Protein AF-0000000085007538 (afdb_homodimer)

Solvent-accessible surface area (backbone atoms only — not comparable to full-atom values): 24785 Å² total; per-residue (Å²): 131,79,62,56,44,64,46,50,51,71,25,42,70,31,71,58,52,82,84,62,67,72,41,56,58,36,70,52,60,60,58,38,51,64,63,36,49,86,32,44,32,42,58,28,44,36,49,49,14,49,47,57,72,65,40,85,73,61,79,59,69,93,54,46,31,34,33,30,38,45,27,66,54,36,46,59,54,42,16,69,74,68,49,38,36,47,81,48,48,77,66,65,66,57,44,82,85,49,48,26,32,34,26,26,67,34,60,30,24,43,46,50,16,39,46,49,46,70,88,62,81,34,62,10,48,21,76,41,71,43,81,43,50,81,77,50,85,77,48,70,67,54,51,52,51,45,46,65,19,27,30,40,38,30,48,86,32,49,63,64,37,32,65,65,48,60,52,52,52,51,49,48,25,53,74,45,64,22,38,32,41,40,34,30,44,44,53,90,61,28,67,75,49,78,49,49,71,73,59,70,46,87,60,76,42,70,39,48,47,50,33,26,33,29,52,46,51,73,67,30,13,63,65,33,46,60,34,61,50,49,44,29,40,35,37,43,35,34,82,131,79,62,56,46,65,46,49,52,70,26,42,71,32,72,57,52,83,84,63,68,70,41,56,57,35,70,53,61,61,57,39,52,63,62,37,47,86,32,44,32,43,57,29,45,36,50,50,15,48,47,57,72,65,40,84,73,62,80,58,70,91,53,47,29,34,35,29,38,45,27,66,54,34,46,60,54,42,14,69,76,68,49,38,37,48,79,50,48,76,65,66,68,59,43,82,84,48,48,25,32,35,27,25,66,33,61,30,24,44,49,51,16,39,45,46,48,71,90,62,80,32,60,9,48,20,78,43,71,42,81,44,50,79,79,49,84,78,48,72,69,54,50,53,50,44,45,64,17,26,30,40,37,30,50,86,33,49,63,64,37,33,64,65,47,60,53,53,52,52,50,49,25,55,73,44,65,24,39,30,40,40,34,29,44,44,54,91,60,28,66,75,49,78,48,49,71,73,59,72,46,88,61,76,43,72,40,49,45,49,32,25,34,31,50,47,51,73,67,29,14,63,64,34,47,61,34,60,52,48,44,29,41,36,37,43,35,33,83

Radius of gyration: 24.16 Å; Cα contacts (8 Å, |Δi|>4): 1012; chains: 2; bounding box: 40×85×48 Å

Structure (mmCIF, N/CA/C/O backbone):
data_AF-0000000085007538-model_v1
#
loop_
_entity.id
_entity.type
_entity.pdbx_description
1 polymer 'Methyltransferase domain-containing protein'
#
loop_
_atom_site.group_PDB
_atom_site.id
_atom_site.type_symbol
_atom_site.label_atom_id
_atom_site.label_alt_id
_atom_site.label_comp_id
_atom_site.label_asym_id
_atom_site.label_entity_id
_atom_site.label_seq_id
_atom_site.pdbx_PDB_ins_code
_atom_site.Cartn_x
_atom_site.Cartn_y
_atom_site.Cartn_z
_atom_site.occupancy
_atom_site.B_iso_or_equiv
_atom_site.auth_seq_id
_atom_site.auth_comp_id
_atom_site.auth_asym_id
_atom_site.auth_atom_id
_atom_site.pdbx_PDB_model_num
ATOM 1 N N . MET A 1 1 ? -5.207 1.05 -23.016 1 18.28 1 MET A N 1
ATOM 2 C CA . MET A 1 1 ? -4.031 1.716 -22.469 1 18.28 1 MET A CA 1
ATOM 3 C C . MET A 1 1 ? -4.055 1.676 -20.938 1 18.28 1 MET A C 1
ATOM 5 O O . MET A 1 1 ? -4.93 2.279 -20.312 1 18.28 1 MET A O 1
ATOM 9 N N . CYS A 1 2 ? -3.928 0.443 -20.422 1 22.78 2 CYS A N 1
ATOM 10 C CA . CYS A 1 2 ? -3.846 0.142 -19 1 22.78 2 CYS A CA 1
ATOM 11 C C . CYS A 1 2 ? -2.861 1.072 -18.297 1 22.78 2 CYS A C 1
ATOM 13 O O . CYS A 1 2 ? -1.703 1.174 -18.703 1 22.78 2 CYS A O 1
ATOM 15 N N . ALA A 1 3 ? -3.301 2.107 -17.719 1 28.12 3 ALA A N 1
ATOM 16 C CA . ALA A 1 3 ? -2.482 3.092 -17.016 1 28.12 3 ALA A CA 1
ATOM 17 C C . ALA A 1 3 ? -1.396 2.41 -16.188 1 28.12 3 ALA A C 1
ATOM 19 O O . ALA A 1 3 ? -1.678 1.485 -15.422 1 28.12 3 ALA A O 1
ATOM 20 N N . ILE A 1 4 ? -0.205 2.307 -16.688 1 29.75 4 ILE A N 1
ATOM 21 C CA . ILE A 1 4 ? 1.04 2.018 -15.984 1 29.75 4 ILE A CA 1
ATOM 22 C C . ILE A 1 4 ? 1.057 2.748 -14.641 1 29.75 4 ILE A C 1
ATOM 24 O O . ILE A 1 4 ? 1.048 3.98 -14.602 1 29.75 4 ILE A O 1
ATOM 28 N N . ALA A 1 5 ? 0.404 2.236 -13.781 1 37.19 5 ALA A N 1
ATOM 29 C CA . ALA A 1 5 ? 0.566 2.789 -12.445 1 37.19 5 ALA A CA 1
ATOM 30 C C . ALA A 1 5 ? 2.029 3.105 -12.148 1 37.19 5 ALA A C 1
ATOM 32 O O . ALA A 1 5 ? 2.361 3.613 -11.078 1 37.19 5 ALA A O 1
ATOM 33 N N . ASP A 1 6 ? 3.002 2.443 -12.891 1 41.84 6 ASP A N 1
ATOM 34 C CA . ASP A 1 6 ? 4.395 2.496 -12.461 1 41.84 6 ASP A CA 1
ATOM 35 C C . ASP A 1 6 ? 4.934 3.926 -12.516 1 41.84 6 ASP A C 1
ATOM 37 O O . ASP A 1 6 ? 6.145 4.141 -12.43 1 41.84 6 ASP A O 1
ATOM 41 N N . LYS A 1 7 ? 4.188 4.816 -13.125 1 41.19 7 LYS A N 1
ATOM 42 C CA . LYS A 1 7 ? 4.863 6.109 -13.117 1 41.19 7 LYS A CA 1
ATOM 43 C C . LYS A 1 7 ? 4.918 6.688 -11.703 1 41.19 7 LYS A C 1
ATOM 45 O O . LYS A 1 7 ? 4.996 7.906 -11.531 1 41.19 7 LYS A O 1
ATOM 50 N N . SER A 1 8 ? 4.84 5.805 -10.711 1 44.38 8 SER A N 1
ATOM 51 C CA . SER A 1 8 ? 4.762 6.125 -9.289 1 44.38 8 SER A CA 1
ATOM 52 C C . SER A 1 8 ? 5.965 6.949 -8.844 1 44.38 8 SER A C 1
ATOM 54 O O . SER A 1 8 ? 5.883 7.699 -7.871 1 44.38 8 SER A O 1
ATOM 56 N N . GLY A 1 9 ? 7.023 7.035 -9.836 1 45.09 9 GLY A N 1
ATOM 57 C CA . GLY A 1 9 ? 8.195 7.699 -9.281 1 45.09 9 GLY A CA 1
ATOM 58 C C . GLY A 1 9 ? 8.438 9.07 -9.883 1 45.09 9 GLY A C 1
ATOM 59 O O . GLY A 1 9 ? 9.328 9.797 -9.43 1 45.09 9 GLY A O 1
ATOM 60 N N . ASP A 1 10 ? 7.668 9.367 -10.828 1 49.28 10 ASP A N 1
ATOM 61 C CA . ASP A 1 10 ? 8.047 10.625 -11.461 1 49.28 10 ASP A CA 1
ATOM 62 C C . ASP A 1 10 ? 7.148 11.766 -11.008 1 49.28 10 ASP A C 1
ATOM 64 O O . ASP A 1 10 ? 7.215 12.875 -11.539 1 49.28 10 ASP A O 1
ATOM 68 N N . GLY A 1 11 ? 6.508 11.469 -10.039 1 50.5 11 GLY A N 1
ATOM 69 C CA . GLY A 1 11 ? 5.613 12.516 -9.578 1 50.5 11 GLY A CA 1
ATOM 70 C C . GLY A 1 11 ? 4.355 12.641 -10.422 1 50.5 11 GLY A C 1
ATOM 71 O O . GLY A 1 11 ? 3.578 13.578 -10.25 1 50.5 11 GLY A O 1
ATOM 72 N N . GLU A 1 12 ? 4.27 11.734 -11.281 1 58.47 12 GLU A N 1
ATOM 73 C CA . GLU A 1 12 ? 3.076 11.773 -12.117 1 58.47 12 GLU A CA 1
ATOM 74 C C . GLU A 1 12 ? 1.902 11.07 -11.445 1 58.47 12 GLU A C 1
ATOM 76 O O . GLU A 1 12 ? 2.09 10.07 -10.742 1 58.47 12 GLU A O 1
ATOM 81 N N . LEU A 1 13 ? 0.858 11.75 -11.609 1 64.19 13 LEU A N 1
ATOM 82 C CA . LEU A 1 13 ? -0.371 11.242 -11.008 1 64.19 13 LEU A CA 1
ATOM 83 C C . LEU A 1 13 ? -0.757 9.898 -11.617 1 64.19 13 LEU A C 1
ATOM 85 O O . LEU A 1 13 ? -0.617 9.695 -12.828 1 64.19 13 LEU A O 1
ATOM 89 N N . ASN A 1 14 ? -1.097 9.055 -10.758 1 73.81 14 ASN A N 1
ATOM 90 C CA . ASN A 1 14 ? -1.659 7.77 -11.172 1 73.81 14 ASN A CA 1
ATOM 91 C C . ASN A 1 14 ? -2.895 7.957 -12.047 1 73.81 14 ASN A C 1
ATOM 93 O O . ASN A 1 14 ? -3.846 8.633 -11.648 1 73.81 14 ASN A O 1
ATOM 97 N N . PRO A 1 15 ? -2.799 7.492 -13.211 1 73.38 15 PRO A N 1
ATOM 98 C CA . PRO A 1 15 ? -3.916 7.703 -14.141 1 73.38 15 PRO A CA 1
ATOM 99 C C . PRO A 1 15 ? -5.223 7.102 -13.625 1 73.38 15 PRO A C 1
ATOM 101 O O . PRO A 1 15 ? -6.297 7.422 -14.141 1 73.38 15 PRO A O 1
ATOM 104 N N . ASN A 1 16 ? -5.141 6.27 -12.625 1 80.88 16 ASN A N 1
ATOM 105 C CA . ASN A 1 16 ? -6.344 5.637 -12.102 1 80.88 16 ASN A CA 1
ATOM 106 C C . ASN A 1 16 ? -6.945 6.441 -10.953 1 80.88 16 ASN A C 1
ATOM 108 O O . ASN A 1 16 ? -7.934 6.023 -10.344 1 80.88 16 ASN A O 1
ATOM 112 N N . LYS A 1 17 ? -6.32 7.523 -10.719 1 84.75 17 LYS A N 1
ATOM 113 C CA . LYS A 1 17 ? -6.84 8.406 -9.68 1 84.75 17 LYS A CA 1
ATOM 114 C C . LYS A 1 17 ? -7.586 9.594 -10.289 1 84.75 17 LYS A C 1
ATOM 116 O O . LYS A 1 17 ? -7.094 10.227 -11.227 1 84.75 17 LYS A O 1
ATOM 121 N N . ALA A 1 18 ? -8.836 9.883 -9.742 1 81.5 18 ALA A N 1
ATOM 122 C CA . ALA A 1 18 ? -9.547 11.086 -10.164 1 81.5 18 ALA A CA 1
ATOM 123 C C . ALA A 1 18 ? -8.734 12.336 -9.859 1 81.5 18 ALA A C 1
ATOM 125 O O . ALA A 1 18 ? -8.094 12.43 -8.805 1 81.5 18 ALA A O 1
ATOM 126 N N . SER A 1 19 ? -8.789 13.25 -10.805 1 78.44 19 SER A N 1
ATOM 127 C CA . SER A 1 19 ? -8.086 14.516 -10.594 1 78.44 19 SER A CA 1
ATOM 128 C C . SER A 1 19 ? -8.992 15.547 -9.93 1 78.44 19 SER A C 1
ATOM 130 O O . SER A 1 19 ? -10.086 15.828 -10.422 1 78.44 19 SER A O 1
ATOM 132 N N . PHE A 1 20 ? -8.57 16.031 -8.719 1 80.44 20 PHE A N 1
ATOM 133 C CA . PHE A 1 20 ? -9.273 17.094 -8.016 1 80.44 20 PHE A CA 1
ATOM 134 C C . PHE A 1 20 ? -8.43 18.359 -7.988 1 80.44 20 PHE A C 1
ATOM 136 O O . PHE A 1 20 ? -8.57 19.188 -7.082 1 80.44 20 PHE A O 1
ATOM 143 N N . GLN A 1 21 ? -7.609 18.484 -8.883 1 78.5 21 GLN A N 1
ATOM 144 C CA . GLN A 1 21 ? -6.613 19.547 -8.844 1 78.5 21 GLN A CA 1
ATOM 145 C C . GLN A 1 21 ? -7.281 20.922 -8.781 1 78.5 21 GLN A C 1
ATOM 147 O O . GLN A 1 21 ? -6.789 21.828 -8.109 1 78.5 21 GLN A O 1
ATOM 152 N N . HIS A 1 22 ? -8.414 21.094 -9.336 1 82.94 22 HIS A N 1
ATOM 153 C CA . HIS A 1 22 ? -9.039 22.406 -9.43 1 82.94 22 HIS A CA 1
ATOM 154 C C . HIS A 1 22 ? -9.516 22.891 -8.062 1 82.94 22 HIS A C 1
ATOM 156 O O . HIS A 1 22 ? -9.516 24.094 -7.785 1 82.94 22 HIS A O 1
ATOM 162 N N . ILE A 1 23 ? -9.812 21.969 -7.238 1 88.94 23 ILE A N 1
ATOM 163 C CA . ILE A 1 23 ? -10.398 22.375 -5.969 1 88.94 23 ILE A CA 1
ATOM 164 C C . ILE A 1 23 ? -9.297 22.844 -5.016 1 88.94 23 ILE A C 1
ATOM 166 O O . ILE A 1 23 ? -9.57 23.484 -3.996 1 88.94 23 ILE A O 1
ATOM 170 N N . TYR A 1 24 ? -8.078 22.625 -5.367 1 89 24 TYR A N 1
ATOM 171 C CA . TYR A 1 24 ? -6.988 22.938 -4.453 1 89 24 TYR A CA 1
ATOM 172 C C . TYR A 1 24 ? -6.375 24.281 -4.773 1 89 24 TYR A C 1
ATOM 174 O O . TYR A 1 24 ? -5.469 24.75 -4.074 1 89 24 TYR A O 1
ATOM 182 N N . SER A 1 25 ? -6.934 24.984 -5.727 1 89.94 25 SER A N 1
ATOM 183 C CA . SER A 1 25 ? -6.371 26.281 -6.113 1 89.94 25 SER A CA 1
ATOM 184 C C . SER A 1 25 ? -7.41 27.391 -6.008 1 89.94 25 SER A C 1
ATOM 186 O O . SER A 1 25 ? -7.156 28.531 -6.422 1 89.94 25 SER A O 1
ATOM 188 N N . GLU A 1 26 ? -8.492 27.109 -5.414 1 92.75 26 GLU A N 1
ATOM 189 C CA . GLU A 1 26 ? -9.531 28.125 -5.219 1 92.75 26 GLU A CA 1
ATOM 190 C C . GLU A 1 26 ? -9.18 29.062 -4.062 1 92.75 26 GLU A C 1
ATOM 192 O O . GLU A 1 26 ? -8.391 28.703 -3.188 1 92.75 26 GLU A O 1
ATOM 197 N N . PRO A 1 27 ? -9.797 30.25 -4.051 1 91.5 27 PRO A N 1
ATOM 198 C CA . PRO A 1 27 ? -9.453 31.219 -3.02 1 91.5 27 PRO A CA 1
ATOM 199 C C . PRO A 1 27 ? -9.898 30.797 -1.624 1 91.5 27 PRO A C 1
ATOM 201 O O . PRO A 1 27 ? -9.328 31.25 -0.625 1 91.5 27 PRO A O 1
ATOM 204 N N . THR A 1 28 ? -10.969 30.016 -1.625 1 90.5 28 THR A N 1
ATOM 205 C CA . THR A 1 28 ? -11.461 29.469 -0.366 1 90.5 28 THR A CA 1
ATOM 206 C C . THR A 1 28 ? -11.609 27.953 -0.458 1 90.5 28 THR A C 1
ATOM 208 O O . THR A 1 28 ? -11.688 27.391 -1.555 1 90.5 28 THR A O 1
ATOM 211 N N . PRO A 1 29 ? -11.648 27.297 0.688 1 92.88 29 PRO A N 1
ATOM 212 C CA . PRO A 1 29 ? -11.75 25.844 0.652 1 92.88 29 PRO A CA 1
ATOM 213 C C . PRO A 1 29 ? -13.18 25.344 0.449 1 92.88 29 PRO A C 1
ATOM 215 O O . PRO A 1 29 ? -13.461 24.156 0.631 1 92.88 29 PRO A O 1
ATOM 218 N N . LEU A 1 30 ? -14.078 26.188 0.115 1 92.94 30 LEU A N 1
ATOM 219 C CA . LEU A 1 30 ? -15.484 25.797 -0.017 1 92.94 30 LEU A CA 1
ATOM 220 C C . LEU A 1 30 ? -15.648 24.719 -1.077 1 92.94 30 LEU A C 1
ATOM 222 O O . LEU A 1 30 ? -16.359 23.734 -0.859 1 92.94 30 LEU A O 1
ATOM 226 N N . GLY A 1 31 ? -15.07 24.875 -2.227 1 92.62 31 GLY A N 1
ATOM 227 C CA . GLY A 1 31 ? -15.117 23.859 -3.256 1 92.62 31 GLY A CA 1
ATOM 228 C C . GLY A 1 31 ? -14.523 22.531 -2.803 1 92.62 31 GLY A C 1
ATOM 229 O O . GLY A 1 31 ? -15.055 21.469 -3.125 1 92.62 31 GLY A O 1
ATOM 230 N N . TYR A 1 32 ? -13.461 22.594 -2.117 1 93.06 32 TYR A N 1
ATOM 231 C CA . TYR A 1 32 ? -12.781 21.453 -1.529 1 93.06 32 TYR A CA 1
ATOM 232 C C . TYR A 1 32 ? -13.727 20.672 -0.617 1 93.06 32 TYR A C 1
ATOM 234 O O . TYR A 1 32 ? -13.922 19.469 -0.8 1 93.06 32 TYR A O 1
ATOM 242 N N . TYR A 1 33 ? -14.398 21.328 0.288 1 94.81 33 TYR A N 1
ATOM 243 C CA . TYR A 1 33 ? -15.305 20.688 1.23 1 94.81 33 TYR A CA 1
ATOM 244 C C . TYR A 1 33 ? -16.547 20.172 0.522 1 94.81 33 TYR A C 1
ATOM 246 O O . TYR A 1 33 ? -17.016 19.062 0.806 1 94.81 33 TYR A O 1
ATOM 254 N N . LYS A 1 34 ? -17.078 20.906 -0.372 1 94.5 34 LYS A N 1
ATOM 255 C CA . LYS A 1 34 ? -18.266 20.516 -1.11 1 94.5 34 LYS A CA 1
ATOM 256 C C . LYS A 1 34 ? -18.031 19.25 -1.921 1 94.5 34 LYS A C 1
ATOM 258 O O . LYS A 1 34 ? -18.906 18.375 -1.993 1 94.5 34 LYS A O 1
ATOM 263 N N . THR A 1 35 ? -16.906 19.141 -2.49 1 94.12 35 THR A N 1
ATOM 264 C CA . THR A 1 35 ? -16.578 18.031 -3.379 1 94.12 35 THR A CA 1
ATOM 265 C C . THR A 1 35 ? -16.281 16.766 -2.574 1 94.12 35 THR A C 1
ATOM 267 O O . THR A 1 35 ? -16.719 15.68 -2.939 1 94.12 35 THR A O 1
ATOM 270 N N . LEU A 1 36 ? -15.656 16.875 -1.46 1 94.94 36 LEU A N 1
ATOM 271 C CA . LEU A 1 36 ? -15.125 15.711 -0.774 1 94.94 36 LEU A CA 1
ATOM 272 C C . LEU A 1 36 ? -16.109 15.203 0.276 1 94.94 36 LEU A C 1
ATOM 274 O O . LEU A 1 36 ? -16.047 14.031 0.671 1 94.94 36 LEU A O 1
ATOM 278 N N . THR A 1 37 ? -17.016 16.047 0.691 1 96.44 37 THR A N 1
ATOM 279 C CA . THR A 1 37 ? -17.953 15.664 1.73 1 96.44 37 THR A CA 1
ATOM 280 C C . THR A 1 37 ? -18.828 14.5 1.268 1 96.44 37 THR A C 1
ATOM 282 O O . THR A 1 37 ? -18.938 13.484 1.962 1 96.44 37 THR A O 1
ATOM 285 N N . PRO A 1 38 ? -19.422 14.516 0.03 1 96.25 38 PRO A N 1
ATOM 286 C CA . PRO A 1 38 ? -20.25 13.391 -0.384 1 96.25 38 PRO A CA 1
ATOM 287 C C . PRO A 1 38 ? -19.453 12.102 -0.569 1 96.25 38 PRO A C 1
ATOM 289 O O . PRO A 1 38 ? -20.031 11.008 -0.618 1 96.25 38 PRO A O 1
ATOM 292 N N . LEU A 1 39 ? -18.203 12.195 -0.648 1 95.62 39 LEU A N 1
ATOM 293 C CA . LEU A 1 39 ? -17.344 11.023 -0.834 1 95.62 39 LEU A CA 1
ATOM 294 C C . LEU A 1 39 ? -16.922 10.445 0.51 1 95.62 39 LEU A C 1
ATOM 296 O O . LEU A 1 39 ? -16.203 9.438 0.559 1 95.62 39 LEU A O 1
ATOM 300 N N . GLY A 1 40 ? -17.312 11.062 1.616 1 96.38 40 GLY A N 1
ATOM 301 C CA . GLY A 1 40 ? -17.031 10.547 2.943 1 96.38 40 GLY A CA 1
ATOM 302 C C . GLY A 1 40 ? -15.641 10.922 3.438 1 96.38 40 GLY A C 1
ATOM 303 O O . GLY A 1 40 ? -15.133 10.32 4.383 1 96.38 40 GLY A O 1
ATOM 304 N N . TYR A 1 41 ? -15.008 11.852 2.84 1 96.44 41 TYR A N 1
ATOM 305 C CA . TYR A 1 41 ? -13.664 12.281 3.211 1 96.44 41 TYR A CA 1
ATOM 306 C C . TYR A 1 41 ? -13.633 12.805 4.645 1 96.44 41 TYR A C 1
ATOM 308 O O . TYR A 1 41 ? -12.609 12.711 5.324 1 96.44 41 TYR A O 1
ATOM 316 N N . GLY A 1 42 ? -14.68 13.375 5.102 1 96.38 42 GLY A N 1
ATOM 317 C CA . GLY A 1 42 ? -14.766 13.883 6.461 1 96.38 42 GLY A CA 1
ATOM 318 C C . GLY A 1 42 ? -14.484 12.828 7.512 1 96.38 42 GLY A C 1
ATOM 319 O O . GLY A 1 42 ? -13.953 13.133 8.586 1 96.38 42 GLY A O 1
ATOM 320 N N . ASP A 1 43 ? -14.836 11.602 7.238 1 95.19 43 ASP A N 1
ATOM 321 C CA . ASP A 1 43 ? -14.531 10.508 8.156 1 95.19 43 ASP A CA 1
ATOM 322 C C . ASP A 1 43 ? -13.023 10.352 8.344 1 95.19 43 ASP A C 1
ATOM 324 O O . ASP A 1 43 ? -12.555 10.117 9.461 1 95.19 43 ASP A O 1
ATOM 328 N N . TYR A 1 44 ? -12.32 10.422 7.266 1 96.62 44 TYR A N 1
ATOM 329 C CA . TYR A 1 44 ? -10.867 10.406 7.332 1 96.62 44 TYR A CA 1
ATOM 330 C C . TYR A 1 44 ? -10.352 11.492 8.266 1 96.62 44 TYR A C 1
ATOM 332 O O . TYR A 1 44 ? -9.57 11.219 9.18 1 96.62 44 TYR A O 1
ATOM 340 N N . HIS A 1 45 ? -10.781 12.695 8.031 1 97.38 45 HIS A N 1
ATOM 341 C CA . HIS A 1 45 ? -10.352 13.859 8.805 1 97.38 45 HIS A CA 1
ATOM 342 C C . HIS A 1 45 ? -10.625 13.664 10.289 1 97.38 45 HIS A C 1
ATOM 344 O O . HIS A 1 45 ? -9.742 13.898 11.125 1 97.38 45 HIS A O 1
ATOM 350 N N . ASP A 1 46 ? -11.844 13.242 10.586 1 97.81 46 ASP A N 1
ATOM 351 C CA . ASP A 1 46 ? -12.234 13.062 11.977 1 97.81 46 ASP A CA 1
ATOM 352 C C . ASP A 1 46 ? -11.414 11.961 12.641 1 97.81 46 ASP A C 1
ATOM 354 O O . ASP A 1 46 ? -11.023 12.086 13.805 1 97.81 46 ASP A O 1
ATOM 358 N N . GLN A 1 47 ? -11.133 10.922 11.969 1 97.69 47 GLN A N 1
ATOM 359 C CA . GLN A 1 47 ? -10.305 9.844 12.508 1 97.69 47 GLN A CA 1
ATOM 360 C C . GLN A 1 47 ? -8.875 10.312 12.742 1 97.69 47 GLN A C 1
ATOM 362 O O . GLN A 1 47 ? -8.234 9.906 13.711 1 97.69 47 GLN A O 1
ATOM 367 N N . PHE A 1 48 ? -8.383 11.086 11.812 1 98.12 48 PHE A N 1
ATOM 368 C CA . PHE A 1 48 ? -7.051 11.641 11.992 1 98.12 48 PHE A CA 1
ATOM 369 C C . PHE A 1 48 ? -6.977 12.469 13.273 1 98.12 48 PHE A C 1
ATOM 371 O O . PHE A 1 48 ? -6.047 12.312 14.07 1 98.12 48 PHE A O 1
ATOM 378 N N . ALA A 1 49 ? -7.938 13.367 13.438 1 97.81 49 ALA A N 1
ATOM 379 C CA . ALA A 1 49 ? -7.984 14.18 14.641 1 97.81 49 ALA A CA 1
ATOM 380 C C . ALA A 1 49 ? -7.996 13.312 15.898 1 97.81 49 ALA A C 1
ATOM 382 O O . ALA A 1 49 ? -7.254 13.562 16.844 1 97.81 49 ALA A O 1
ATOM 383 N N . GLN A 1 50 ? -8.82 12.336 15.859 1 97.31 50 GLN A N 1
ATOM 384 C CA . GLN A 1 50 ? -8.914 11.422 17 1 97.31 50 GLN A CA 1
ATOM 385 C C . GLN A 1 50 ? -7.598 10.688 17.219 1 97.31 50 GLN A C 1
ATOM 387 O O . GLN A 1 50 ? -7.184 10.484 18.359 1 97.31 50 GLN A O 1
ATOM 392 N N . LEU A 1 51 ? -7.004 10.25 16.141 1 97.31 51 LEU A N 1
ATOM 393 C CA . LEU A 1 51 ? -5.719 9.562 16.203 1 97.31 51 LEU A CA 1
ATOM 394 C C . LEU A 1 51 ? -4.68 10.422 16.906 1 97.31 51 LEU A C 1
ATOM 396 O O . LEU A 1 51 ? -3.971 9.945 17.797 1 97.31 51 LEU A O 1
ATOM 400 N N . ILE A 1 52 ? -4.574 11.664 16.562 1 97.88 52 ILE A N 1
ATOM 401 C CA . ILE A 1 52 ? -3.621 12.586 17.156 1 97.88 52 ILE A CA 1
ATOM 402 C C . ILE A 1 52 ? -3.945 12.766 18.641 1 97.88 52 ILE A C 1
ATOM 404 O O . ILE A 1 52 ? -3.051 12.742 19.484 1 97.88 52 ILE A O 1
ATOM 408 N N . ASP A 1 53 ? -5.168 12.844 18.969 1 97.19 53 ASP A N 1
ATOM 409 C CA . ASP A 1 53 ? -5.613 13.125 20.344 1 97.19 53 ASP A CA 1
ATOM 410 C C . ASP A 1 53 ? -5.328 11.953 21.266 1 97.19 53 ASP A C 1
ATOM 412 O O . ASP A 1 53 ? -5.07 12.148 22.453 1 97.19 53 ASP A O 1
ATOM 416 N N . THR A 1 54 ? -5.375 10.75 20.734 1 96.31 54 THR A N 1
ATOM 417 C CA . THR A 1 54 ? -5.41 9.602 21.625 1 96.31 54 THR A CA 1
ATOM 418 C C . THR A 1 54 ? -4.102 8.82 21.547 1 96.31 54 THR A C 1
ATOM 420 O O . THR A 1 54 ? -3.844 7.945 22.375 1 96.31 54 THR A O 1
ATOM 423 N N . ASN A 1 55 ? -3.316 9.188 20.578 1 95.69 55 ASN A N 1
ATOM 424 C CA . ASN A 1 55 ? -2.109 8.398 20.359 1 95.69 55 ASN A CA 1
ATOM 425 C C . ASN A 1 55 ? -1.177 8.461 21.578 1 95.69 55 ASN A C 1
ATOM 427 O O . ASN A 1 55 ? -1.055 9.508 22.219 1 95.69 55 ASN A O 1
ATOM 431 N N . LYS A 1 56 ? -0.59 7.281 21.906 1 94.19 56 LYS A N 1
ATOM 432 C CA . LYS A 1 56 ? 0.565 7.18 22.781 1 94.19 56 LYS A CA 1
ATOM 433 C C . LYS A 1 56 ? 1.784 6.641 22.047 1 94.19 56 LYS A C 1
ATOM 435 O O . LYS A 1 56 ? 1.718 5.586 21.422 1 94.19 56 LYS A O 1
ATOM 440 N N . PRO A 1 57 ? 2.871 7.484 22.062 1 94.56 57 PRO A N 1
ATOM 441 C CA . PRO A 1 57 ? 3.129 8.711 22.812 1 94.56 57 PRO A CA 1
ATOM 442 C C . PRO A 1 57 ? 2.332 9.906 22.297 1 94.56 57 PRO A C 1
ATOM 444 O O . PRO A 1 57 ? 1.812 9.859 21.172 1 94.56 57 PRO A O 1
ATOM 447 N N . ASN A 1 58 ? 2.246 10.938 23.125 1 96.94 58 ASN A N 1
ATOM 448 C CA . ASN A 1 58 ? 1.631 12.203 22.75 1 96.94 58 ASN A CA 1
ATOM 449 C C . ASN A 1 58 ? 2.457 12.922 21.688 1 96.94 58 ASN A C 1
ATOM 451 O O . ASN A 1 58 ? 3.564 13.391 21.969 1 96.94 58 ASN A O 1
ATOM 455 N N . LEU A 1 59 ? 1.89 13.148 20.531 1 97.5 59 LEU A N 1
ATOM 456 C CA . LEU A 1 59 ? 2.615 13.648 19.375 1 97.5 59 LEU A CA 1
ATOM 457 C C . LEU A 1 59 ? 2.689 15.172 19.406 1 97.5 59 LEU A C 1
ATOM 459 O O . LEU A 1 59 ? 3.234 15.789 18.484 1 97.5 59 LEU A O 1
ATOM 463 N N . ARG A 1 60 ? 2.207 15.758 20.438 1 97.81 60 ARG A N 1
ATOM 464 C CA . ARG A 1 60 ? 2.268 17.203 20.625 1 97.81 60 ARG A CA 1
ATOM 465 C C . ARG A 1 60 ? 3.189 17.562 21.781 1 97.81 60 ARG A C 1
ATOM 467 O O . ARG A 1 60 ? 3.416 18.75 22.062 1 97.81 60 ARG A O 1
ATOM 474 N N . LEU A 1 61 ? 3.643 16.609 22.453 1 97.25 61 LEU A N 1
ATOM 475 C CA . LEU A 1 61 ? 4.422 16.875 23.656 1 97.25 61 LEU A CA 1
ATOM 476 C C . LEU A 1 61 ? 5.68 17.672 23.312 1 97.25 61 LEU A C 1
ATOM 478 O O . LEU A 1 61 ? 6.508 17.219 22.516 1 97.25 61 LEU A O 1
ATOM 482 N N . GLY A 1 62 ? 5.801 18.797 23.891 1 97.88 62 GLY A N 1
ATOM 483 C CA . GLY A 1 62 ? 6.988 19.625 23.719 1 97.88 62 GLY A CA 1
ATOM 484 C C . GLY A 1 62 ? 7.043 20.312 22.375 1 97.88 62 GLY A C 1
ATOM 485 O O . GLY A 1 62 ? 8.086 20.844 21.969 1 97.88 62 GLY A O 1
ATOM 486 N N . VAL A 1 63 ? 5.953 20.328 21.656 1 98.69 63 VAL A N 1
ATOM 487 C CA . VAL A 1 63 ? 5.922 20.922 20.312 1 98.69 63 VAL A CA 1
ATOM 488 C C . VAL A 1 63 ? 5.484 22.391 20.406 1 98.69 63 VAL A C 1
ATOM 490 O O . VAL A 1 63 ? 4.496 22.703 21.078 1 98.69 63 VAL A O 1
ATOM 493 N N . ARG A 1 64 ? 6.203 23.266 19.719 1 98.5 64 ARG A N 1
ATOM 494 C CA . ARG A 1 64 ? 5.84 24.672 19.594 1 98.5 64 ARG A CA 1
ATOM 495 C C . ARG A 1 64 ? 5.785 25.109 18.141 1 98.5 64 ARG A C 1
ATOM 497 O O . ARG A 1 64 ? 4.898 25.875 17.75 1 98.5 64 ARG A O 1
ATOM 504 N N . ARG A 1 65 ? 6.703 24.703 17.359 1 98.75 65 ARG A N 1
ATOM 505 C CA . ARG A 1 65 ? 6.797 25.062 15.945 1 98.75 65 ARG A CA 1
ATOM 506 C C . ARG A 1 65 ? 6.453 23.859 15.07 1 98.75 65 ARG A C 1
ATOM 508 O O . ARG A 1 65 ? 7.07 22.797 15.188 1 98.75 65 ARG A O 1
ATOM 515 N N . VAL A 1 66 ? 5.461 24.047 14.188 1 98.88 66 VAL A N 1
ATOM 516 C CA . VAL A 1 66 ? 5.012 22.969 13.305 1 98.88 66 VAL A CA 1
ATOM 517 C C . VAL A 1 66 ? 5.102 23.438 11.852 1 98.88 66 VAL A C 1
ATOM 519 O O . VAL A 1 66 ? 4.75 24.562 11.531 1 98.88 66 VAL A O 1
ATOM 522 N N . ILE A 1 67 ? 5.699 22.609 11.008 1 98.88 67 ILE A N 1
ATOM 523 C CA . ILE A 1 67 ? 5.648 22.828 9.57 1 98.88 67 ILE A CA 1
ATOM 524 C C . ILE A 1 67 ? 4.652 21.875 8.93 1 98.88 67 ILE A C 1
ATOM 526 O O . ILE A 1 67 ? 4.719 20.656 9.156 1 98.88 67 ILE A O 1
ATOM 530 N N . ASP A 1 68 ? 3.652 22.391 8.234 1 98.75 68 ASP A N 1
ATOM 531 C CA . ASP A 1 68 ? 2.619 21.625 7.543 1 98.75 68 ASP A CA 1
ATOM 532 C C . ASP A 1 68 ? 2.809 21.688 6.027 1 98.75 68 ASP A C 1
ATOM 534 O O . ASP A 1 68 ? 2.416 22.672 5.387 1 98.75 68 ASP A O 1
ATOM 538 N N . ILE A 1 69 ? 3.361 20.594 5.457 1 98.81 69 ILE A N 1
ATOM 539 C CA . ILE A 1 69 ? 3.707 20.516 4.043 1 98.81 69 ILE A CA 1
ATOM 540 C C . ILE A 1 69 ? 2.529 19.953 3.252 1 98.81 69 ILE A C 1
ATOM 542 O O . ILE A 1 69 ? 2.098 18.828 3.494 1 98.81 69 ILE A O 1
ATOM 546 N N . GLY A 1 70 ? 2.127 20.672 2.182 1 97.44 70 GLY A N 1
ATOM 547 C CA . GLY A 1 70 ? 0.852 20.344 1.569 1 97.44 70 GLY A CA 1
ATOM 548 C C . GLY A 1 70 ? -0.333 20.594 2.482 1 97.44 70 GLY A C 1
ATOM 549 O O . GLY A 1 70 ? -1.082 19.672 2.807 1 97.44 70 GLY A O 1
ATOM 550 N N . CYS A 1 71 ? -0.651 21.828 2.76 1 95.69 71 CYS A N 1
ATOM 551 C CA . CYS A 1 71 ? -1.293 22.203 4.02 1 95.69 71 CYS A CA 1
ATOM 552 C C . CYS A 1 71 ? -2.811 22.094 3.906 1 95.69 71 CYS A C 1
ATOM 554 O O . CYS A 1 71 ? -3.523 22.281 4.895 1 95.69 71 CYS A O 1
ATOM 556 N N . LEU A 1 72 ? -3.367 21.828 2.807 1 94.81 72 LEU A N 1
ATOM 557 C CA . LEU A 1 72 ? -4.793 21.562 2.639 1 94.81 72 LEU A CA 1
ATOM 558 C C . LEU A 1 72 ? -5.629 22.688 3.232 1 94.81 72 LEU A C 1
ATOM 560 O O . LEU A 1 72 ? -6.539 22.438 4.027 1 94.81 72 LEU A O 1
ATOM 564 N N . TYR A 1 73 ? -5.336 23.969 2.898 1 93.56 73 TYR A N 1
ATOM 565 C CA . TYR A 1 73 ? -6.023 25.156 3.389 1 93.56 73 TYR A CA 1
ATOM 566 C C . TYR A 1 73 ? -5.961 25.234 4.91 1 93.56 73 TYR A C 1
ATOM 568 O O . TYR A 1 73 ? -6.738 25.953 5.531 1 93.56 73 TYR A O 1
ATOM 576 N N . GLY A 1 74 ? -5.141 24.422 5.52 1 95.25 74 GLY A N 1
ATOM 577 C CA . GLY A 1 74 ? -4.977 24.453 6.965 1 95.25 74 GLY A CA 1
ATOM 578 C C . GLY A 1 74 ? -5.809 23.406 7.684 1 95.25 74 GLY A C 1
ATOM 579 O O . GLY A 1 74 ? -5.789 23.328 8.914 1 95.25 74 GLY A O 1
ATOM 580 N N . SER A 1 75 ? -6.535 22.578 6.945 1 95.19 75 SER A N 1
ATOM 581 C CA . SER A 1 75 ? -7.414 21.609 7.574 1 95.19 75 SER A CA 1
ATOM 582 C C . SER A 1 75 ? -6.625 20.625 8.445 1 95.19 75 SER A C 1
ATOM 584 O O . SER A 1 75 ? -7.047 20.297 9.555 1 95.19 75 SER A O 1
ATOM 586 N N . THR A 1 76 ? -5.449 20.172 7.969 1 96.56 76 THR A N 1
ATOM 587 C CA . THR A 1 76 ? -4.617 19.266 8.75 1 96.56 76 THR A CA 1
ATOM 588 C C . THR A 1 76 ? -4.078 19.969 9.992 1 96.56 76 THR A C 1
ATOM 590 O O . THR A 1 76 ? -4.055 19.375 11.078 1 96.56 76 THR A O 1
ATOM 593 N N . ALA A 1 77 ? -3.709 21.172 9.828 1 96.94 77 ALA A N 1
ATOM 594 C CA . ALA A 1 77 ? -3.146 21.953 10.922 1 96.94 77 ALA A CA 1
ATOM 595 C C . ALA A 1 77 ? -4.148 22.094 12.07 1 96.94 77 ALA A C 1
ATOM 597 O O . ALA A 1 77 ? -3.807 21.875 13.234 1 96.94 77 ALA A O 1
ATOM 598 N N . ILE A 1 78 ? -5.391 22.438 11.766 1 95.81 78 ILE A N 1
ATOM 599 C CA . ILE A 1 78 ? -6.383 22.672 12.812 1 95.81 78 ILE A CA 1
ATOM 600 C C . ILE A 1 78 ? -6.758 21.344 13.477 1 95.81 78 ILE A C 1
ATOM 602 O O . ILE A 1 78 ? -7.004 21.297 14.688 1 95.81 78 ILE A O 1
ATOM 606 N N . ALA A 1 79 ? -6.879 20.266 12.695 1 97.06 79 ALA A N 1
ATOM 607 C CA . ALA A 1 79 ? -7.113 18.938 13.273 1 97.06 79 ALA A CA 1
ATOM 608 C C . ALA A 1 79 ? -5.984 18.562 14.227 1 97.06 79 ALA A C 1
ATOM 610 O O . ALA A 1 79 ? -6.238 18.047 15.328 1 97.06 79 ALA A O 1
ATOM 611 N N . TYR A 1 80 ? -4.766 18.812 13.812 1 98.12 80 TYR A N 1
ATOM 612 C CA . TYR A 1 80 ? -3.596 18.484 14.625 1 98.12 80 TYR A CA 1
ATOM 613 C C . TYR A 1 80 ? -3.562 19.328 15.891 1 98.12 80 TYR A C 1
ATOM 615 O O . TYR A 1 80 ? -3.404 18.797 17 1 98.12 80 TYR A O 1
ATOM 623 N N . ALA A 1 81 ? -3.76 20.578 15.758 1 97.06 81 ALA A N 1
ATOM 624 C CA . ALA A 1 81 ? -3.533 21.531 16.844 1 97.06 81 ALA A CA 1
ATOM 625 C C . ALA A 1 81 ? -4.668 21.484 17.859 1 97.06 81 ALA A C 1
ATOM 627 O O . ALA A 1 81 ? -4.441 21.625 19.062 1 97.06 81 ALA A O 1
ATOM 628 N N . GLN A 1 82 ? -5.887 21.234 17.359 1 95.25 82 GLN A N 1
ATOM 629 C CA . GLN A 1 82 ? -7.012 21.469 18.266 1 95.25 82 GLN A CA 1
ATOM 630 C C . GLN A 1 82 ? -8.023 20.328 18.203 1 95.25 82 GLN A C 1
ATOM 632 O O . GLN A 1 82 ? -9.102 20.422 18.781 1 95.25 82 GLN A O 1
ATOM 637 N N . GLY A 1 83 ? -7.738 19.312 17.422 1 95.94 83 GLY A N 1
ATOM 638 C CA . GLY A 1 83 ? -8.656 18.188 17.312 1 95.94 83 GLY A CA 1
ATOM 639 C C . GLY A 1 83 ? -9.938 18.531 16.578 1 95.94 83 GLY A C 1
ATOM 640 O O . GLY A 1 83 ? -10.984 17.922 16.812 1 95.94 83 GLY A O 1
ATOM 641 N N . ALA A 1 84 ? -9.852 19.531 15.734 1 94.88 84 ALA A N 1
ATOM 642 C CA . ALA A 1 84 ? -11.047 20 15.023 1 94.88 84 ALA A CA 1
ATOM 643 C C . ALA A 1 84 ? -11.57 18.922 14.078 1 94.88 84 ALA A C 1
ATOM 645 O O . ALA A 1 84 ? -10.805 18.328 13.305 1 94.88 84 ALA A O 1
ATOM 646 N N . ARG A 1 85 ? -12.844 18.75 14.086 1 95.75 85 ARG A N 1
ATOM 647 C CA . ARG A 1 85 ? -13.516 17.812 13.188 1 95.75 85 ARG A CA 1
ATOM 648 C C . ARG A 1 85 ? -13.773 18.453 11.828 1 95.75 85 ARG A C 1
ATOM 650 O O . ARG A 1 85 ? -13.57 19.656 11.656 1 95.75 85 ARG A O 1
ATOM 657 N N . TRP A 1 86 ? -14.164 17.578 10.875 1 95.94 86 TRP A N 1
ATOM 658 C CA . TRP A 1 86 ? -14.375 18 9.492 1 95.94 86 TRP A CA 1
ATOM 659 C C . TRP A 1 86 ? -15.336 19.172 9.422 1 95.94 86 TRP A C 1
ATOM 661 O O . TRP A 1 86 ? -15.039 20.188 8.789 1 95.94 86 TRP A O 1
ATOM 671 N N . THR A 1 87 ? -16.406 19.125 10.125 1 92.69 87 THR A N 1
ATOM 672 C CA . THR A 1 87 ? -17.422 20.172 10.086 1 92.69 87 THR A CA 1
ATOM 673 C C . THR A 1 87 ? -16.906 21.469 10.711 1 92.69 87 THR A C 1
ATOM 675 O O . THR A 1 87 ? -17.266 22.562 10.281 1 92.69 87 THR A O 1
ATOM 678 N N . GLN A 1 88 ? -16.047 21.359 11.648 1 90.12 88 GLN A N 1
ATOM 679 C CA . GLN A 1 88 ? -15.469 22.516 12.32 1 90.12 88 GLN A CA 1
ATOM 680 C C . GLN A 1 88 ? -14.391 23.172 11.453 1 90.12 88 GLN A C 1
ATOM 682 O O . GLN A 1 88 ? -14.07 24.344 11.625 1 90.12 88 GLN A O 1
ATOM 687 N N . SER A 1 89 ? -13.82 22.375 10.57 1 87.31 89 SER A N 1
ATOM 688 C CA . SER A 1 89 ? -12.703 22.844 9.75 1 87.31 89 SER A CA 1
ATOM 689 C C . SER A 1 89 ? -13.203 23.719 8.602 1 87.31 89 SER A C 1
ATOM 691 O O . SER A 1 89 ? -12.422 24.438 7.98 1 87.31 89 SER A O 1
ATOM 693 N N . ILE A 1 90 ? -14.445 23.75 8.297 1 82.06 90 ILE A N 1
ATOM 694 C CA . ILE A 1 90 ? -15.047 24.594 7.27 1 82.06 90 ILE A CA 1
ATOM 695 C C . ILE A 1 90 ? -14.992 26.062 7.699 1 82.06 90 ILE A C 1
ATOM 697 O O . ILE A 1 90 ? -14.781 26.953 6.871 1 82.06 90 ILE A O 1
ATOM 701 N N . GLN A 1 91 ? -15.18 26.297 8.945 1 80.31 91 GLN A N 1
ATOM 702 C CA . GLN A 1 91 ? -15 27.609 9.578 1 80.31 91 GLN A CA 1
ATOM 703 C C . GLN A 1 91 ? -13.914 27.547 10.656 1 80.31 91 GLN A C 1
ATOM 705 O O . GLN A 1 91 ? -14.219 27.5 11.852 1 80.31 91 GLN A O 1
ATOM 710 N N . PRO A 1 92 ? -12.75 27.672 10.109 1 78.38 92 PRO A N 1
ATOM 711 C CA . PRO A 1 92 ? -11.648 27.375 11.031 1 78.38 92 PRO A CA 1
ATOM 712 C C . PRO A 1 92 ? -11.414 28.5 12.047 1 78.38 92 PRO A C 1
ATOM 714 O O . PRO A 1 92 ? -11.664 29.672 11.75 1 78.38 92 PRO A O 1
ATOM 717 N N . GLN A 1 93 ? -11.039 27.922 13.234 1 80.69 93 GLN A N 1
ATOM 718 C CA . GLN A 1 93 ? -10.562 28.828 14.273 1 80.69 93 GLN A CA 1
ATOM 719 C C . GLN A 1 93 ? -9.047 29.016 14.203 1 80.69 93 GLN A C 1
ATOM 721 O O . GLN A 1 93 ? -8.336 28.109 13.766 1 80.69 93 GLN A O 1
ATOM 726 N N . ALA A 1 94 ? -8.688 30.125 14.711 1 87.5 94 ALA A N 1
ATOM 727 C CA . ALA A 1 94 ? -7.262 30.422 14.75 1 87.5 94 ALA A CA 1
ATOM 728 C C . ALA A 1 94 ? -6.523 29.5 15.703 1 87.5 94 ALA A C 1
ATOM 730 O O . ALA A 1 94 ? -7.09 29.031 16.703 1 87.5 94 ALA A O 1
ATOM 731 N N . ILE A 1 95 ? -5.301 29.234 15.344 1 91.56 95 ILE A N 1
ATOM 732 C CA . ILE A 1 95 ? -4.402 28.5 16.234 1 91.56 95 ILE A CA 1
ATOM 733 C C . ILE A 1 95 ? -3.482 29.469 16.953 1 91.56 95 ILE A C 1
ATOM 735 O O . ILE A 1 95 ? -2.676 30.156 16.328 1 91.56 95 ILE A O 1
ATOM 739 N N . SER A 1 96 ? -3.568 29.5 18.25 1 87.94 96 SER A N 1
ATOM 740 C CA . SER A 1 96 ? -2.834 30.531 18.969 1 87.94 96 SER A CA 1
ATOM 741 C C . SER A 1 96 ? -1.708 29.938 19.812 1 87.94 96 SER A C 1
ATOM 743 O O . SER A 1 96 ? -0.784 30.641 20.219 1 87.94 96 SER A O 1
ATOM 745 N N . HIS A 1 97 ? -1.78 28.719 20.031 1 93.25 97 HIS A N 1
ATOM 746 C CA . HIS A 1 97 ? -0.851 28.125 21 1 93.25 97 HIS A CA 1
ATOM 747 C C . HIS A 1 97 ? 0.316 27.453 20.281 1 93.25 97 HIS A C 1
ATOM 749 O O . HIS A 1 97 ? 1.236 26.953 20.938 1 93.25 97 HIS A O 1
ATOM 755 N N . LEU A 1 98 ? 0.346 27.375 18.969 1 96.56 98 LEU A N 1
ATOM 756 C CA . LEU A 1 98 ? 1.435 26.828 18.156 1 96.56 98 LEU A CA 1
ATOM 757 C C . LEU A 1 98 ? 1.843 27.828 17.078 1 96.56 98 LEU A C 1
ATOM 759 O O . LEU A 1 98 ? 1.005 28.562 16.562 1 96.56 98 LEU A O 1
ATOM 763 N N . ASP A 1 99 ? 3.137 27.812 16.75 1 97 99 ASP A N 1
ATOM 764 C CA . ASP A 1 99 ? 3.627 28.5 15.555 1 97 99 ASP A CA 1
ATOM 765 C C . ASP A 1 99 ? 3.551 27.594 14.328 1 97 99 ASP A C 1
ATOM 767 O O . ASP A 1 99 ? 4.414 26.734 14.125 1 97 99 ASP A O 1
ATOM 771 N N . MET A 1 100 ? 2.531 27.859 13.516 1 97.44 100 MET A N 1
ATOM 772 C CA . MET A 1 100 ? 2.266 27 12.367 1 97.44 100 MET A CA 1
ATOM 773 C C . MET A 1 100 ? 2.812 27.609 11.086 1 97.44 100 MET A C 1
ATOM 775 O O . MET A 1 100 ? 2.416 28.719 10.703 1 97.44 100 MET A O 1
ATOM 779 N N . THR A 1 101 ? 3.705 26.906 10.422 1 98.38 101 THR A N 1
ATOM 780 C CA . THR A 1 101 ? 4.145 27.281 9.086 1 98.38 101 THR A CA 1
ATOM 781 C C . THR A 1 101 ? 3.473 26.406 8.023 1 98.38 101 THR A C 1
ATOM 783 O O . THR A 1 101 ? 3.637 25.188 8.023 1 98.38 101 THR A O 1
ATOM 786 N N . GLY A 1 102 ? 2.676 27.016 7.133 1 98.06 102 GLY A N 1
ATOM 787 C CA . GLY A 1 102 ? 2.092 26.312 6.008 1 98.06 102 GLY A CA 1
ATOM 788 C C . GLY A 1 102 ? 2.955 26.359 4.762 1 98.06 102 GLY A C 1
ATOM 789 O O . GLY A 1 102 ? 3.51 27.406 4.422 1 98.06 102 GLY A O 1
ATOM 790 N N . VAL A 1 103 ? 3.131 25.219 4.145 1 98.69 103 VAL A N 1
ATOM 791 C CA . VAL A 1 103 ? 3.863 25.109 2.889 1 98.69 103 VAL A CA 1
ATOM 792 C C . VAL A 1 103 ? 2.965 24.484 1.819 1 98.69 103 VAL A C 1
ATOM 794 O O . VAL A 1 103 ? 2.377 23.422 2.031 1 98.69 103 VAL A O 1
ATOM 797 N N . ASP A 1 104 ? 2.832 25.188 0.75 1 97.56 104 ASP A N 1
ATOM 798 C CA . ASP A 1 104 ? 1.997 24.656 -0.329 1 97.56 104 ASP A CA 1
ATOM 799 C C . ASP A 1 104 ? 2.355 25.312 -1.662 1 97.56 104 ASP A C 1
ATOM 801 O O . ASP A 1 104 ? 2.9 26.422 -1.691 1 97.56 104 ASP A O 1
ATOM 805 N N . ILE A 1 105 ? 2.104 24.578 -2.738 1 96.75 105 ILE A N 1
ATOM 806 C CA . ILE A 1 105 ? 2.25 25.156 -4.07 1 96.75 105 ILE A CA 1
ATOM 807 C C . ILE A 1 105 ? 1.085 26.094 -4.355 1 96.75 105 ILE A C 1
ATOM 809 O O . ILE A 1 105 ? 1.197 27 -5.195 1 96.75 105 ILE A O 1
ATOM 813 N N . SER A 1 106 ? -0.034 25.953 -3.732 1 96.06 106 SER A N 1
ATOM 814 C CA . SER A 1 106 ? -1.216 26.797 -3.918 1 96.06 106 SER A CA 1
ATOM 815 C C . SER A 1 106 ? -1.125 28.078 -3.086 1 96.06 106 SER A C 1
ATOM 817 O O . SER A 1 106 ? -1.292 28.031 -1.866 1 96.06 106 SER A O 1
ATOM 819 N N . GLU A 1 107 ? -0.948 29.172 -3.799 1 95.94 107 GLU A N 1
ATOM 820 C CA . GLU A 1 107 ? -0.92 30.469 -3.119 1 95.94 107 GLU A CA 1
ATOM 821 C C . GLU A 1 107 ? -2.25 30.766 -2.432 1 95.94 107 GLU A C 1
ATOM 823 O O . GLU A 1 107 ? -2.277 31.328 -1.335 1 95.94 107 GLU A O 1
ATOM 828 N N . ASN A 1 108 ? -3.291 30.375 -3.037 1 93.38 108 ASN A N 1
ATOM 829 C CA . ASN A 1 108 ? -4.617 30.625 -2.48 1 93.38 108 ASN A CA 1
ATOM 830 C C . ASN A 1 108 ? -4.828 29.859 -1.174 1 93.38 108 ASN A C 1
ATOM 832 O O . ASN A 1 108 ? -5.359 30.406 -0.21 1 93.38 108 ASN A O 1
ATOM 836 N N . ALA A 1 109 ? -4.387 28.641 -1.125 1 94 109 ALA A N 1
ATOM 837 C CA . ALA A 1 109 ? -4.508 27.859 0.101 1 94 109 ALA A CA 1
ATOM 838 C C . ALA A 1 109 ? -3.732 28.516 1.245 1 94 109 ALA A C 1
ATOM 840 O O . ALA A 1 109 ? -4.219 28.562 2.377 1 94 109 ALA A O 1
ATOM 841 N N . LEU A 1 110 ? -2.572 29.062 0.871 1 95.5 110 LEU A N 1
ATOM 842 C CA . LEU A 1 110 ? -1.714 29.703 1.865 1 95.5 110 LEU A CA 1
ATOM 843 C C . LEU A 1 110 ? -2.336 30.984 2.375 1 95.5 110 LEU A C 1
ATOM 845 O O . LEU A 1 110 ? -2.373 31.234 3.582 1 95.5 110 LEU A O 1
ATOM 849 N N . GLN A 1 111 ? -2.846 31.734 1.468 1 92.81 111 GLN A N 1
ATOM 850 C CA . GLN A 1 111 ? -3.43 33 1.846 1 92.81 111 GLN A CA 1
ATOM 851 C C . GLN A 1 111 ? -4.668 32.812 2.713 1 92.81 111 GLN A C 1
ATOM 853 O O . GLN A 1 111 ? -4.887 33.562 3.67 1 92.81 111 GLN A O 1
ATOM 858 N N . PHE A 1 112 ? -5.414 31.891 2.4 1 92.06 112 PHE A N 1
ATOM 859 C CA . PHE A 1 112 ? -6.578 31.578 3.225 1 92.06 112 PHE A CA 1
ATOM 860 C C . PHE A 1 112 ? -6.16 31.266 4.652 1 92.06 112 PHE A C 1
ATOM 862 O O . PHE A 1 112 ? -6.758 31.766 5.609 1 92.06 112 PHE A O 1
ATOM 869 N N . GLY A 1 113 ? -5.18 30.406 4.762 1 92.44 113 GLY A N 1
ATOM 870 C CA . GLY A 1 113 ? -4.734 29.984 6.082 1 92.44 113 GLY A CA 1
ATOM 871 C C . GLY A 1 113 ? -4.094 31.109 6.883 1 92.44 113 GLY A C 1
ATOM 872 O O . GLY A 1 113 ? -4.125 31.094 8.117 1 92.44 113 GLY A O 1
ATOM 873 N N . LEU A 1 114 ? -3.463 32 6.066 1 90.38 114 LEU A N 1
ATOM 874 C CA . LEU A 1 114 ? -2.766 33.094 6.703 1 90.38 114 LEU A CA 1
ATOM 875 C C . LEU A 1 114 ? -3.756 34.156 7.207 1 90.38 114 LEU A C 1
ATOM 877 O O . LEU A 1 114 ? -3.48 34.844 8.188 1 90.38 114 LEU A O 1
ATOM 881 N N . LYS A 1 115 ? -4.867 34.312 6.316 1 77.19 115 LYS A N 1
ATOM 882 C CA . LYS A 1 115 ? -5.805 35.406 6.496 1 77.19 115 LYS A CA 1
ATOM 883 C C . LYS A 1 115 ? -6.215 35.562 7.957 1 77.19 115 LYS A C 1
ATOM 885 O O . LYS A 1 115 ? -6.469 34.562 8.633 1 77.19 115 LYS A O 1
ATOM 890 N N . MET A 1 116 ? -5.688 36.75 8.516 1 58.28 116 MET A N 1
ATOM 891 C CA . MET A 1 116 ? -5.895 37.438 9.789 1 58.28 116 MET A CA 1
ATOM 892 C C . MET A 1 116 ? -7.359 37.812 9.969 1 58.28 116 MET A C 1
ATOM 894 O O . MET A 1 116 ? -7.992 38.312 9.039 1 58.28 116 MET A O 1
ATOM 898 N N . ASP A 1 117 ? -8.039 36.969 10.633 1 53.47 117 ASP A N 1
ATOM 899 C CA . ASP A 1 117 ? -9.281 37.656 10.984 1 53.47 117 ASP A CA 1
ATOM 900 C C . ASP A 1 117 ? -9.016 39.094 11.43 1 53.47 117 ASP A C 1
ATOM 902 O O . ASP A 1 117 ? -8.391 39.312 12.477 1 53.47 117 ASP A O 1
ATOM 906 N N . VAL A 1 118 ? -8.93 40 10.398 1 48.72 118 VAL A N 1
ATOM 907 C CA . VAL A 1 118 ? -8.719 41.438 10.648 1 48.72 118 VAL A CA 1
ATOM 908 C C . VAL A 1 118 ? -9.539 41.875 11.852 1 48.72 118 VAL A C 1
ATOM 910 O O . VAL A 1 118 ? -9.172 42.812 12.547 1 48.72 118 VAL A O 1
ATOM 913 N N . ASP A 1 119 ? -10.711 41.438 11.859 1 50.53 119 ASP A N 1
ATOM 914 C CA . ASP A 1 119 ? -11.562 42 12.891 1 50.53 119 ASP A CA 1
ATOM 915 C C . ASP A 1 119 ? -11.047 41.656 14.289 1 50.53 119 ASP A C 1
ATOM 917 O O . ASP A 1 119 ? -11.359 42.344 15.258 1 50.53 119 ASP A O 1
ATOM 921 N N . HIS A 1 120 ? -10.391 40.562 14.336 1 51.44 120 HIS A N 1
ATOM 922 C CA . HIS A 1 120 ? -10.062 40.219 15.711 1 51.44 120 HIS A CA 1
ATOM 923 C C . HIS A 1 120 ? -8.547 40.156 15.914 1 51.44 120 HIS A C 1
ATOM 925 O O . HIS A 1 120 ? -8.07 39.625 16.922 1 51.44 120 HIS A O 1
ATOM 931 N N . ASP A 1 121 ? -7.82 40.938 15.156 1 51.03 121 ASP A N 1
ATOM 932 C CA . ASP A 1 121 ? -6.375 40.969 15.367 1 51.03 121 ASP A CA 1
ATOM 933 C C . ASP A 1 121 ? -5.832 39.562 15.633 1 51.03 121 ASP A C 1
ATOM 935 O O . ASP A 1 121 ? -4.926 39.375 16.453 1 51.03 121 ASP A O 1
ATOM 939 N N . GLN A 1 122 ? -6.633 38.531 15.305 1 55.09 122 GLN A N 1
ATOM 940 C CA . GLN A 1 122 ? -6.219 37.188 15.672 1 55.09 122 GLN A CA 1
ATOM 941 C C . GLN A 1 122 ? -5.543 36.5 14.5 1 55.09 122 GLN A C 1
ATOM 943 O O . GLN A 1 122 ? -5.879 36.719 13.344 1 55.09 122 GLN A O 1
ATOM 948 N N . ALA A 1 123 ? -4.406 35.875 14.883 1 62.31 123 ALA A N 1
ATOM 949 C CA . ALA A 1 123 ? -3.643 35.062 13.953 1 62.31 123 ALA A CA 1
ATOM 950 C C . ALA A 1 123 ? -4.535 34 13.305 1 62.31 123 ALA A C 1
ATOM 952 O O . ALA A 1 123 ? -5.527 33.562 13.898 1 62.31 123 ALA A O 1
ATOM 953 N N . GLY A 1 124 ? -4.289 33.844 12.047 1 88.06 124 GLY A N 1
ATOM 954 C CA . GLY A 1 124 ? -4.984 32.812 11.297 1 88.06 124 GLY A CA 1
ATOM 955 C C . GLY A 1 124 ? -4.539 31.391 11.664 1 88.06 124 GLY A C 1
ATOM 956 O O . GLY A 1 124 ? -4.164 31.141 12.805 1 88.06 124 GLY A O 1
ATOM 957 N N . ILE A 1 125 ? -4.734 30.5 10.898 1 93.31 125 ILE A N 1
ATOM 958 C CA . ILE A 1 125 ? -4.281 29.125 11.062 1 93.31 125 ILE A CA 1
ATOM 959 C C . ILE A 1 125 ? -2.754 29.078 11.023 1 93.31 125 ILE A C 1
ATOM 961 O O . ILE A 1 125 ? -2.125 28.453 11.883 1 93.31 125 ILE A O 1
ATOM 965 N N . PHE A 1 126 ? -2.227 29.859 10.102 1 95.94 126 PHE A N 1
ATOM 966 C CA . PHE A 1 126 ? -0.778 29.891 9.945 1 95.94 126 PHE A CA 1
ATOM 967 C C . PHE A 1 126 ? -0.203 31.203 10.445 1 95.94 126 PHE A C 1
ATOM 969 O O . PHE A 1 126 ? -0.791 32.25 10.227 1 95.94 126 PHE A O 1
ATOM 976 N N . THR A 1 127 ? 0.943 31.094 11.141 1 94.38 127 THR A N 1
ATOM 977 C CA . THR A 1 127 ? 1.722 32.281 11.516 1 94.38 127 THR A CA 1
ATOM 978 C C . THR A 1 127 ? 2.645 32.688 10.375 1 94.38 127 THR A C 1
ATOM 980 O O . THR A 1 127 ? 2.996 33.875 10.258 1 94.38 127 THR A O 1
ATOM 983 N N . LYS A 1 128 ? 3.094 31.75 9.578 1 95.69 128 LYS A N 1
ATOM 984 C CA . LYS A 1 128 ? 3.957 31.922 8.414 1 95.69 128 LYS A CA 1
ATOM 985 C C . LYS A 1 128 ? 3.543 31 7.273 1 95.69 128 LYS A C 1
ATOM 987 O O . LYS A 1 128 ? 3.021 29.906 7.516 1 95.69 128 LYS A O 1
ATOM 992 N N . VAL A 1 129 ? 3.752 31.484 6.023 1 97.25 129 VAL A N 1
ATOM 993 C CA . VAL A 1 129 ? 3.459 30.641 4.871 1 97.25 129 VAL A CA 1
ATOM 994 C C . VAL A 1 129 ? 4.621 30.688 3.883 1 97.25 129 VAL A C 1
ATOM 996 O O . VAL A 1 129 ? 5.34 31.688 3.809 1 97.25 129 VAL A O 1
ATOM 999 N N . ILE A 1 130 ? 4.848 29.594 3.217 1 98.5 130 ILE A N 1
ATOM 1000 C CA . ILE A 1 130 ? 5.875 29.453 2.191 1 98.5 130 ILE A CA 1
ATOM 1001 C C . ILE A 1 130 ? 5.27 28.859 0.929 1 98.5 130 ILE A C 1
ATOM 1003 O O . ILE A 1 130 ? 4.82 27.703 0.939 1 98.5 130 ILE A O 1
ATOM 1007 N N . ASN A 1 131 ? 5.238 29.641 -0.148 1 98.06 131 ASN A N 1
ATOM 1008 C CA . ASN A 1 131 ? 4.836 29.109 -1.448 1 98.06 131 ASN A CA 1
ATOM 1009 C C . ASN A 1 131 ? 5.957 28.297 -2.098 1 98.06 131 ASN A C 1
ATOM 1011 O O . ASN A 1 131 ? 6.98 28.859 -2.496 1 98.06 131 ASN A O 1
ATOM 1015 N N . GLN A 1 132 ? 5.781 26.984 -2.119 1 97.75 132 GLN A N 1
ATOM 1016 C CA . GLN A 1 132 ? 6.867 26.078 -2.486 1 97.75 132 GLN A CA 1
ATOM 1017 C C . GLN A 1 132 ? 6.344 24.891 -3.289 1 97.75 132 GLN A C 1
ATOM 1019 O O . GLN A 1 132 ? 5.391 24.219 -2.879 1 97.75 132 GLN A O 1
ATOM 1024 N N . ASP A 1 133 ? 6.91 24.688 -4.445 1 96 133 ASP A N 1
ATOM 1025 C CA . ASP A 1 133 ? 6.82 23.406 -5.152 1 96 133 ASP A CA 1
ATOM 1026 C C . ASP A 1 133 ? 7.902 22.453 -4.676 1 96 133 ASP A C 1
ATOM 1028 O O . ASP A 1 133 ? 9.094 22.672 -4.906 1 96 133 ASP A O 1
ATOM 1032 N N . LEU A 1 134 ? 7.5 21.359 -4.078 1 95.19 134 LEU A N 1
ATOM 1033 C CA . LEU A 1 134 ? 8.477 20.422 -3.533 1 95.19 134 LEU A CA 1
ATOM 1034 C C . LEU A 1 134 ? 9.266 19.75 -4.648 1 95.19 134 LEU A C 1
ATOM 1036 O O . LEU A 1 134 ? 10.328 19.172 -4.402 1 95.19 134 LEU A O 1
ATOM 1040 N N . ASN A 1 135 ? 8.727 19.75 -5.816 1 94.12 135 ASN A N 1
ATOM 1041 C CA . ASN A 1 135 ? 9.406 19.109 -6.938 1 94.12 135 ASN A CA 1
ATOM 1042 C C . ASN A 1 135 ? 10.391 20.062 -7.605 1 94.12 135 ASN A C 1
ATOM 1044 O O . ASN A 1 135 ? 11.109 19.672 -8.531 1 94.12 135 ASN A O 1
ATOM 1048 N N . GLY A 1 136 ? 10.391 21.281 -7.195 1 94.56 136 GLY A N 1
ATOM 1049 C CA . GLY A 1 136 ? 11.367 22.25 -7.641 1 94.56 136 GLY A CA 1
ATOM 1050 C C . GLY A 1 136 ? 12.492 22.469 -6.645 1 94.56 136 GLY A C 1
ATOM 1051 O O . GLY A 1 136 ? 12.648 21.703 -5.699 1 94.56 136 GLY A O 1
ATOM 1052 N N . ALA A 1 137 ? 13.281 23.469 -6.977 1 96.06 137 ALA A N 1
ATOM 1053 C CA . ALA A 1 137 ? 14.32 23.859 -6.023 1 96.06 137 ALA A CA 1
ATOM 1054 C C . ALA A 1 137 ? 13.711 24.344 -4.711 1 96.06 137 ALA A C 1
ATOM 1056 O O . ALA A 1 137 ? 12.859 25.234 -4.707 1 96.06 137 ALA A O 1
ATOM 1057 N N . LEU A 1 138 ? 14.156 23.734 -3.645 1 97.12 138 LEU A N 1
ATOM 1058 C CA . LEU A 1 138 ? 13.641 24.125 -2.338 1 97.12 138 LEU A CA 1
ATOM 1059 C C . LEU A 1 138 ? 14.289 25.422 -1.862 1 97.12 138 LEU A C 1
ATOM 1061 O O . LEU A 1 138 ? 15.5 25.594 -2 1 97.12 138 LEU A O 1
ATOM 1065 N N . SER A 1 139 ? 13.531 26.328 -1.334 1 97.88 139 SER A N 1
ATOM 1066 C CA . SER A 1 139 ? 13.969 27.688 -1.007 1 97.88 139 SER A CA 1
ATOM 1067 C C . SER A 1 139 ? 14.68 27.719 0.341 1 97.88 139 SER A C 1
ATOM 1069 O O . SER A 1 139 ? 14.547 26.797 1.15 1 97.88 139 SER A O 1
ATOM 1071 N N . ARG A 1 140 ? 15.398 28.828 0.544 1 98 140 ARG A N 1
ATOM 1072 C CA . ARG A 1 140 ? 16.031 29.062 1.835 1 98 140 ARG A CA 1
ATOM 1073 C C . ARG A 1 140 ? 15 29.156 2.949 1 98 140 ARG A C 1
ATOM 1075 O O . ARG A 1 140 ? 15.219 28.656 4.055 1 98 140 ARG A O 1
ATOM 1082 N N . ASP A 1 141 ? 13.852 29.766 2.633 1 98.19 141 ASP A N 1
ATOM 1083 C CA . ASP A 1 141 ? 12.773 29.891 3.611 1 98.19 141 ASP A CA 1
ATOM 1084 C C . ASP A 1 141 ? 12.234 28.516 4.02 1 98.19 141 ASP A C 1
ATOM 1086 O O . ASP A 1 141 ? 11.938 28.297 5.191 1 98.19 141 ASP A O 1
ATOM 1090 N N . PHE A 1 142 ? 12.133 27.672 3.084 1 98.62 142 PHE A N 1
ATOM 1091 C CA . PHE A 1 142 ? 11.68 26.328 3.367 1 98.62 142 PHE A CA 1
ATOM 1092 C C . PHE A 1 142 ? 12.648 25.609 4.305 1 98.62 142 PHE A C 1
ATOM 1094 O O . PHE A 1 142 ? 12.234 25.062 5.328 1 98.62 142 PHE A O 1
ATOM 1101 N N . TYR A 1 143 ? 13.898 25.672 3.992 1 98.31 143 TYR A N 1
ATOM 1102 C CA . TYR A 1 143 ? 14.906 25 4.805 1 98.31 143 TYR A CA 1
ATOM 1103 C C . TYR A 1 143 ? 14.961 25.594 6.207 1 98.31 143 TYR A C 1
ATOM 1105 O O . TYR A 1 143 ? 15.109 24.859 7.191 1 98.31 143 TYR A O 1
ATOM 1113 N N . HIS A 1 144 ? 14.875 26.844 6.273 1 98.5 144 HIS A N 1
ATOM 1114 C CA . HIS A 1 144 ? 14.883 27.484 7.582 1 98.5 144 HIS A CA 1
ATOM 1115 C C . HIS A 1 144 ? 13.719 27.016 8.438 1 98.5 144 HIS A C 1
ATOM 1117 O O . HIS A 1 144 ? 13.891 26.688 9.617 1 98.5 144 HIS A O 1
ATOM 1123 N N . ALA A 1 145 ? 12.547 27.016 7.859 1 98.69 145 ALA A N 1
ATOM 1124 C CA . ALA A 1 145 ? 11.367 26.531 8.57 1 98.69 145 ALA A CA 1
ATOM 1125 C C . ALA A 1 145 ? 11.531 25.078 8.992 1 98.69 145 ALA A C 1
ATOM 1127 O O . ALA A 1 145 ? 11.211 24.703 10.125 1 98.69 145 ALA A O 1
ATOM 1128 N N . LEU A 1 146 ? 12.062 24.281 8.078 1 98.75 146 LEU A N 1
ATOM 1129 C CA . LEU A 1 146 ? 12.273 22.859 8.32 1 98.75 146 LEU A CA 1
ATOM 1130 C C . LEU A 1 146 ? 13.25 22.641 9.469 1 98.75 146 LEU A C 1
ATOM 1132 O O . LEU A 1 146 ? 12.984 21.828 10.359 1 98.75 146 LEU A O 1
ATOM 1136 N N . ASP A 1 147 ? 14.305 23.391 9.484 1 98.62 147 ASP A N 1
ATOM 1137 C CA . ASP A 1 147 ? 15.383 23.234 10.453 1 98.62 147 ASP A CA 1
ATOM 1138 C C . ASP A 1 147 ? 14.93 23.656 11.852 1 98.62 147 ASP A C 1
ATOM 1140 O O . ASP A 1 147 ? 15.539 23.266 12.852 1 98.62 147 ASP A O 1
ATOM 1144 N N . ASN A 1 148 ? 13.898 24.391 11.953 1 98.56 148 ASN A N 1
ATOM 1145 C CA . ASN A 1 148 ? 13.508 24.969 13.234 1 98.56 148 ASN A CA 1
ATOM 1146 C C . ASN A 1 148 ? 12.188 24.375 13.727 1 98.56 148 ASN A C 1
ATOM 1148 O O . ASN A 1 148 ? 11.719 24.719 14.812 1 98.56 148 ASN A O 1
ATOM 1152 N N . ALA A 1 149 ? 11.609 23.5 13 1 98.88 149 ALA A N 1
ATOM 1153 C CA . ALA A 1 149 ? 10.328 22.922 13.383 1 98.88 149 ALA A CA 1
ATOM 1154 C C . ALA A 1 149 ? 10.523 21.797 14.391 1 98.88 149 ALA A C 1
ATOM 1156 O O . ALA A 1 149 ? 11.516 21.047 14.328 1 98.88 149 ALA A O 1
ATOM 1157 N N . ASP A 1 150 ? 9.531 21.656 15.281 1 98.88 150 ASP A N 1
ATOM 1158 C CA . ASP A 1 150 ? 9.469 20.531 16.219 1 98.88 150 ASP A CA 1
ATOM 1159 C C . ASP A 1 150 ? 8.695 19.359 15.617 1 98.88 150 ASP A C 1
ATOM 1161 O O . ASP A 1 150 ? 9 18.203 15.898 1 98.88 150 ASP A O 1
ATOM 1165 N N . ALA A 1 151 ? 7.703 19.672 14.852 1 98.94 151 ALA A N 1
ATOM 1166 C CA . ALA A 1 151 ? 6.871 18.656 14.227 1 98.94 151 ALA A CA 1
ATOM 1167 C C . ALA A 1 151 ? 6.66 18.953 12.742 1 98.94 151 ALA A C 1
ATOM 1169 O O . ALA A 1 151 ? 6.594 20.109 12.344 1 98.94 151 ALA A O 1
ATOM 1170 N N . LEU A 1 152 ? 6.629 17.922 11.969 1 98.94 152 LEU A N 1
ATOM 1171 C CA . LEU A 1 152 ? 6.398 17.969 10.523 1 98.94 152 LEU A CA 1
ATOM 1172 C C . LEU A 1 152 ? 5.133 17.219 10.148 1 98.94 152 LEU A C 1
ATOM 1174 O O . LEU A 1 152 ? 4.98 16.047 10.5 1 98.94 152 LEU A O 1
ATOM 1178 N N . LEU A 1 153 ? 4.199 17.891 9.547 1 98.94 153 LEU A N 1
ATOM 1179 C CA . LEU A 1 153 ? 3.021 17.281 8.945 1 98.94 153 LEU A CA 1
ATOM 1180 C C . LEU A 1 153 ? 3.141 17.25 7.426 1 98.94 153 LEU A C 1
ATOM 1182 O O . LEU A 1 153 ? 3.602 18.219 6.812 1 98.94 153 LEU A O 1
ATOM 1186 N N . CYS A 1 154 ? 2.842 16.172 6.832 1 98.75 154 CYS A N 1
ATOM 1187 C CA . CYS A 1 154 ? 2.762 16.031 5.383 1 98.75 154 CYS A CA 1
ATOM 1188 C C . CYS A 1 154 ? 1.686 15.016 4.996 1 98.75 154 CYS A C 1
ATOM 1190 O O . CYS A 1 154 ? 1.997 13.891 4.602 1 98.75 154 CYS A O 1
ATOM 1192 N N . MET A 1 155 ? 0.441 15.531 5.055 1 98.06 155 MET A N 1
ATOM 1193 C CA . MET A 1 155 ? -0.706 14.656 4.84 1 98.06 155 MET A CA 1
ATOM 1194 C C . MET A 1 155 ? -1.236 14.797 3.416 1 98.06 155 MET A C 1
ATOM 1196 O O . MET A 1 155 ? -1.392 15.914 2.914 1 98.06 155 MET A O 1
ATOM 1200 N N . MET A 1 156 ? -1.537 13.672 2.77 1 94.94 156 MET A N 1
ATOM 1201 C CA . MET A 1 156 ? -2.213 13.594 1.479 1 94.94 156 MET A CA 1
ATOM 1202 C C . MET A 1 156 ? -1.426 14.344 0.408 1 94.94 156 MET A C 1
ATOM 1204 O O . MET A 1 156 ? -2.01 14.883 -0.532 1 94.94 156 MET A O 1
ATOM 1208 N N . CYS A 1 157 ? -0.118 14.406 0.509 1 94.44 157 CYS A N 1
ATOM 1209 C CA . CYS A 1 157 ? 0.69 15.25 -0.366 1 94.44 157 CYS A CA 1
ATOM 1210 C C . CYS A 1 157 ? 1.71 14.422 -1.134 1 94.44 157 CYS A C 1
ATOM 1212 O O . CYS A 1 157 ? 2.029 14.727 -2.283 1 94.44 157 CYS A O 1
ATOM 1214 N N . LEU A 1 158 ? 2.115 13.344 -0.657 1 94.44 158 LEU A N 1
ATOM 1215 C CA . LEU A 1 158 ? 3.311 12.641 -1.116 1 94.44 158 LEU A CA 1
ATOM 1216 C C . LEU A 1 158 ? 3.09 12.039 -2.5 1 94.44 158 LEU A C 1
ATOM 1218 O O . LEU A 1 158 ? 4.039 11.883 -3.27 1 94.44 158 LEU A O 1
ATOM 1222 N N . SER A 1 159 ? 1.85 11.695 -2.816 1 89.5 159 SER A N 1
ATOM 1223 C CA . SER A 1 159 ? 1.57 11.141 -4.137 1 89.5 159 SER A CA 1
ATOM 1224 C C . SER A 1 159 ? 1.923 12.133 -5.242 1 89.5 159 SER A C 1
ATOM 1226 O O . SER A 1 159 ? 2.07 11.75 -6.402 1 89.5 159 SER A O 1
ATOM 1228 N N . TYR A 1 160 ? 2.086 13.398 -4.879 1 89.38 160 TYR A N 1
ATOM 1229 C CA . TYR A 1 160 ? 2.367 14.461 -5.844 1 89.38 160 TYR A CA 1
ATOM 1230 C C . TYR A 1 160 ? 3.842 14.844 -5.812 1 89.38 160 TYR A C 1
ATOM 1232 O O . TYR A 1 160 ? 4.266 15.758 -6.527 1 89.38 160 TYR A O 1
ATOM 1240 N N . VAL A 1 161 ? 4.582 14.227 -5.035 1 93 161 VAL A N 1
ATOM 1241 C CA . VAL A 1 161 ? 5.984 14.57 -4.82 1 93 161 VAL A CA 1
ATOM 1242 C C . VAL A 1 161 ? 6.879 13.508 -5.461 1 93 161 VAL A C 1
ATOM 1244 O O . VAL A 1 161 ? 6.637 12.312 -5.316 1 93 161 VAL A O 1
ATOM 1247 N N . ARG A 1 162 ? 7.879 13.945 -6.121 1 91.94 162 ARG A N 1
ATOM 1248 C CA . ARG A 1 162 ? 8.789 13.039 -6.816 1 91.94 162 ARG A CA 1
ATOM 1249 C C . ARG A 1 162 ? 9.539 12.148 -5.828 1 91.94 162 ARG A C 1
ATOM 1251 O O . ARG A 1 162 ? 9.734 12.531 -4.672 1 91.94 162 ARG A O 1
ATOM 1258 N N . ASP A 1 163 ? 9.953 11.047 -6.379 1 88.56 163 ASP A N 1
ATOM 1259 C CA . ASP A 1 163 ? 10.68 10.062 -5.59 1 88.56 163 ASP A CA 1
ATOM 1260 C C . ASP A 1 163 ? 11.945 10.672 -4.98 1 88.56 163 ASP A C 1
ATOM 1262 O O . ASP A 1 163 ? 12.664 11.406 -5.648 1 88.56 163 ASP A O 1
ATOM 1266 N N . GLY A 1 164 ? 12.148 10.375 -3.734 1 91.25 164 GLY A N 1
ATOM 1267 C CA . GLY A 1 164 ? 13.375 10.766 -3.055 1 91.25 164 GLY A CA 1
ATOM 1268 C C . GLY A 1 164 ? 13.281 12.125 -2.385 1 91.25 164 GLY A C 1
ATOM 1269 O O . GLY A 1 164 ? 14.039 12.414 -1.453 1 91.25 164 GLY A O 1
ATOM 1270 N N . VAL A 1 165 ? 12.406 13 -2.836 1 94.31 165 VAL A N 1
ATOM 1271 C CA . VAL A 1 165 ? 12.328 14.359 -2.316 1 94.31 165 VAL A CA 1
ATOM 1272 C C . VAL A 1 165 ? 11.945 14.328 -0.839 1 94.31 165 VAL A C 1
ATOM 1274 O O . VAL A 1 165 ? 12.641 14.898 0.003 1 94.31 165 VAL A O 1
ATOM 1277 N N . PHE A 1 166 ? 10.922 13.664 -0.56 1 96.44 166 PHE A N 1
ATOM 1278 C CA . PHE A 1 166 ? 10.453 13.648 0.82 1 96.44 166 PHE A CA 1
ATOM 1279 C C . PHE A 1 166 ? 11.477 12.992 1.736 1 96.44 166 PHE A C 1
ATOM 1281 O O . PHE A 1 166 ? 11.641 13.398 2.885 1 96.44 166 PHE A O 1
ATOM 1288 N N . ALA A 1 167 ? 12.094 11.914 1.265 1 95.94 167 ALA A N 1
ATOM 1289 C CA . ALA A 1 167 ? 13.125 11.266 2.064 1 95.94 167 ALA A CA 1
ATOM 1290 C C . ALA A 1 167 ? 14.195 12.266 2.492 1 95.94 167 ALA A C 1
ATOM 1292 O O . ALA A 1 167 ? 14.633 12.258 3.646 1 95.94 167 ALA A O 1
ATOM 1293 N N . SER A 1 168 ? 14.602 13.102 1.591 1 97.06 168 SER A N 1
ATOM 1294 C CA . SER A 1 168 ? 15.602 14.117 1.891 1 97.06 168 SER A CA 1
ATOM 1295 C C . SER A 1 168 ? 15.078 15.133 2.896 1 97.06 168 SER A C 1
ATOM 1297 O O . SER A 1 168 ? 15.797 15.539 3.814 1 97.06 168 SER A O 1
ATOM 1299 N N . VAL A 1 169 ? 13.898 15.516 2.729 1 98.25 169 VAL A N 1
ATOM 1300 C CA . VAL A 1 169 ? 13.25 16.469 3.619 1 98.25 169 VAL A CA 1
ATOM 1301 C C . VAL A 1 169 ? 13.172 15.898 5.031 1 98.25 169 VAL A C 1
ATOM 1303 O O . VAL A 1 169 ? 13.562 16.547 6 1 98.25 169 VAL A O 1
ATOM 1306 N N . LEU A 1 170 ? 12.719 14.703 5.094 1 98.44 170 LEU A N 1
ATOM 1307 C CA . LEU A 1 170 ? 12.539 14.055 6.391 1 98.44 170 LEU A CA 1
ATOM 1308 C C . LEU A 1 170 ? 13.883 13.836 7.082 1 98.44 170 LEU A C 1
ATOM 1310 O O . LEU A 1 170 ? 13.992 14.008 8.297 1 98.44 170 LEU A O 1
ATOM 1314 N N . ARG A 1 171 ? 14.867 13.453 6.324 1 98 171 ARG A N 1
ATOM 1315 C CA . ARG A 1 171 ? 16.203 13.266 6.875 1 98 171 ARG A CA 1
ATOM 1316 C C . ARG A 1 171 ? 16.75 14.562 7.473 1 98 171 ARG A C 1
ATOM 1318 O O . ARG A 1 171 ? 17.281 14.57 8.578 1 98 171 ARG A O 1
ATOM 1325 N N . ARG A 1 172 ? 16.609 15.57 6.727 1 98.25 172 ARG A N 1
ATOM 1326 C CA . ARG A 1 172 ? 17.078 16.859 7.223 1 98.25 172 ARG A CA 1
ATOM 1327 C C . ARG A 1 172 ? 16.344 17.266 8.492 1 98.25 172 ARG A C 1
ATOM 1329 O O . ARG A 1 172 ? 16.953 17.719 9.461 1 98.25 172 ARG A O 1
ATOM 1336 N N . PHE A 1 173 ? 15.07 17.141 8.43 1 98.75 173 PHE A N 1
ATOM 1337 C CA . PHE A 1 173 ? 14.25 17.438 9.602 1 98.75 173 PHE A CA 1
ATOM 1338 C C . PHE A 1 173 ? 14.758 16.688 10.82 1 98.75 173 PHE A C 1
ATOM 1340 O O . PHE A 1 173 ? 14.945 17.266 11.891 1 98.75 173 PHE A O 1
ATOM 1347 N N . ALA A 1 174 ? 14.945 15.398 10.641 1 98.06 174 ALA A N 1
ATOM 1348 C CA . ALA A 1 174 ? 15.406 14.531 11.727 1 98.06 174 ALA A CA 1
ATOM 1349 C C . ALA A 1 174 ? 16.781 14.969 12.234 1 98.06 174 ALA A C 1
ATOM 1351 O O . ALA A 1 174 ? 17.016 14.984 13.438 1 98.06 174 ALA A O 1
ATOM 1352 N N . GLN A 1 175 ? 17.594 15.391 11.406 1 97.62 175 GLN A N 1
ATOM 1353 C CA . GLN A 1 175 ? 18.969 15.727 11.734 1 97.62 175 GLN A CA 1
ATOM 1354 C C . GLN A 1 175 ? 19.062 17.062 12.453 1 97.62 175 GLN A C 1
ATOM 1356 O O . GLN A 1 175 ? 20.047 17.359 13.133 1 97.62 175 GLN A O 1
ATOM 1361 N N . ASN A 1 176 ? 18.062 17.844 12.281 1 98.19 176 ASN A N 1
ATOM 1362 C CA . ASN A 1 176 ? 18.109 19.188 12.852 1 98.19 176 ASN A CA 1
ATOM 1363 C C . ASN A 1 176 ? 17.188 19.312 14.062 1 98.19 176 ASN A C 1
ATOM 1365 O O . ASN A 1 176 ? 16.641 20.391 14.32 1 98.19 176 ASN A O 1
ATOM 1369 N N . GLY A 1 177 ? 16.922 18.203 14.688 1 97.19 177 GLY A N 1
ATOM 1370 C CA . GLY A 1 177 ? 16.297 18.25 16 1 97.19 177 GLY A CA 1
ATOM 1371 C C . GLY A 1 177 ? 14.789 18.062 15.945 1 97.19 177 GLY A C 1
ATOM 1372 O O . GLY A 1 177 ? 14.102 18.266 16.953 1 97.19 177 GLY A O 1
ATOM 1373 N N . GLY A 1 178 ? 14.25 17.734 14.805 1 98.5 178 GLY A N 1
ATOM 1374 C CA . GLY A 1 178 ? 12.828 17.422 14.75 1 98.5 178 GLY A CA 1
ATOM 1375 C C . GLY A 1 178 ? 12.406 16.359 15.758 1 98.5 178 GLY A C 1
ATOM 1376 O O . GLY A 1 178 ? 13.148 15.406 16 1 98.5 178 GLY A O 1
ATOM 1377 N N . LYS A 1 179 ? 11.18 16.531 16.281 1 98.56 179 LYS A N 1
ATOM 1378 C CA . LYS A 1 179 ? 10.703 15.617 17.312 1 98.56 179 LYS A CA 1
ATOM 1379 C C . LYS A 1 179 ? 9.734 14.594 16.734 1 98.56 179 LYS A C 1
ATOM 1381 O O . LYS A 1 179 ? 9.875 13.391 16.969 1 98.56 179 LYS A O 1
ATOM 1386 N N . PHE A 1 180 ? 8.719 15.078 16.047 1 98.81 180 PHE A N 1
ATOM 1387 C CA . PHE A 1 180 ? 7.68 14.211 15.516 1 98.81 180 PHE A CA 1
ATOM 1388 C C . PHE A 1 180 ? 7.426 14.492 14.047 1 98.81 180 PHE A C 1
ATOM 1390 O O . PHE A 1 180 ? 7.48 15.641 13.609 1 98.81 180 PHE A O 1
ATOM 1397 N N . ALA A 1 181 ? 7.211 13.5 13.281 1 98.88 181 ALA A N 1
ATOM 1398 C CA . ALA A 1 181 ? 6.695 13.633 11.922 1 98.88 181 ALA A CA 1
ATOM 1399 C C . ALA A 1 181 ? 5.438 12.789 11.727 1 98.88 181 ALA A C 1
ATOM 1401 O O . ALA A 1 181 ? 5.371 11.648 12.188 1 98.88 181 ALA A O 1
ATOM 1402 N N . ILE A 1 182 ? 4.418 13.359 11.141 1 98.81 182 ILE A N 1
ATOM 1403 C CA . ILE A 1 182 ? 3.178 12.695 10.75 1 98.81 182 ILE A CA 1
ATOM 1404 C C . ILE A 1 182 ? 2.936 12.891 9.25 1 98.81 182 ILE A C 1
ATOM 1406 O O . ILE A 1 182 ? 2.803 14.023 8.781 1 98.81 182 ILE A O 1
ATOM 1410 N N . TYR A 1 183 ? 2.977 11.844 8.539 1 98.62 183 TYR A N 1
ATOM 1411 C CA . TYR A 1 183 ? 2.803 11.93 7.094 1 98.62 183 TYR A CA 1
ATOM 1412 C C . TYR A 1 183 ? 2.049 10.711 6.566 1 98.62 183 TYR A C 1
ATOM 1414 O O . TYR A 1 183 ? 1.853 9.734 7.289 1 98.62 183 TYR A O 1
ATOM 1422 N N . SER A 1 184 ? 1.52 10.867 5.328 1 97.5 184 SER A N 1
ATOM 1423 C CA . SER A 1 184 ? 0.656 9.781 4.863 1 97.5 184 SER A CA 1
ATOM 1424 C C . SER A 1 184 ? 0.895 9.484 3.387 1 97.5 184 SER A C 1
ATOM 1426 O O . SER A 1 184 ? 1.479 10.297 2.668 1 97.5 184 SER A O 1
ATOM 1428 N N . THR A 1 185 ? 0.532 8.305 3.02 1 95.38 185 THR A N 1
ATOM 1429 C CA . THR A 1 185 ? 0.445 7.863 1.631 1 95.38 185 THR A CA 1
ATOM 1430 C C . THR A 1 185 ? -0.948 7.324 1.322 1 95.38 185 THR A C 1
ATOM 1432 O O . THR A 1 185 ? -1.732 7.055 2.234 1 95.38 185 THR A O 1
ATOM 1435 N N . ILE A 1 186 ? -1.274 7.328 0.076 1 95.12 186 ILE A N 1
ATOM 1436 C CA . ILE A 1 186 ? -2.449 6.629 -0.435 1 95.12 186 ILE A CA 1
ATOM 1437 C C . ILE A 1 186 ? -2.014 5.434 -1.276 1 95.12 186 ILE A C 1
ATOM 1439 O O . ILE A 1 186 ? -1.843 5.547 -2.492 1 95.12 186 ILE A O 1
ATOM 1443 N N . PRO A 1 187 ? -1.979 4.27 -0.675 1 93.81 187 PRO A N 1
ATOM 1444 C CA . PRO A 1 187 ? -1.297 3.125 -1.281 1 93.81 187 PRO A CA 1
ATOM 1445 C C . PRO A 1 187 ? -1.929 2.691 -2.604 1 93.81 187 PRO A C 1
ATOM 1447 O O . PRO A 1 187 ? -1.24 2.158 -3.477 1 93.81 187 PRO A O 1
ATOM 1450 N N . MET A 1 188 ? -3.205 2.898 -2.803 1 93.94 188 MET A N 1
ATOM 1451 C CA . MET A 1 188 ? -3.855 2.506 -4.051 1 93.94 188 MET A CA 1
ATOM 1452 C C . MET A 1 188 ? -3.238 3.234 -5.238 1 93.94 188 MET A C 1
ATOM 1454 O O . MET A 1 188 ? -3.115 2.666 -6.324 1 93.94 188 MET A O 1
ATOM 1458 N N . PHE A 1 189 ? -2.717 4.414 -4.977 1 92 189 PHE A N 1
ATOM 1459 C CA . PHE A 1 189 ? -2.293 5.258 -6.09 1 92 189 PHE A CA 1
ATOM 1460 C C . PHE A 1 189 ? -0.785 5.477 -6.055 1 92 189 PHE A C 1
ATOM 1462 O O . PHE A 1 189 ? -0.222 6.094 -6.965 1 92 189 PHE A O 1
ATOM 1469 N N . ASP A 1 190 ? -0.195 5.078 -5.059 1 89.5 190 ASP A N 1
ATOM 1470 C CA . ASP A 1 190 ? 1.237 5.254 -4.836 1 89.5 190 ASP A CA 1
ATOM 1471 C C . ASP A 1 190 ? 1.839 4.031 -4.148 1 89.5 190 ASP A C 1
ATOM 1473 O O . ASP A 1 190 ? 1.618 3.811 -2.957 1 89.5 190 ASP A O 1
ATOM 1477 N N . ASP A 1 191 ? 2.643 3.277 -4.793 1 86.25 191 ASP A N 1
ATOM 1478 C CA . ASP A 1 191 ? 3.137 2.02 -4.238 1 86.25 191 ASP A CA 1
ATOM 1479 C C . ASP A 1 191 ? 4.484 2.215 -3.551 1 86.25 191 ASP A C 1
ATOM 1481 O O . ASP A 1 191 ? 5.152 1.242 -3.191 1 86.25 191 ASP A O 1
ATOM 1485 N N . ARG A 1 192 ? 4.965 3.426 -3.422 1 88.38 192 ARG A N 1
ATOM 1486 C CA . ARG A 1 192 ? 6.223 3.676 -2.725 1 88.38 192 ARG A CA 1
ATOM 1487 C C . ARG A 1 192 ? 6.066 3.453 -1.224 1 88.38 192 ARG A C 1
ATOM 1489 O O . ARG A 1 192 ? 5 3.699 -0.661 1 88.38 192 ARG A O 1
ATOM 1496 N N . CYS A 1 193 ? 7.102 2.975 -0.673 1 86 193 CYS A N 1
ATOM 1497 C CA . CYS A 1 193 ? 7.121 2.744 0.767 1 86 193 CYS A CA 1
ATOM 1498 C C . CYS A 1 193 ? 7.793 3.904 1.495 1 86 193 CYS A C 1
ATOM 1500 O O . CYS A 1 193 ? 8.914 4.285 1.166 1 86 193 CYS A O 1
ATOM 1502 N N . TYR A 1 194 ? 7.094 4.387 2.564 1 92 194 TYR A N 1
ATOM 1503 C CA . TYR A 1 194 ? 7.609 5.559 3.27 1 92 194 TYR A CA 1
ATOM 1504 C C . TYR A 1 194 ? 7.805 5.258 4.75 1 92 194 TYR A C 1
ATOM 1506 O O . TYR A 1 194 ? 7.812 6.172 5.578 1 92 194 TYR A O 1
ATOM 1514 N N . SER A 1 195 ? 7.883 3.961 5.035 1 91.31 195 SER A N 1
ATOM 1515 C CA . SER A 1 195 ? 8.281 3.666 6.41 1 91.31 195 SER A CA 1
ATOM 1516 C C . SER A 1 195 ? 9.664 4.23 6.715 1 91.31 195 SER A C 1
ATOM 1518 O O . SER A 1 195 ? 10.523 4.305 5.832 1 91.31 195 SER A O 1
ATOM 1520 N N . PRO A 1 196 ? 9.891 4.648 8 1 93.94 196 PRO A N 1
ATOM 1521 C CA . PRO A 1 196 ? 11.234 5.129 8.328 1 93.94 196 PRO A CA 1
ATOM 1522 C C . PRO A 1 196 ? 12.328 4.133 7.953 1 93.94 196 PRO A C 1
ATOM 1524 O O . PRO A 1 196 ? 13.383 4.527 7.457 1 93.94 196 PRO A O 1
ATOM 1527 N N . LYS A 1 197 ? 12.078 2.852 8.125 1 88.5 197 LYS A N 1
ATOM 1528 C CA . LYS A 1 197 ? 13.039 1.82 7.73 1 88.5 197 LYS A CA 1
ATOM 1529 C C . LYS A 1 197 ? 13.32 1.88 6.23 1 88.5 197 LYS A C 1
ATOM 1531 O O . LYS A 1 197 ? 14.484 1.871 5.816 1 88.5 197 LYS A O 1
ATOM 1536 N N . ALA A 1 198 ? 12.305 1.962 5.477 1 87.62 198 ALA A N 1
ATOM 1537 C CA . ALA A 1 198 ? 12.461 2.018 4.027 1 87.62 198 ALA A CA 1
ATOM 1538 C C . ALA A 1 198 ? 13.195 3.285 3.6 1 87.62 198 ALA A C 1
ATOM 1540 O O . ALA A 1 198 ? 13.914 3.285 2.6 1 87.62 198 ALA A O 1
ATOM 1541 N N . LEU A 1 199 ? 13.016 4.332 4.367 1 92.06 199 LEU A N 1
ATOM 1542 C CA . LEU A 1 199 ? 13.633 5.609 4.039 1 92.06 199 LEU A CA 1
ATOM 1543 C C . LEU A 1 199 ? 15.055 5.68 4.59 1 92.06 199 LEU A C 1
ATOM 1545 O O . LEU A 1 199 ? 15.773 6.656 4.352 1 92.06 199 LEU A O 1
ATOM 1549 N N . GLY A 1 200 ? 15.438 4.723 5.328 1 91.56 200 GLY A N 1
ATOM 1550 C CA . GLY A 1 200 ? 16.766 4.688 5.914 1 91.56 200 GLY A CA 1
ATOM 1551 C C . GLY A 1 200 ? 16.953 5.691 7.039 1 91.56 200 GLY A C 1
ATOM 1552 O O . GLY A 1 200 ? 18.031 6.277 7.188 1 91.56 200 GLY A O 1
ATOM 1553 N N . ILE A 1 201 ? 15.898 5.934 7.746 1 95.31 201 ILE A N 1
ATOM 1554 C CA . ILE A 1 201 ? 15.945 6.918 8.82 1 95.31 201 ILE A CA 1
ATOM 1555 C C . ILE A 1 201 ? 15.789 6.223 10.164 1 95.31 201 ILE A C 1
ATOM 1557 O O . ILE A 1 201 ? 14.82 5.484 10.383 1 95.31 201 ILE A O 1
ATOM 1561 N N . GLU A 1 202 ? 16.719 6.43 11.055 1 94.69 202 GLU A N 1
ATOM 1562 C CA . GLU A 1 202 ? 16.625 5.902 12.406 1 94.69 202 GLU A CA 1
ATOM 1563 C C . GLU A 1 202 ? 15.664 6.727 13.258 1 94.69 202 GLU A C 1
ATOM 1565 O O . GLU A 1 202 ? 15.688 7.957 13.211 1 94.69 202 GLU A O 1
ATOM 1570 N N . VAL A 1 203 ? 14.844 6.055 13.977 1 97.38 203 VAL A N 1
ATOM 1571 C CA . VAL A 1 203 ? 13.836 6.754 14.758 1 97.38 203 VAL A CA 1
ATOM 1572 C C . VAL A 1 203 ? 13.734 6.129 16.156 1 97.38 203 VAL A C 1
ATOM 1574 O O . VAL A 1 203 ? 14.188 5 16.359 1 97.38 203 VAL A O 1
ATOM 1577 N N . LYS A 1 204 ? 13.234 6.805 17.109 1 96.94 204 LYS A N 1
ATOM 1578 C CA . LYS A 1 204 ? 12.969 6.301 18.453 1 96.94 204 LYS A CA 1
ATOM 1579 C C . LYS A 1 204 ? 11.742 5.391 18.469 1 96.94 204 LYS A C 1
ATOM 1581 O O . LYS A 1 204 ? 11.719 4.383 19.172 1 96.94 204 LYS A O 1
ATOM 1586 N N . TRP A 1 205 ? 10.773 5.801 17.734 1 96.44 205 TRP A N 1
ATOM 1587 C CA . TRP A 1 205 ? 9.492 5.105 17.688 1 96.44 205 TRP A CA 1
ATOM 1588 C C . TRP A 1 205 ? 8.758 5.426 16.391 1 96.44 205 TRP A C 1
ATOM 1590 O O . TRP A 1 205 ? 8.852 6.543 15.867 1 96.44 205 TRP A O 1
ATOM 1600 N N . SER A 1 206 ? 8.109 4.477 15.859 1 95.44 206 SER A N 1
ATOM 1601 C CA . SER A 1 206 ? 7.227 4.719 14.727 1 95.44 206 SER A CA 1
ATOM 1602 C C . SER A 1 206 ? 6.086 3.705 14.695 1 95.44 206 SER A C 1
ATOM 1604 O O . SER A 1 206 ? 6.223 2.594 15.211 1 95.44 206 SER A O 1
ATOM 1606 N N . LYS A 1 207 ? 4.984 4.121 14.133 1 93.31 207 LYS A N 1
ATOM 1607 C CA . LYS A 1 207 ? 3.861 3.242 13.812 1 93.31 207 LYS A CA 1
ATOM 1608 C C . LYS A 1 207 ? 3.084 3.764 12.609 1 93.31 207 LYS A C 1
ATOM 1610 O O . LYS A 1 207 ? 3.16 4.949 12.281 1 93.31 207 LYS A O 1
ATOM 1615 N N . SER A 1 208 ? 2.492 2.896 11.922 1 92.88 208 SER A N 1
ATOM 1616 C CA . SER A 1 208 ? 1.597 3.299 10.844 1 92.88 208 SER A CA 1
ATOM 1617 C C . SER A 1 208 ? 0.171 2.822 11.102 1 92.88 208 SER A C 1
ATOM 1619 O O . SER A 1 208 ? -0.036 1.752 11.672 1 92.88 208 SER A O 1
ATOM 1621 N N . VAL A 1 209 ? -0.788 3.631 10.703 1 93.88 209 VAL A N 1
ATOM 1622 C CA . VAL A 1 209 ? -2.211 3.379 10.906 1 93.88 209 VAL A CA 1
ATOM 1623 C C . VAL A 1 209 ? -2.959 3.549 9.578 1 93.88 209 VAL A C 1
ATOM 1625 O O . VAL A 1 209 ? -2.645 4.445 8.797 1 93.88 209 VAL A O 1
ATOM 1628 N N . VAL A 1 210 ? -3.896 2.613 9.375 1 95.56 210 VAL A N 1
ATOM 1629 C CA . VAL A 1 210 ? -4.754 2.721 8.195 1 95.56 210 VAL A CA 1
ATOM 1630 C C . VAL A 1 210 ? -6.043 3.455 8.562 1 95.56 210 VAL A C 1
ATOM 1632 O O . VAL A 1 210 ? -6.695 3.123 9.555 1 95.56 210 VAL A O 1
ATOM 1635 N N . LEU A 1 211 ? -6.375 4.445 7.766 1 96.94 211 LEU A N 1
ATOM 1636 C CA . LEU A 1 211 ? -7.648 5.152 7.855 1 96.94 211 LEU A CA 1
ATOM 1637 C C . LEU A 1 211 ? -8.406 5.082 6.535 1 96.94 211 LEU A C 1
ATOM 1639 O O . LEU A 1 211 ? -7.793 5.125 5.461 1 96.94 211 LEU A O 1
ATOM 1643 N N . ARG A 1 212 ? -9.758 5 6.668 1 97 212 ARG A N 1
ATOM 1644 C CA . ARG A 1 212 ? -10.539 5.094 5.434 1 97 212 ARG A CA 1
ATOM 1645 C C . ARG A 1 212 ? -10.359 6.457 4.777 1 97 212 ARG A C 1
ATOM 1647 O O . ARG A 1 212 ? -10.484 7.492 5.434 1 97 212 ARG A O 1
ATOM 1654 N N . HIS A 1 213 ? -10.016 6.488 3.521 1 96.62 213 HIS A N 1
ATOM 1655 C CA . HIS A 1 213 ? -9.789 7.711 2.766 1 96.62 213 HIS A CA 1
ATOM 1656 C C . HIS A 1 213 ? -11.102 8.336 2.314 1 96.62 213 HIS A C 1
ATOM 1658 O O . HIS A 1 213 ? -11.602 9.266 2.951 1 96.62 213 HIS A O 1
ATOM 1664 N N . ARG A 1 214 ? -11.648 7.836 1.318 1 96.44 214 ARG A N 1
ATOM 1665 C CA . ARG A 1 214 ? -12.906 8.258 0.715 1 96.44 214 ARG A CA 1
ATOM 1666 C C . ARG A 1 214 ? -13.453 7.188 -0.22 1 96.44 214 ARG A C 1
ATOM 1668 O O . ARG A 1 214 ? -12.734 6.25 -0.585 1 96.44 214 ARG A O 1
ATOM 1675 N N . ALA A 1 215 ? -14.797 7.359 -0.516 1 95.94 215 ALA A N 1
ATOM 1676 C CA . ALA A 1 215 ? -15.352 6.539 -1.593 1 95.94 215 ALA A CA 1
ATOM 1677 C C . ALA A 1 215 ? -14.672 6.855 -2.924 1 95.94 215 ALA A C 1
ATOM 1679 O O . ALA A 1 215 ? -14.367 8.016 -3.211 1 95.94 215 ALA A O 1
ATOM 1680 N N . LEU A 1 216 ? -14.43 5.816 -3.684 1 94.88 216 LEU A N 1
ATOM 1681 C CA . LEU A 1 216 ? -13.945 6.012 -5.047 1 94.88 216 LEU A CA 1
ATOM 1682 C C . LEU A 1 216 ? -15.078 6.449 -5.969 1 94.88 216 LEU A C 1
ATOM 1684 O O . LEU A 1 216 ? -16.219 6.043 -5.785 1 94.88 216 LEU A O 1
ATOM 1688 N N . THR A 1 217 ? -14.719 7.344 -6.883 1 92.88 217 THR A N 1
ATOM 1689 C CA . THR A 1 217 ? -15.68 7.605 -7.949 1 92.88 217 THR A CA 1
ATOM 1690 C C . THR A 1 217 ? -15.953 6.34 -8.758 1 92.88 217 THR A C 1
ATOM 1692 O O . THR A 1 217 ? -15.195 5.367 -8.672 1 92.88 217 THR A O 1
ATOM 1695 N N . ASP A 1 218 ? -17.016 6.383 -9.57 1 92.31 218 ASP A N 1
ATOM 1696 C CA . ASP A 1 218 ? -17.344 5.223 -10.391 1 92.31 218 ASP A CA 1
ATOM 1697 C C . ASP A 1 218 ? -16.188 4.859 -11.32 1 92.31 218 ASP A C 1
ATOM 1699 O O . ASP A 1 218 ? -15.859 3.682 -11.469 1 92.31 218 ASP A O 1
ATOM 1703 N N . ASP A 1 219 ? -15.594 5.871 -11.898 1 91.31 219 ASP A N 1
ATOM 1704 C CA . ASP A 1 219 ? -14.477 5.637 -12.805 1 91.31 219 ASP A CA 1
ATOM 1705 C C . ASP A 1 219 ? -13.281 5.051 -12.062 1 91.31 219 ASP A C 1
ATOM 1707 O O . ASP A 1 219 ? -12.641 4.117 -12.539 1 91.31 219 ASP A O 1
ATOM 1711 N N . GLU A 1 220 ? -12.961 5.59 -10.898 1 91.94 220 GLU A N 1
ATOM 1712 C CA . GLU A 1 220 ? -11.875 5.047 -10.094 1 91.94 220 GLU A CA 1
ATOM 1713 C C . GLU A 1 220 ? -12.133 3.588 -9.727 1 91.94 220 GLU A C 1
ATOM 1715 O O . GLU A 1 220 ? -11.227 2.754 -9.812 1 91.94 220 GLU A O 1
ATOM 1720 N N . ALA A 1 221 ? -13.352 3.367 -9.297 1 92.56 221 ALA A N 1
ATOM 1721 C CA . ALA A 1 221 ? -13.695 2.004 -8.898 1 92.56 221 ALA A CA 1
ATOM 1722 C C . ALA A 1 221 ? -13.508 1.029 -10.055 1 92.56 221 ALA A C 1
ATOM 1724 O O . ALA A 1 221 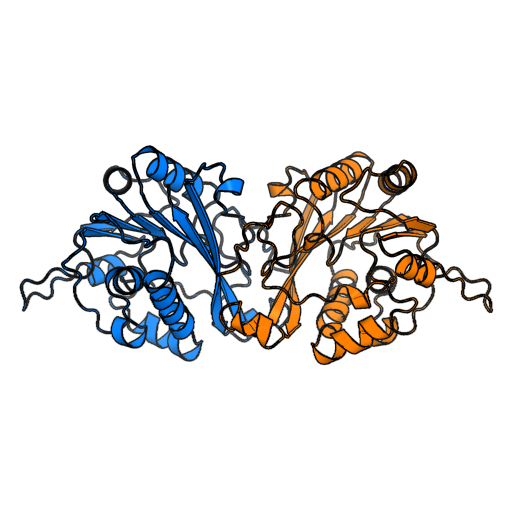? -12.93 -0.045 -9.883 1 92.56 221 ALA A O 1
ATOM 1725 N N . ARG A 1 222 ? -13.938 1.37 -11.203 1 90.88 222 ARG A N 1
ATOM 1726 C CA . ARG A 1 222 ? -13.812 0.53 -12.391 1 90.88 222 ARG A CA 1
ATOM 1727 C C . ARG A 1 222 ? -12.352 0.271 -12.727 1 90.88 222 ARG A C 1
ATOM 1729 O O . ARG A 1 222 ? -11.977 -0.859 -13.047 1 90.88 222 ARG A O 1
ATOM 1736 N N . MET A 1 223 ? -11.555 1.289 -12.578 1 90.56 223 MET A N 1
ATOM 1737 C CA . MET A 1 223 ? -10.148 1.2 -12.977 1 90.56 223 MET A CA 1
ATOM 1738 C C . MET A 1 223 ? -9.328 0.469 -11.914 1 90.56 223 MET A C 1
ATOM 1740 O O . MET A 1 223 ? -8.203 0.046 -12.18 1 90.56 223 MET A O 1
ATOM 1744 N N . ASN A 1 224 ? -9.875 0.411 -10.75 1 92.62 224 ASN A N 1
ATOM 1745 C CA . ASN A 1 224 ? -9.133 -0.209 -9.656 1 92.62 224 ASN A CA 1
ATOM 1746 C C . ASN A 1 224 ? -9.852 -1.45 -9.133 1 92.62 224 ASN A C 1
ATOM 1748 O O . ASN A 1 224 ? -10.016 -1.61 -7.922 1 92.62 224 ASN A O 1
ATOM 1752 N N . GLY A 1 225 ? -10.281 -2.293 -10.047 1 91.62 225 GLY A N 1
ATOM 1753 C CA . GLY A 1 225 ? -10.719 -3.646 -9.742 1 91.62 225 GLY A CA 1
ATOM 1754 C C . GLY A 1 225 ? -12.055 -3.693 -9.016 1 91.62 225 GLY A C 1
ATOM 1755 O O . GLY A 1 225 ? -12.406 -4.711 -8.422 1 91.62 225 GLY A O 1
ATOM 1756 N N . GLY A 1 226 ? -12.75 -2.604 -8.906 1 92.56 226 GLY A N 1
ATOM 1757 C CA . GLY A 1 226 ? -14.062 -2.59 -8.273 1 92.56 226 GLY A CA 1
ATOM 1758 C C . GLY A 1 226 ? -14 -2.305 -6.781 1 92.56 226 GLY A C 1
ATOM 1759 O O . GLY A 1 226 ? -14.977 -2.535 -6.062 1 92.56 226 GLY A O 1
ATOM 1760 N N . VAL A 1 227 ? -12.875 -1.871 -6.316 1 93.94 227 VAL A N 1
ATOM 1761 C CA . VAL A 1 227 ? -12.742 -1.49 -4.914 1 93.94 227 VAL A CA 1
ATOM 1762 C C . VAL A 1 227 ? -13.633 -0.281 -4.621 1 93.94 227 VAL A C 1
ATOM 1764 O O . VAL A 1 227 ? -13.719 0.646 -5.43 1 93.94 227 VAL A O 1
ATOM 1767 N N . ALA A 1 228 ? -14.273 -0.291 -3.453 1 91.94 228 ALA A N 1
ATOM 1768 C CA . ALA A 1 228 ? -15.258 0.741 -3.145 1 91.94 228 ALA A CA 1
ATOM 1769 C C . ALA A 1 228 ? -14.586 1.975 -2.543 1 91.94 228 ALA A C 1
ATOM 1771 O O . ALA A 1 228 ? -14.992 3.105 -2.824 1 91.94 228 ALA A O 1
ATOM 1772 N N . ASP A 1 229 ? -13.656 1.757 -1.688 1 94.75 229 ASP A N 1
ATOM 1773 C CA . ASP A 1 229 ? -12.984 2.852 -0.993 1 94.75 229 ASP A CA 1
ATOM 1774 C C . ASP A 1 229 ? -11.469 2.691 -1.059 1 94.75 229 ASP A C 1
ATOM 1776 O O . ASP A 1 229 ? -10.961 1.572 -1.132 1 94.75 229 ASP A O 1
ATOM 1780 N N . SER A 1 230 ? -10.836 3.816 -1.098 1 95.19 230 SER A N 1
ATOM 1781 C CA . SER A 1 230 ? -9.398 3.787 -0.847 1 95.19 230 SER A CA 1
ATOM 1782 C C . SER A 1 230 ? -9.086 4.031 0.626 1 95.19 230 SER A C 1
ATOM 1784 O O . SER A 1 230 ? -9.984 4.348 1.41 1 95.19 230 SER A O 1
ATOM 1786 N N . PHE A 1 231 ? -7.875 3.781 0.993 1 96.5 231 PHE A N 1
ATOM 1787 C CA . PHE A 1 231 ? -7.449 4.078 2.355 1 96.5 231 PHE A CA 1
ATOM 1788 C C . PHE A 1 231 ? -6.137 4.852 2.357 1 96.5 231 PHE A C 1
ATOM 1790 O O . PHE A 1 231 ? -5.422 4.875 1.352 1 96.5 231 PHE A O 1
ATOM 1797 N N . VAL A 1 232 ? -5.914 5.512 3.477 1 96.38 232 VAL A N 1
ATOM 1798 C CA . VAL A 1 232 ? -4.688 6.25 3.758 1 96.38 232 VAL A CA 1
ATOM 1799 C C . VAL A 1 232 ? -3.863 5.504 4.805 1 96.38 232 VAL A C 1
ATOM 1801 O O . VAL A 1 232 ? -4.414 4.945 5.758 1 96.38 232 VAL A O 1
ATOM 1804 N N . ARG A 1 233 ? -2.586 5.43 4.488 1 95.81 233 ARG A N 1
ATOM 1805 C CA . ARG A 1 233 ? -1.667 5 5.535 1 95.81 233 ARG A CA 1
ATOM 1806 C C . ARG A 1 233 ? -0.975 6.191 6.184 1 95.81 233 ARG A C 1
ATOM 1808 O O . ARG A 1 233 ? -0.275 6.953 5.508 1 95.81 233 ARG A O 1
ATOM 1815 N N . VAL A 1 234 ? -1.201 6.336 7.465 1 97.31 234 VAL A N 1
ATOM 1816 C CA . VAL A 1 234 ? -0.592 7.43 8.219 1 97.31 234 VAL A CA 1
ATOM 1817 C C . VAL A 1 234 ? 0.612 6.91 9 1 97.31 234 VAL A C 1
ATOM 1819 O O . VAL A 1 234 ? 0.501 5.941 9.75 1 97.31 234 VAL A O 1
ATOM 1822 N N . TYR A 1 235 ? 1.738 7.566 8.781 1 96.94 235 TYR A N 1
ATOM 1823 C CA . TYR A 1 235 ? 2.945 7.27 9.547 1 96.94 235 TYR A CA 1
ATOM 1824 C C . TYR A 1 235 ? 3.113 8.25 10.703 1 96.94 235 TYR A C 1
ATOM 1826 O O . TYR A 1 235 ? 3.029 9.461 10.516 1 96.94 235 TYR A O 1
ATOM 1834 N N . LEU A 1 236 ? 3.219 7.715 11.906 1 98.12 236 LEU A N 1
ATOM 1835 C CA . LEU A 1 236 ? 3.561 8.469 13.109 1 98.12 236 LEU A CA 1
ATOM 1836 C C . LEU A 1 236 ? 4.988 8.164 13.547 1 98.12 236 LEU A C 1
ATOM 1838 O O . LEU A 1 236 ? 5.332 7.008 13.805 1 98.12 236 LEU A O 1
ATOM 1842 N N . VAL A 1 237 ? 5.801 9.234 13.617 1 98.19 237 VAL A N 1
ATOM 1843 C CA . VAL A 1 237 ? 7.223 8.992 13.836 1 98.19 237 VAL A CA 1
ATOM 1844 C C . VAL A 1 237 ? 7.738 9.906 14.945 1 98.19 237 VAL A C 1
ATOM 1846 O O . VAL A 1 237 ? 7.465 11.109 14.945 1 98.19 237 VAL A O 1
ATOM 1849 N N . GLU A 1 238 ? 8.414 9.336 15.883 1 98.5 238 GLU A N 1
ATOM 1850 C CA . GLU A 1 238 ? 9.164 10.07 16.891 1 98.5 238 GLU A CA 1
ATOM 1851 C C . GLU A 1 238 ? 10.672 9.914 16.688 1 98.5 238 GLU A C 1
ATOM 1853 O O . GLU A 1 238 ? 11.164 8.797 16.531 1 98.5 238 GLU A O 1
ATOM 1858 N N . PHE A 1 239 ? 11.32 11.039 16.75 1 97.62 239 PHE A N 1
ATOM 1859 C CA . PHE A 1 239 ? 12.758 11.016 16.547 1 97.62 239 PHE A CA 1
ATOM 1860 C C . PHE A 1 239 ? 13.5 11.172 17.875 1 97.62 239 PHE A C 1
ATOM 1862 O O . PHE A 1 239 ? 12.953 11.727 18.828 1 97.62 239 PHE A O 1
ATOM 1869 N N . MET B 1 1 ? -3.898 -1.134 22.688 1 18.48 1 MET B N 1
ATOM 1870 C CA . MET B 1 1 ? -2.691 -1.695 22.078 1 18.48 1 MET B CA 1
ATOM 1871 C C . MET B 1 1 ? -2.801 -1.717 20.562 1 18.48 1 MET B C 1
ATOM 1873 O O . MET B 1 1 ? -3.637 -2.43 20 1 18.48 1 MET B O 1
ATOM 1877 N N . CYS B 1 2 ? -2.84 -0.512 20.016 1 23.16 2 CYS B N 1
ATOM 1878 C CA . CYS B 1 2 ? -2.875 -0.295 18.578 1 23.16 2 CYS B CA 1
ATOM 1879 C C . CYS B 1 2 ? -1.817 -1.138 17.875 1 23.16 2 CYS B C 1
ATOM 1881 O O . CYS B 1 2 ? -0.635 -1.066 18.203 1 23.16 2 CYS B O 1
ATOM 1883 N N . ALA B 1 3 ? -2.166 -2.25 17.344 1 28.3 3 ALA B N 1
ATOM 1884 C CA . ALA B 1 3 ? -1.287 -3.197 16.656 1 28.3 3 ALA B CA 1
ATOM 1885 C C . ALA B 1 3 ? -0.299 -2.471 15.75 1 28.3 3 ALA B C 1
ATOM 1887 O O . ALA B 1 3 ? -0.689 -1.601 14.961 1 28.3 3 ALA B O 1
ATOM 1888 N N . ILE B 1 4 ? 0.91 -2.291 16.172 1 29.61 4 ILE B N 1
ATOM 1889 C CA . ILE B 1 4 ? 2.098 -1.927 15.406 1 29.61 4 ILE B CA 1
ATOM 1890 C C . ILE B 1 4 ? 2.102 -2.672 14.07 1 29.61 4 ILE B C 1
ATOM 1892 O O . ILE B 1 4 ? 2.168 -3.902 14.039 1 29.61 4 ILE B O 1
ATOM 1896 N N . ALA B 1 5 ? 1.409 -2.189 13.219 1 37.44 5 ALA B N 1
ATOM 1897 C CA . ALA B 1 5 ? 1.57 -2.746 11.875 1 37.44 5 ALA B CA 1
ATOM 1898 C C . ALA B 1 5 ? 3.045 -2.949 11.539 1 37.44 5 ALA B C 1
ATOM 1900 O O . ALA B 1 5 ? 3.381 -3.418 10.453 1 37.44 5 ALA B O 1
ATOM 1901 N N . ASP B 1 6 ? 3.979 -2.244 12.273 1 41.53 6 ASP B N 1
ATOM 1902 C CA . ASP B 1 6 ? 5.367 -2.203 11.828 1 41.53 6 ASP B CA 1
ATOM 1903 C C . ASP B 1 6 ? 5.996 -3.594 11.852 1 41.53 6 ASP B C 1
ATOM 1905 O O . ASP B 1 6 ? 7.215 -3.734 11.734 1 41.53 6 ASP B O 1
ATOM 1909 N N . LYS B 1 7 ? 5.344 -4.539 12.477 1 40.81 7 LYS B N 1
ATOM 1910 C CA . LYS B 1 7 ? 6.094 -5.789 12.438 1 40.81 7 LYS B CA 1
ATOM 1911 C C . LYS B 1 7 ? 6.129 -6.363 11.023 1 40.81 7 LYS B C 1
ATOM 1913 O O . LYS B 1 7 ? 6.297 -7.574 10.844 1 40.81 7 LYS B O 1
ATOM 1918 N N . SER B 1 8 ? 5.93 -5.5 10.055 1 43.16 8 SER B N 1
ATOM 1919 C CA . SER B 1 8 ? 5.801 -5.832 8.641 1 43.16 8 SER B CA 1
ATOM 1920 C C . SER B 1 8 ? 7.031 -6.574 8.133 1 43.16 8 SER B C 1
ATOM 1922 O O . SER B 1 8 ? 6.941 -7.379 7.203 1 43.16 8 SER B O 1
ATOM 1924 N N . GLY B 1 9 ? 8.195 -6.449 8.961 1 44.25 9 GLY B N 1
ATOM 1925 C CA . GLY B 1 9 ? 9.375 -7.031 8.336 1 44.25 9 GLY B CA 1
ATOM 1926 C C . GLY B 1 9 ? 9.742 -8.391 8.898 1 44.25 9 GLY B C 1
ATOM 1927 O O . GLY B 1 9 ? 10.648 -9.055 8.391 1 44.25 9 GLY B O 1
ATOM 1928 N N . ASP B 1 10 ? 9.055 -8.742 9.906 1 48.47 10 ASP B N 1
ATOM 1929 C CA . ASP B 1 10 ? 9.578 -9.969 10.5 1 48.47 10 ASP B CA 1
ATOM 1930 C C . ASP B 1 10 ? 8.734 -11.18 10.094 1 48.47 10 ASP B C 1
ATOM 1932 O O . ASP B 1 10 ? 8.914 -12.273 10.617 1 48.47 10 ASP B O 1
ATOM 1936 N N . GLY B 1 11 ? 8.023 -10.945 9.18 1 49.75 11 GLY B N 1
ATOM 1937 C CA . GLY B 1 11 ? 7.188 -12.062 8.766 1 49.75 11 GLY B CA 1
ATOM 1938 C C . GLY B 1 11 ? 6.008 -12.289 9.695 1 49.75 11 GLY B C 1
ATOM 1939 O O . GLY B 1 11 ? 5.305 -13.297 9.578 1 49.75 11 GLY B O 1
ATOM 1940 N N . GLU B 1 12 ? 5.898 -11.391 10.57 1 58.31 12 GLU B N 1
ATOM 1941 C CA . GLU B 1 12 ? 4.773 -11.531 11.484 1 58.31 12 GLU B CA 1
ATOM 1942 C C . GLU B 1 12 ? 3.496 -10.945 10.883 1 58.31 12 GLU B C 1
ATOM 1944 O O . GLU B 1 12 ? 3.545 -9.945 10.164 1 58.31 12 GLU B O 1
ATOM 1949 N N . LEU B 1 13 ? 2.527 -11.711 11.133 1 64.19 13 LEU B N 1
ATOM 1950 C CA . LEU B 1 13 ? 1.222 -11.32 10.617 1 64.19 13 LEU B CA 1
ATOM 1951 C C . LEU B 1 13 ? 0.759 -10.008 11.242 1 64.19 13 LEU B C 1
ATOM 1953 O O . LEU B 1 13 ? 0.965 -9.781 12.438 1 64.19 13 LEU B O 1
ATOM 1957 N N . ASN B 1 14 ? 0.302 -9.203 10.398 1 73.75 14 ASN B N 1
ATOM 1958 C CA . ASN B 1 14 ? -0.337 -7.969 10.844 1 73.75 14 ASN B CA 1
ATOM 1959 C C . ASN B 1 14 ? -1.498 -8.25 11.789 1 73.75 14 ASN B C 1
ATOM 1961 O O . ASN B 1 14 ? -2.418 -9 11.453 1 73.75 14 ASN B O 1
ATOM 1965 N N . PRO B 1 15 ? -1.369 -7.773 12.953 1 73.25 15 PRO B N 1
ATOM 1966 C CA . PRO B 1 15 ? -2.408 -8.062 13.945 1 73.25 15 PRO B CA 1
ATOM 1967 C C . PRO B 1 15 ? -3.787 -7.566 13.516 1 73.25 15 PRO B C 1
ATOM 1969 O O . PRO B 1 15 ? -4.801 -7.965 14.094 1 73.25 15 PRO B O 1
ATOM 1972 N N . ASN B 1 16 ? -3.826 -6.738 12.516 1 81 16 ASN B N 1
ATOM 1973 C CA . ASN B 1 16 ? -5.105 -6.203 12.062 1 81 16 ASN B CA 1
ATOM 1974 C C . ASN B 1 16 ? -5.707 -7.055 10.945 1 81 16 ASN B C 1
ATOM 1976 O O . ASN B 1 16 ? -6.754 -6.711 10.391 1 81 16 ASN B O 1
ATOM 1980 N N . LYS B 1 17 ? -5.023 -8.086 10.688 1 84.94 17 LYS B N 1
ATOM 1981 C CA . LYS B 1 17 ? -5.535 -9.008 9.672 1 84.94 17 LYS B CA 1
ATOM 1982 C C . LYS B 1 17 ? -6.145 -10.25 10.312 1 84.94 17 LYS B C 1
ATOM 1984 O O . LYS B 1 17 ? -5.551 -10.836 11.227 1 84.94 17 LYS B O 1
ATOM 1989 N N . ALA B 1 18 ? -7.387 -10.641 9.836 1 81.38 18 ALA B N 1
ATOM 1990 C CA . ALA B 1 18 ? -7.977 -11.898 10.289 1 81.38 18 ALA B CA 1
ATOM 1991 C C . ALA B 1 18 ? -7.082 -13.078 9.938 1 81.38 18 ALA B C 1
ATOM 1993 O O . ALA B 1 18 ? -6.488 -13.125 8.859 1 81.38 18 ALA B O 1
ATOM 1994 N N . SER B 1 19 ? -7.012 -14 10.883 1 78.44 19 SER B N 1
ATOM 1995 C CA . SER B 1 19 ? -6.223 -15.203 10.633 1 78.44 19 SER B CA 1
ATOM 1996 C C . SER B 1 19 ? -7.078 -16.297 10.023 1 78.44 19 SER B C 1
ATOM 1998 O O . SER B 1 19 ? -8.117 -16.672 10.578 1 78.44 19 SER B O 1
ATOM 2000 N N . PHE B 1 20 ? -6.688 -16.75 8.797 1 80.44 20 PHE B N 1
ATOM 2001 C CA . PHE B 1 20 ? -7.336 -17.891 8.133 1 80.44 20 PHE B CA 1
ATOM 2002 C C . PHE B 1 20 ? -6.391 -19.078 8.055 1 80.44 20 PHE B C 1
ATOM 2004 O O . PHE B 1 20 ? -6.52 -19.906 7.152 1 80.44 20 PHE B O 1
ATOM 2011 N N . GLN B 1 21 ? -5.527 -19.125 8.891 1 78.5 21 GLN B N 1
ATOM 2012 C CA . GLN B 1 21 ? -4.453 -20.109 8.781 1 78.5 21 GLN B CA 1
ATOM 2013 C C . GLN B 1 21 ? -5.008 -21.531 8.766 1 78.5 21 GLN B C 1
ATOM 2015 O O . GLN B 1 21 ? -4.488 -22.391 8.055 1 78.5 21 GLN B O 1
ATOM 2020 N N . HIS B 1 22 ? -6.082 -21.797 9.391 1 82.94 22 HIS B N 1
ATOM 2021 C CA . HIS B 1 22 ? -6.594 -23.156 9.523 1 82.94 22 HIS B CA 1
ATOM 2022 C C . HIS B 1 22 ? -7.117 -23.672 8.188 1 82.94 22 HIS B C 1
ATOM 2024 O O . HIS B 1 22 ? -7.047 -24.875 7.91 1 82.94 22 HIS B O 1
ATOM 2030 N N . ILE B 1 23 ? -7.543 -22.781 7.383 1 88.94 23 ILE B N 1
ATOM 2031 C CA . ILE B 1 23 ? -8.18 -23.25 6.156 1 88.94 23 ILE B CA 1
ATOM 2032 C C . ILE B 1 23 ? -7.109 -23.625 5.133 1 88.94 23 ILE B C 1
ATOM 2034 O O . ILE B 1 23 ? -7.406 -24.297 4.133 1 88.94 23 ILE B O 1
ATOM 2038 N N . TYR B 1 24 ? -5.887 -23.312 5.395 1 89.12 24 TYR B N 1
ATOM 2039 C CA . TYR B 1 24 ? -4.84 -23.531 4.402 1 89.12 24 TYR B CA 1
ATOM 2040 C C . TYR B 1 24 ? -4.098 -24.828 4.684 1 89.12 24 TYR B C 1
ATOM 2042 O O . TYR B 1 24 ? -3.205 -25.219 3.922 1 89.12 24 TYR B O 1
ATOM 2050 N N . SER B 1 25 ? -4.531 -25.578 5.676 1 90.19 25 SER B N 1
ATOM 2051 C CA . SER B 1 25 ? -3.84 -26.812 6.023 1 90.19 25 SER B CA 1
ATOM 2052 C C . SER B 1 25 ? -4.789 -28.016 5.973 1 90.19 25 SER B C 1
ATOM 2054 O O . SER B 1 25 ? -4.41 -29.125 6.348 1 90.19 25 SER B O 1
ATOM 2056 N N . GLU B 1 26 ? -5.926 -27.812 5.453 1 93 26 GLU B N 1
ATOM 2057 C CA . GLU B 1 26 ? -6.883 -28.906 5.316 1 93 26 GLU B CA 1
ATOM 2058 C C . GLU B 1 26 ? -6.527 -29.812 4.137 1 93 26 GLU B C 1
ATOM 2060 O O . GLU 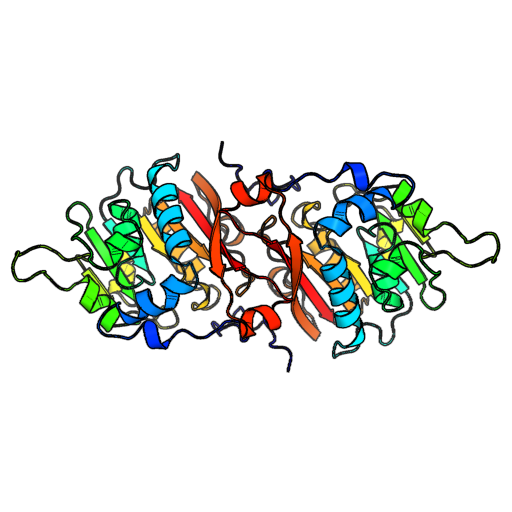B 1 26 ? -5.832 -29.391 3.213 1 93 26 GLU B O 1
ATOM 2065 N N . PRO B 1 27 ? -7.055 -31.047 4.156 1 91.94 27 PRO B N 1
ATOM 2066 C CA . PRO B 1 27 ? -6.695 -31.984 3.1 1 91.94 27 PRO B CA 1
ATOM 2067 C C . PRO B 1 27 ? -7.258 -31.594 1.736 1 91.94 27 PRO B C 1
ATOM 2069 O O . PRO B 1 27 ? -6.723 -32 0.702 1 91.94 27 PRO B O 1
ATOM 2072 N N . THR B 1 28 ? -8.383 -30.906 1.812 1 90.88 28 THR B N 1
ATOM 2073 C CA . THR B 1 28 ? -9 -30.391 0.59 1 90.88 28 THR B CA 1
ATOM 2074 C C . THR B 1 28 ? -9.266 -28.891 0.698 1 90.88 28 THR B C 1
ATOM 2076 O O . THR B 1 28 ? -9.312 -28.344 1.8 1 90.88 28 THR B O 1
ATOM 2079 N N . PRO B 1 29 ? -9.43 -28.25 -0.445 1 93.31 29 PRO B N 1
ATOM 2080 C CA . PRO B 1 29 ? -9.648 -26.797 -0.398 1 93.31 29 PRO B CA 1
ATOM 2081 C C . PRO B 1 29 ? -11.102 -26.438 -0.104 1 93.31 29 PRO B C 1
ATOM 2083 O O . PRO B 1 29 ? -11.484 -25.266 -0.264 1 93.31 29 PRO B O 1
ATOM 2086 N N . LEU B 1 30 ? -11.906 -27.328 0.282 1 93.06 30 LEU B N 1
ATOM 2087 C CA . LEU B 1 30 ? -13.32 -27.062 0.505 1 93.06 30 LEU B CA 1
ATOM 2088 C C . LEU B 1 30 ? -13.516 -26 1.576 1 93.06 30 LEU B C 1
ATOM 2090 O O . LEU B 1 30 ? -14.32 -25.078 1.409 1 93.06 30 LEU B O 1
ATOM 2094 N N . GLY B 1 31 ? -12.844 -26.109 2.684 1 92.69 31 GLY B N 1
ATOM 2095 C CA . GLY B 1 31 ? -12.906 -25.094 3.715 1 92.69 31 GLY B CA 1
ATOM 2096 C C . GLY B 1 31 ? -12.453 -23.719 3.227 1 92.69 31 GLY B C 1
ATOM 2097 O O . GLY B 1 31 ? -13.055 -22.703 3.582 1 92.69 31 GLY B O 1
ATOM 2098 N N . TYR B 1 32 ? -11.43 -23.719 2.488 1 93.12 32 TYR B N 1
ATOM 2099 C CA . TYR B 1 32 ? -10.891 -22.516 1.86 1 93.12 32 TYR B CA 1
ATOM 2100 C C . TYR B 1 32 ? -11.945 -21.812 1.012 1 93.12 32 TYR B C 1
ATOM 2102 O O . TYR B 1 32 ? -12.227 -20.625 1.207 1 93.12 32 TYR B O 1
ATOM 2110 N N . TYR B 1 33 ? -12.625 -22.531 0.151 1 94.81 33 TYR B N 1
ATOM 2111 C CA . TYR B 1 33 ? -13.641 -21.969 -0.73 1 94.81 33 TYR B CA 1
ATOM 2112 C C . TYR B 1 33 ? -14.883 -21.547 0.059 1 94.81 33 TYR B C 1
ATOM 2114 O O . TYR B 1 33 ? -15.453 -20.484 -0.19 1 94.81 33 TYR B O 1
ATOM 2122 N N . LYS B 1 34 ? -15.281 -22.328 0.979 1 94.5 34 LYS B N 1
ATOM 2123 C CA . LYS B 1 34 ? -16.453 -22.031 1.792 1 94.5 34 LYS B CA 1
ATOM 2124 C C . LYS B 1 34 ? -16.266 -20.75 2.592 1 94.5 34 LYS B C 1
ATOM 2126 O O . LYS B 1 34 ? -17.203 -19.953 2.723 1 94.5 34 LYS B O 1
ATOM 2131 N N . THR B 1 35 ? -15.117 -20.547 3.09 1 94.12 35 THR B N 1
ATOM 2132 C CA . THR B 1 35 ? -14.836 -19.422 3.957 1 94.12 35 THR B CA 1
ATOM 2133 C C . THR B 1 35 ? -14.688 -18.141 3.143 1 94.12 35 THR B C 1
ATOM 2135 O O . THR B 1 35 ? -15.188 -17.078 3.535 1 94.12 35 THR B O 1
ATOM 2138 N N . LEU B 1 36 ? -14.125 -18.203 1.995 1 94.88 36 LEU B N 1
ATOM 2139 C CA . LEU B 1 36 ? -13.734 -16.984 1.282 1 94.88 36 LEU B CA 1
ATOM 2140 C C . LEU B 1 36 ? -14.812 -16.562 0.297 1 94.88 36 LEU B C 1
ATOM 2142 O O . LEU B 1 36 ? -14.875 -15.391 -0.098 1 94.88 36 LEU B O 1
ATOM 2146 N N . THR B 1 37 ? -15.664 -17.484 -0.075 1 96.38 37 THR B N 1
ATOM 2147 C CA . THR B 1 37 ? -16.703 -17.188 -1.055 1 96.38 37 THR B CA 1
ATOM 2148 C C . THR B 1 37 ? -17.625 -16.078 -0.538 1 96.38 37 THR B C 1
ATOM 2150 O O . THR B 1 37 ? -17.859 -15.086 -1.224 1 96.38 37 THR B O 1
ATOM 2153 N N . PRO B 1 38 ? -18.156 -16.141 0.732 1 96.19 38 PRO B N 1
ATOM 2154 C CA . PRO B 1 38 ? -19.047 -15.086 1.2 1 96.19 38 PRO B CA 1
ATOM 2155 C C . PRO B 1 38 ? -18.344 -13.734 1.337 1 96.19 38 PRO B C 1
ATOM 2157 O O . PRO B 1 38 ? -19.016 -12.695 1.423 1 96.19 38 PRO B O 1
ATOM 2160 N N . LEU B 1 39 ? -17.078 -13.742 1.342 1 95.56 39 LEU B N 1
ATOM 2161 C CA . LEU B 1 39 ? -16.312 -12.5 1.481 1 95.56 39 LEU B CA 1
ATOM 2162 C C . LEU B 1 39 ? -16.016 -11.898 0.116 1 95.56 39 LEU B C 1
ATOM 2164 O O . LEU B 1 39 ? -15.398 -10.828 0.028 1 95.56 39 LEU B O 1
ATOM 2168 N N . GLY B 1 40 ? -16.438 -12.539 -0.967 1 96.31 40 GLY B N 1
ATOM 2169 C CA . GLY B 1 40 ? -16.266 -12 -2.309 1 96.31 40 GLY B CA 1
ATOM 2170 C C . GLY B 1 40 ? -14.891 -12.266 -2.889 1 96.31 40 GLY B C 1
ATOM 2171 O O . GLY B 1 40 ? -14.492 -11.625 -3.865 1 96.31 40 GLY B O 1
ATOM 2172 N N . TYR B 1 41 ? -14.148 -13.148 -2.344 1 96.38 41 TYR B N 1
ATOM 2173 C CA . TYR B 1 41 ? -12.805 -13.469 -2.801 1 96.38 41 TYR B CA 1
ATOM 2174 C C . TYR B 1 41 ? -12.82 -13.992 -4.23 1 96.38 41 TYR B C 1
ATOM 2176 O O . TYR B 1 41 ? -11.852 -13.82 -4.977 1 96.38 41 TYR B O 1
ATOM 2184 N N . GLY B 1 42 ? -13.852 -14.641 -4.613 1 96.38 42 GLY B N 1
ATOM 2185 C CA . GLY B 1 42 ? -13.984 -15.156 -5.969 1 96.38 42 GLY B CA 1
ATOM 2186 C C . GLY B 1 42 ? -13.852 -14.086 -7.031 1 96.38 42 GLY B C 1
ATOM 2187 O O . GLY B 1 42 ? -13.375 -14.352 -8.133 1 96.38 42 GLY B O 1
ATOM 2188 N N . ASP B 1 43 ? -14.297 -12.898 -6.734 1 95.19 43 ASP B N 1
ATOM 2189 C CA . ASP B 1 43 ? -14.141 -11.781 -7.664 1 95.19 43 ASP B CA 1
ATOM 2190 C C . ASP B 1 43 ? -12.664 -11.5 -7.945 1 95.19 43 ASP B C 1
ATOM 2192 O O . ASP B 1 43 ? -12.281 -11.234 -9.086 1 95.19 43 ASP B O 1
ATOM 2196 N N . TYR B 1 44 ? -11.891 -11.516 -6.914 1 96.62 44 TYR B N 1
ATOM 2197 C CA . TYR B 1 44 ? -10.445 -11.383 -7.066 1 96.62 44 TYR B CA 1
ATOM 2198 C C . TYR B 1 44 ? -9.898 -12.422 -8.039 1 96.62 44 TYR B C 1
ATOM 2200 O O . TYR B 1 44 ? -9.195 -12.086 -8.992 1 96.62 44 TYR B O 1
ATOM 2208 N N . HIS B 1 45 ? -10.211 -13.648 -7.781 1 97.38 45 HIS B N 1
ATOM 2209 C CA . HIS B 1 45 ? -9.734 -14.773 -8.578 1 97.38 45 HIS B CA 1
ATOM 2210 C C . HIS B 1 45 ? -10.117 -14.609 -10.047 1 97.38 45 HIS B C 1
ATOM 2212 O O . HIS B 1 45 ? -9.273 -14.781 -10.93 1 97.38 45 HIS B O 1
ATOM 2218 N N . ASP B 1 46 ? -11.383 -14.289 -10.266 1 97.88 46 ASP B N 1
ATOM 2219 C CA . ASP B 1 46 ? -11.867 -14.148 -11.633 1 97.88 46 ASP B CA 1
ATOM 2220 C C . ASP B 1 46 ? -11.188 -12.984 -12.344 1 97.88 46 ASP B C 1
ATOM 2222 O O . ASP B 1 46 ? -10.859 -13.078 -13.531 1 97.88 46 ASP B O 1
ATOM 2226 N N . GLN B 1 47 ? -10.945 -11.93 -11.688 1 97.69 47 GLN B N 1
ATOM 2227 C CA . GLN B 1 47 ? -10.25 -10.789 -12.273 1 97.69 47 GLN B CA 1
ATOM 2228 C C . GLN B 1 47 ? -8.797 -11.141 -12.586 1 97.69 47 GLN B C 1
ATOM 2230 O O . GLN B 1 47 ? -8.25 -10.688 -13.594 1 97.69 47 GLN B O 1
ATOM 2235 N N . PHE B 1 48 ? -8.195 -11.867 -11.695 1 98.12 48 PHE B N 1
ATOM 2236 C CA . PHE B 1 48 ? -6.832 -12.312 -11.961 1 98.12 48 PHE B CA 1
ATOM 2237 C C . PHE B 1 48 ? -6.773 -13.133 -13.25 1 98.12 48 PHE B C 1
ATOM 2239 O O . PHE B 1 48 ? -5.91 -12.898 -14.102 1 98.12 48 PHE B O 1
ATOM 2246 N N . ALA B 1 49 ? -7.664 -14.102 -13.352 1 97.81 49 ALA B N 1
ATOM 2247 C CA . ALA B 1 49 ? -7.719 -14.922 -14.562 1 97.81 49 ALA B CA 1
ATOM 2248 C C . ALA B 1 49 ? -7.879 -14.062 -15.805 1 97.81 49 ALA B C 1
ATOM 2250 O O . ALA B 1 49 ? -7.172 -14.258 -16.797 1 97.81 49 ALA B O 1
ATOM 2251 N N . GLN B 1 50 ? -8.773 -13.164 -15.711 1 97.31 50 GLN B N 1
ATOM 2252 C CA . GLN B 1 50 ? -9.008 -12.266 -16.828 1 97.31 50 GLN B CA 1
ATOM 2253 C C . GLN B 1 50 ? -7.773 -11.422 -17.141 1 97.31 50 GLN B C 1
ATOM 2255 O O . GLN B 1 50 ? -7.445 -11.188 -18.297 1 97.31 50 GLN B O 1
ATOM 2260 N N . LEU B 1 51 ? -7.16 -10.938 -16.094 1 97.38 51 LEU B N 1
ATOM 2261 C CA . LEU B 1 51 ? -5.941 -10.148 -16.234 1 97.38 51 LEU B CA 1
ATOM 2262 C C . LEU B 1 51 ? -4.879 -10.922 -17 1 97.38 51 LEU B C 1
ATOM 2264 O O . LEU B 1 51 ? -4.27 -10.383 -17.938 1 97.38 51 LEU B O 1
ATOM 2268 N N . ILE B 1 52 ? -4.652 -12.141 -16.672 1 97.88 52 ILE B N 1
ATOM 2269 C CA . ILE B 1 52 ? -3.662 -12.984 -17.328 1 97.88 52 ILE B CA 1
ATOM 2270 C C . ILE B 1 52 ? -4.062 -13.195 -18.797 1 97.88 52 ILE B C 1
ATOM 2272 O O . ILE B 1 52 ? -3.227 -13.094 -19.688 1 97.88 52 ILE B O 1
ATOM 2276 N N . ASP B 1 53 ? -5.285 -13.375 -19.047 1 97.25 53 ASP B N 1
ATOM 2277 C CA . ASP B 1 53 ? -5.785 -13.711 -20.375 1 97.25 53 ASP B CA 1
ATOM 2278 C C . ASP B 1 53 ? -5.66 -12.516 -21.328 1 97.25 53 ASP B C 1
ATOM 2280 O O . ASP B 1 53 ? -5.461 -12.688 -22.531 1 97.25 53 ASP B O 1
ATOM 2284 N N . THR B 1 54 ? -5.785 -11.328 -20.781 1 96.44 54 THR B N 1
ATOM 2285 C CA . THR B 1 54 ? -5.973 -10.18 -21.656 1 96.44 54 THR B CA 1
ATOM 2286 C C . THR B 1 54 ? -4.73 -9.289 -21.672 1 96.44 54 THR B C 1
ATOM 2288 O O . THR B 1 54 ? -4.602 -8.406 -22.516 1 96.44 54 THR B O 1
ATOM 2291 N N . ASN B 1 55 ? -3.852 -9.594 -20.75 1 95.88 55 ASN B N 1
ATOM 2292 C CA . ASN B 1 55 ? -2.705 -8.703 -20.609 1 95.88 55 ASN B CA 1
ATOM 2293 C C . ASN B 1 55 ? -1.847 -8.695 -21.875 1 95.88 55 ASN B C 1
ATOM 2295 O O . ASN B 1 55 ? -1.683 -9.727 -22.531 1 95.88 55 ASN B O 1
ATOM 2299 N N . LYS B 1 56 ? -1.382 -7.473 -22.234 1 94.38 56 LYS B N 1
ATOM 2300 C CA . LYS B 1 56 ? -0.3 -7.277 -23.188 1 94.38 56 LYS B CA 1
ATOM 2301 C C . LYS B 1 56 ? 0.919 -6.645 -22.531 1 94.38 56 LYS B C 1
ATOM 2303 O O . LYS B 1 56 ? 0.813 -5.59 -21.891 1 94.38 56 LYS B O 1
ATOM 2308 N N . PRO B 1 57 ? 2.072 -7.414 -22.609 1 94.69 57 PRO B N 1
ATOM 2309 C CA . PRO B 1 57 ? 2.383 -8.617 -23.375 1 94.69 57 PRO B CA 1
ATOM 2310 C C . PRO B 1 57 ? 1.719 -9.875 -22.812 1 94.69 57 PRO B C 1
ATOM 2312 O O . PRO B 1 57 ? 1.271 -9.875 -21.656 1 94.69 57 PRO B O 1
ATOM 2315 N N . ASN B 1 58 ? 1.662 -10.906 -23.656 1 96.94 58 ASN B N 1
ATOM 2316 C CA . ASN B 1 58 ? 1.177 -12.211 -23.234 1 96.94 58 ASN B CA 1
ATOM 2317 C C . ASN B 1 58 ? 2.123 -12.867 -22.234 1 96.94 58 ASN B C 1
ATOM 2319 O O . ASN B 1 58 ? 3.246 -13.234 -22.578 1 96.94 58 ASN B O 1
ATOM 2323 N N . LEU B 1 59 ? 1.643 -13.133 -21.047 1 97.5 59 LEU B N 1
ATOM 2324 C CA . LEU B 1 59 ? 2.475 -13.57 -19.938 1 97.5 59 LEU B CA 1
ATOM 2325 C C . LEU B 1 59 ? 2.676 -15.086 -19.969 1 97.5 59 LEU B C 1
ATOM 2327 O O . LEU B 1 59 ? 3.324 -15.648 -19.078 1 97.5 59 LEU B O 1
ATOM 2331 N N . ARG B 1 60 ? 2.178 -15.711 -20.969 1 97.81 60 ARG B N 1
ATOM 2332 C CA . ARG B 1 60 ? 2.348 -17.141 -21.172 1 97.81 60 ARG B CA 1
ATOM 2333 C C . ARG B 1 60 ? 3.223 -17.438 -22.375 1 97.81 60 ARG B C 1
ATOM 2335 O O . ARG B 1 60 ? 3.525 -18.594 -22.672 1 97.81 60 ARG B O 1
ATOM 2342 N N . LEU B 1 61 ? 3.543 -16.453 -23.078 1 97.06 61 LEU B N 1
ATOM 2343 C CA . LEU B 1 61 ? 4.27 -16.656 -24.328 1 97.06 61 LEU B CA 1
ATOM 2344 C C . LEU B 1 61 ? 5.605 -17.344 -24.062 1 97.06 61 LEU B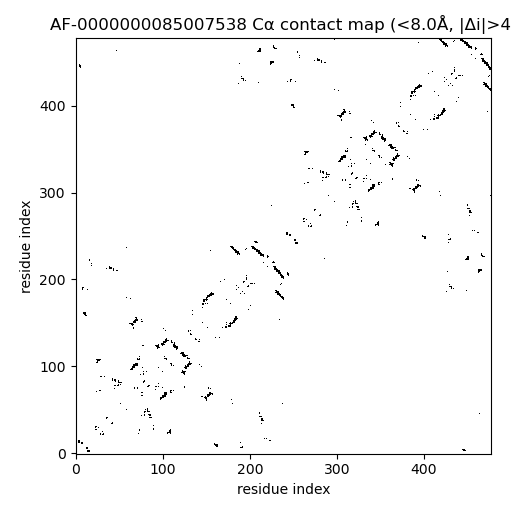 C 1
ATOM 2346 O O . LEU B 1 61 ? 6.441 -16.828 -23.328 1 97.06 61 LEU B O 1
ATOM 2350 N N . GLY B 1 62 ? 5.785 -18.469 -24.656 1 97.88 62 GLY B N 1
ATOM 2351 C CA . GLY B 1 62 ? 7.043 -19.188 -24.562 1 97.88 62 GLY B CA 1
ATOM 2352 C C . GLY B 1 62 ? 7.238 -19.859 -23.219 1 97.88 62 GLY B C 1
ATOM 2353 O O . GLY B 1 62 ? 8.344 -20.297 -22.891 1 97.88 62 GLY B O 1
ATOM 2354 N N . VAL B 1 63 ? 6.211 -19.953 -22.422 1 98.69 63 VAL B N 1
ATOM 2355 C CA . VAL B 1 63 ? 6.312 -20.547 -21.094 1 98.69 63 VAL B CA 1
ATOM 2356 C C . VAL B 1 63 ? 5.984 -22.031 -21.156 1 98.69 63 VAL B C 1
ATOM 2358 O O . VAL B 1 63 ? 4.988 -22.438 -21.766 1 98.69 63 VAL B O 1
ATOM 2361 N N . ARG B 1 64 ? 6.812 -22.859 -20.516 1 98.5 64 ARG B N 1
ATOM 2362 C CA . ARG B 1 64 ? 6.574 -24.297 -20.375 1 98.5 64 ARG B CA 1
ATOM 2363 C C . ARG B 1 64 ? 6.645 -24.719 -18.906 1 98.5 64 ARG B C 1
ATOM 2365 O O . ARG B 1 64 ? 5.848 -25.547 -18.469 1 98.5 64 ARG B O 1
ATOM 2372 N N . ARG B 1 65 ? 7.574 -24.25 -18.203 1 98.75 65 ARG B N 1
ATOM 2373 C CA . ARG B 1 65 ? 7.785 -24.578 -16.797 1 98.75 65 ARG B CA 1
ATOM 2374 C C . ARG B 1 65 ? 7.398 -23.406 -15.891 1 98.75 65 ARG B C 1
ATOM 2376 O O . ARG B 1 65 ? 7.918 -22.297 -16.047 1 98.75 65 ARG B O 1
ATOM 2383 N N . VAL B 1 66 ? 6.48 -23.672 -14.961 1 98.88 66 VAL B N 1
ATOM 2384 C CA . VAL B 1 66 ? 6.004 -22.641 -14.047 1 98.88 66 VAL B CA 1
ATOM 2385 C C . VAL B 1 66 ? 6.219 -23.094 -12.602 1 98.88 66 VAL B C 1
ATOM 2387 O O . VAL B 1 66 ? 5.98 -24.25 -12.258 1 98.88 66 VAL B O 1
ATOM 2390 N N . ILE B 1 67 ? 6.801 -22.219 -11.789 1 98.88 67 ILE B N 1
ATOM 2391 C CA . ILE B 1 67 ? 6.855 -22.438 -10.352 1 98.88 67 ILE B CA 1
ATOM 2392 C C . ILE B 1 67 ? 5.828 -21.562 -9.648 1 98.88 67 ILE B C 1
ATOM 2394 O O . ILE B 1 67 ? 5.785 -20.344 -9.883 1 98.88 67 ILE B O 1
ATOM 2398 N N . ASP B 1 68 ? 4.918 -22.156 -8.891 1 98.75 68 ASP B N 1
ATOM 2399 C CA . ASP B 1 68 ? 3.871 -21.469 -8.141 1 98.75 68 ASP B CA 1
ATOM 2400 C C . ASP B 1 68 ? 4.156 -21.516 -6.641 1 98.75 68 ASP B C 1
ATOM 2402 O O . ASP B 1 68 ? 3.879 -22.531 -5.98 1 98.75 68 ASP B O 1
ATOM 2406 N N . ILE B 1 69 ? 4.648 -20.375 -6.098 1 98.81 69 ILE B N 1
ATOM 2407 C CA . ILE B 1 69 ? 5.074 -20.266 -4.707 1 98.81 69 ILE B CA 1
ATOM 2408 C C . ILE B 1 69 ? 3.906 -19.797 -3.846 1 98.81 69 ILE B C 1
ATOM 2410 O O . ILE B 1 69 ? 3.373 -18.703 -4.059 1 98.81 69 ILE B O 1
ATOM 2414 N N . GLY B 1 70 ? 3.635 -20.547 -2.748 1 97.5 70 GLY B N 1
ATOM 2415 C CA . GLY B 1 70 ? 2.375 -20.328 -2.059 1 97.5 70 GLY B CA 1
ATOM 2416 C C . GLY B 1 70 ? 1.162 -20.672 -2.898 1 97.5 70 GLY B C 1
ATOM 2417 O O . GLY B 1 70 ? 0.324 -19.812 -3.178 1 97.5 70 GLY B O 1
ATOM 2418 N N . CYS B 1 71 ? 0.93 -21.922 -3.17 1 95.88 71 CYS B N 1
ATOM 2419 C CA . CYS B 1 71 ? 0.245 -22.344 -4.387 1 95.88 71 CYS B CA 1
ATOM 2420 C C . CYS B 1 71 ? -1.266 -22.359 -4.188 1 95.88 71 CYS B C 1
ATOM 2422 O O . CYS B 1 71 ? -2.02 -22.594 -5.133 1 95.88 71 CYS B O 1
ATOM 2424 N N . LEU B 1 72 ? -1.774 -22.141 -3.049 1 94.94 72 LEU B N 1
ATOM 2425 C CA . LEU B 1 72 ? -3.203 -21.984 -2.799 1 94.94 72 LEU B CA 1
ATOM 2426 C C . LEU B 1 72 ? -3.982 -23.172 -3.344 1 94.94 72 LEU B C 1
ATOM 2428 O O . LEU B 1 72 ? -4.953 -23 -4.082 1 94.94 72 LEU B O 1
ATOM 2432 N N . TYR B 1 73 ? -3.566 -24.422 -3.033 1 93.94 73 TYR B N 1
ATOM 2433 C CA . TYR B 1 73 ? -4.184 -25.672 -3.482 1 93.94 73 TYR B CA 1
ATOM 2434 C C . TYR B 1 73 ? -4.207 -25.75 -5.004 1 93.94 73 TYR B C 1
ATOM 2436 O O . TYR B 1 73 ? -4.953 -26.547 -5.582 1 93.94 73 TYR B O 1
ATOM 2444 N N . GLY B 1 74 ? -3.49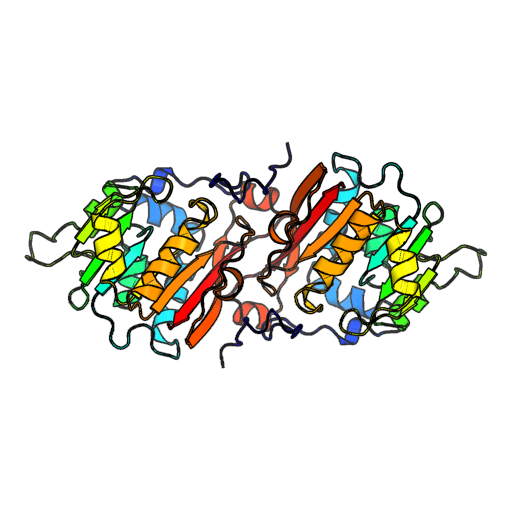2 -24.875 -5.66 1 95.38 74 GLY B N 1
ATOM 2445 C CA . GLY B 1 74 ? -3.414 -24.906 -7.113 1 95.38 74 GLY B CA 1
ATOM 2446 C C . GLY B 1 74 ? -4.375 -23.922 -7.777 1 95.38 74 GLY B C 1
ATOM 2447 O O . GLY B 1 74 ? -4.438 -23.844 -9.008 1 95.38 74 GLY B O 1
ATOM 2448 N N . SER B 1 75 ? -5.125 -23.172 -6.992 1 95.38 75 SER B N 1
ATOM 2449 C CA . SER B 1 75 ? -6.117 -22.25 -7.559 1 95.38 75 SER B CA 1
ATOM 2450 C C . SER B 1 75 ? -5.469 -21.234 -8.477 1 95.38 75 SER B C 1
ATOM 2452 O O . SER B 1 75 ? -5.984 -20.938 -9.555 1 95.38 75 SER B O 1
ATOM 2454 N N . THR B 1 76 ? -4.305 -20.688 -8.07 1 96.62 76 THR B N 1
ATOM 2455 C CA . THR B 1 76 ? -3.6 -19.719 -8.898 1 96.62 76 THR B CA 1
ATOM 2456 C C . THR B 1 76 ? -3.084 -20.359 -10.18 1 96.62 76 THR B C 1
ATOM 2458 O O . THR B 1 76 ? -3.174 -19.781 -11.258 1 96.62 76 THR B O 1
ATOM 2461 N N . ALA B 1 77 ? -2.607 -21.531 -10.039 1 97.19 77 ALA B N 1
ATOM 2462 C CA . ALA B 1 77 ? -2.055 -22.266 -11.172 1 97.19 77 ALA B CA 1
ATOM 2463 C C . ALA B 1 77 ? -3.111 -22.484 -12.25 1 97.19 77 ALA B C 1
ATOM 2465 O O . ALA B 1 77 ? -2.859 -22.25 -13.43 1 97.19 77 ALA B O 1
ATOM 2466 N N . ILE B 1 78 ? -4.293 -22.938 -11.875 1 96 78 ILE B N 1
ATOM 2467 C CA . ILE B 1 78 ? -5.328 -23.25 -12.852 1 96 78 ILE B CA 1
ATOM 2468 C C . ILE B 1 78 ? -5.848 -21.969 -13.492 1 96 78 ILE B C 1
ATOM 2470 O O . ILE B 1 78 ? -6.168 -21.938 -14.68 1 96 78 ILE B O 1
ATOM 2474 N N . ALA B 1 79 ? -6.012 -20.906 -12.703 1 97.19 79 ALA B N 1
ATOM 2475 C CA . ALA B 1 79 ? -6.391 -19.609 -13.266 1 97.19 79 ALA B CA 1
ATOM 2476 C C . ALA B 1 79 ? -5.359 -19.125 -14.281 1 97.19 79 ALA B C 1
ATOM 2478 O O . ALA B 1 79 ? -5.719 -18.656 -15.359 1 97.19 79 ALA B O 1
ATOM 2479 N N . TYR B 1 80 ? -4.098 -19.281 -13.945 1 98.12 80 TYR B N 1
ATOM 2480 C CA . TYR B 1 80 ? -3.014 -18.859 -14.828 1 98.12 80 TYR B CA 1
ATOM 2481 C C . TYR B 1 80 ? -2.988 -19.703 -16.094 1 98.12 80 TYR B C 1
ATOM 2483 O O . TYR B 1 80 ? -2.945 -19.172 -17.203 1 98.12 80 TYR B O 1
ATOM 2491 N N . ALA B 1 81 ? -3.076 -20.969 -15.953 1 97.12 81 ALA B N 1
ATOM 2492 C CA 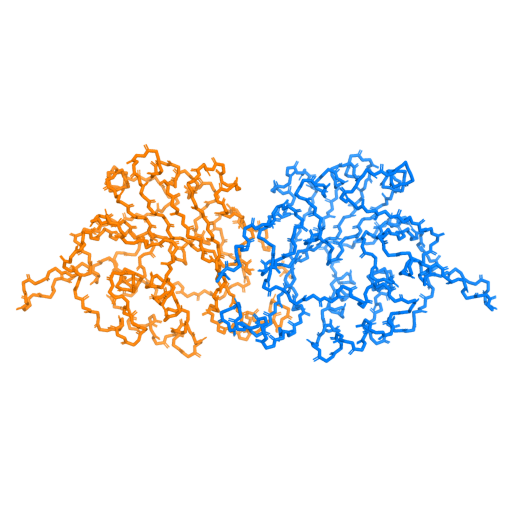. ALA B 1 81 ? -2.84 -21.891 -17.047 1 97.12 81 ALA B CA 1
ATOM 2493 C C . ALA B 1 81 ? -4.039 -21.938 -18 1 97.12 81 ALA B C 1
ATOM 2495 O O . ALA B 1 81 ? -3.877 -22.078 -19.203 1 97.12 81 ALA B O 1
ATOM 2496 N N . GLN B 1 82 ? -5.242 -21.797 -17.422 1 95.31 82 GLN B N 1
ATOM 2497 C CA . GLN B 1 82 ? -6.398 -22.141 -18.234 1 95.31 82 GLN B CA 1
ATOM 2498 C C . GLN B 1 82 ? -7.492 -21.078 -18.109 1 95.31 82 GLN B C 1
ATOM 2500 O O . GLN B 1 82 ? -8.594 -21.25 -18.625 1 95.31 82 GLN B O 1
ATOM 2505 N N . GLY B 1 83 ? -7.246 -20.031 -17.359 1 96.06 83 GLY B N 1
ATOM 2506 C CA . GLY B 1 83 ? -8.25 -18.984 -17.203 1 96.06 83 GLY B CA 1
ATOM 2507 C C . GLY B 1 83 ? -9.445 -19.438 -16.391 1 96.06 83 GLY B C 1
ATOM 2508 O O . GLY B 1 83 ? -10.547 -18.906 -16.547 1 96.06 83 GLY B O 1
ATOM 2509 N N . ALA B 1 84 ? -9.227 -20.422 -15.539 1 95.19 84 ALA B N 1
ATOM 2510 C CA . 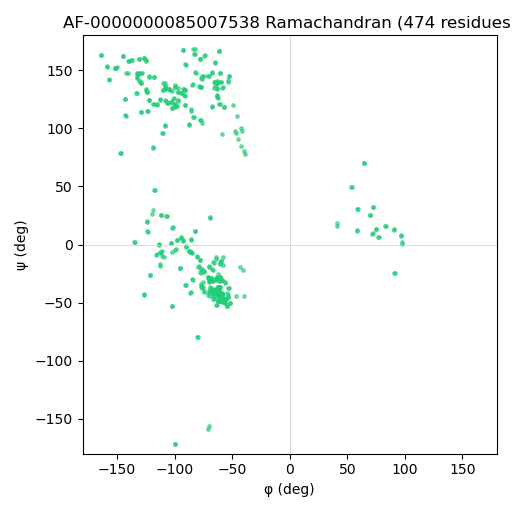ALA B 1 84 ? -10.32 -20.969 -14.75 1 95.19 84 ALA B CA 1
ATOM 2511 C C . ALA B 1 84 ? -10.867 -19.938 -13.766 1 95.19 84 ALA B C 1
ATOM 2513 O O . ALA B 1 84 ? -10.102 -19.297 -13.047 1 95.19 84 ALA B O 1
ATOM 2514 N N . ARG B 1 85 ? -12.156 -19.859 -13.711 1 95.75 85 ARG B N 1
ATOM 2515 C CA . ARG B 1 85 ? -12.836 -18.984 -12.766 1 95.75 85 ARG B CA 1
ATOM 2516 C C . ARG B 1 85 ? -12.953 -19.641 -11.398 1 95.75 85 ARG B C 1
ATOM 2518 O O . ARG B 1 85 ? -12.648 -20.812 -11.234 1 95.75 85 ARG B O 1
ATOM 2525 N N . TRP B 1 86 ? -13.344 -18.797 -10.414 1 96 86 TRP B N 1
ATOM 2526 C CA . TRP B 1 86 ? -13.438 -19.219 -9.023 1 96 86 TRP B CA 1
ATOM 2527 C C . TRP B 1 86 ? -14.305 -20.469 -8.891 1 96 86 TRP B C 1
ATOM 2529 O O . TRP B 1 86 ? -13.883 -21.469 -8.281 1 96 86 TRP B O 1
ATOM 2539 N N . THR B 1 87 ? -15.422 -20.516 -9.539 1 92.75 87 THR B N 1
ATOM 2540 C CA . THR B 1 87 ? -16.344 -21.641 -9.438 1 92.75 87 THR B CA 1
ATOM 2541 C C . THR B 1 87 ? -15.766 -22.891 -10.102 1 92.75 87 THR B C 1
ATOM 2543 O O . THR B 1 87 ? -16.016 -24 -9.656 1 92.75 87 THR B O 1
ATOM 2546 N N . GLN B 1 88 ? -14.984 -22.719 -11.086 1 90.06 88 GLN B N 1
ATOM 2547 C CA . GLN B 1 88 ? -14.352 -23.828 -11.797 1 90.06 88 GLN B CA 1
ATOM 2548 C C . GLN B 1 88 ? -13.172 -24.375 -11.008 1 90.06 88 GLN B C 1
ATOM 2550 O O . GLN B 1 88 ? -12.773 -25.531 -11.195 1 90.06 88 GLN B O 1
ATOM 2555 N N . SER B 1 89 ? -12.602 -23.547 -10.148 1 87.5 89 SER B N 1
ATOM 2556 C CA . SER B 1 89 ? -11.406 -23.922 -9.398 1 87.5 89 SER B CA 1
ATOM 2557 C C . SER B 1 89 ? -11.758 -24.828 -8.227 1 87.5 89 SER B C 1
ATOM 2559 O O . SER B 1 89 ? -10.891 -25.484 -7.656 1 87.5 89 SER B O 1
ATOM 2561 N N . ILE B 1 90 ? -12.977 -24.969 -7.848 1 82.31 90 ILE B N 1
ATOM 2562 C CA . ILE B 1 90 ? -13.445 -25.844 -6.789 1 82.31 90 ILE B CA 1
ATOM 2563 C C . ILE B 1 90 ? -13.305 -27.312 -7.227 1 82.31 90 ILE B C 1
ATOM 2565 O O . ILE B 1 90 ? -12.977 -28.172 -6.418 1 82.31 90 ILE B O 1
ATOM 2569 N N . GLN B 1 91 ? -13.539 -27.578 -8.445 1 80.44 91 GLN B N 1
ATOM 2570 C CA . GLN B 1 91 ? -13.297 -28.859 -9.094 1 80.44 91 GLN B CA 1
ATOM 2571 C C . GLN B 1 91 ? -12.289 -28.703 -10.234 1 80.44 91 GLN B C 1
ATOM 2573 O O . GLN B 1 91 ? -12.672 -28.703 -11.406 1 80.44 91 GLN B O 1
ATOM 2578 N N . PRO B 1 92 ? -11.086 -28.75 -9.758 1 78.94 92 PRO B N 1
ATOM 2579 C CA . PRO B 1 92 ? -10.078 -28.359 -10.75 1 78.94 92 PRO B CA 1
ATOM 2580 C C . PRO B 1 92 ? -9.812 -29.469 -11.781 1 78.94 92 PRO B C 1
ATOM 2582 O O . PRO B 1 92 ? -9.945 -30.656 -11.469 1 78.94 92 PRO B O 1
ATOM 2585 N N . GLN B 1 93 ? -9.562 -28.875 -12.992 1 80.94 93 GLN B N 1
ATOM 2586 C CA . GLN B 1 93 ? -9.078 -29.734 -14.062 1 80.94 93 GLN B CA 1
ATOM 2587 C C . GLN B 1 93 ? -7.555 -29.797 -14.078 1 80.94 93 GLN B C 1
ATOM 2589 O O . GLN B 1 93 ? -6.891 -28.828 -13.695 1 80.94 93 GLN B O 1
ATOM 2594 N N . ALA B 1 94 ? -7.141 -30.859 -14.602 1 87.81 94 ALA B N 1
ATOM 2595 C CA . ALA B 1 94 ? -5.695 -31.047 -14.727 1 87.81 94 ALA B CA 1
ATOM 2596 C C . ALA B 1 94 ? -5.094 -30.062 -15.727 1 87.81 94 ALA B C 1
ATOM 2598 O O . ALA B 1 94 ? -5.758 -29.656 -16.672 1 87.81 94 ALA B O 1
ATOM 2599 N N . ILE B 1 95 ? -3.885 -29.703 -15.445 1 91.62 95 ILE B N 1
ATOM 2600 C CA . ILE B 1 95 ? -3.107 -28.906 -16.391 1 91.62 95 ILE B CA 1
ATOM 2601 C C . ILE B 1 95 ? -2.154 -29.812 -17.172 1 91.62 95 ILE B C 1
ATOM 2603 O O . ILE B 1 95 ? -1.258 -30.422 -16.578 1 91.62 95 ILE B O 1
ATOM 2607 N N . SER B 1 96 ? -2.307 -29.859 -18.453 1 87.88 96 SER B N 1
ATOM 2608 C CA . SER B 1 96 ? -1.536 -30.828 -19.219 1 87.88 96 SER B CA 1
ATOM 2609 C C . SER B 1 96 ? -0.521 -30.125 -20.125 1 87.88 96 SER B C 1
ATOM 2611 O O . SER B 1 96 ? 0.432 -30.75 -20.594 1 87.88 96 SER B O 1
ATOM 2613 N N . HIS B 1 97 ? -0.712 -28.922 -20.359 1 93.25 97 HIS B N 1
ATOM 2614 C CA . HIS B 1 97 ? 0.1 -28.266 -21.375 1 93.25 97 HIS B CA 1
ATOM 2615 C C . HIS B 1 97 ? 1.25 -27.484 -20.734 1 93.25 97 HIS B C 1
ATOM 2617 O O . HIS B 1 97 ? 2.084 -26.922 -21.453 1 93.25 97 HIS B O 1
ATOM 2623 N N . LEU B 1 98 ? 1.366 -27.406 -19.422 1 96.56 98 LEU B N 1
ATOM 2624 C CA . LEU B 1 98 ? 2.457 -26.781 -18.688 1 96.56 98 LEU B CA 1
ATOM 2625 C C . LEU B 1 98 ? 3.008 -27.734 -17.625 1 96.56 98 LEU B C 1
ATOM 2627 O O . LEU B 1 98 ? 2.264 -28.547 -17.062 1 96.56 98 LEU B O 1
ATOM 2631 N N . ASP B 1 99 ? 4.309 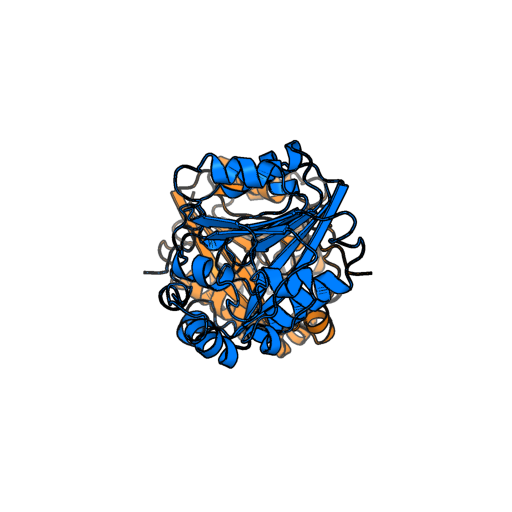-27.625 -17.375 1 97.06 99 ASP B N 1
ATOM 2632 C CA . ASP B 1 99 ? 4.926 -28.266 -16.219 1 97.06 99 ASP B CA 1
ATOM 2633 C C . ASP B 1 99 ? 4.852 -27.359 -14.992 1 97.06 99 ASP B C 1
ATOM 2635 O O . ASP B 1 99 ? 5.652 -26.438 -14.844 1 97.06 99 ASP B O 1
ATOM 2639 N N . MET B 1 100 ? 3.91 -27.719 -14.109 1 97.56 100 MET B N 1
ATOM 2640 C CA . MET B 1 100 ? 3.646 -26.875 -12.945 1 97.56 100 MET B CA 1
ATOM 2641 C C . MET B 1 100 ? 4.32 -27.438 -11.703 1 97.56 100 MET B C 1
ATOM 2643 O O . MET B 1 100 ? 4.043 -28.562 -11.297 1 97.56 100 MET B O 1
ATOM 2647 N N . THR B 1 101 ? 5.195 -26.656 -11.094 1 98.44 101 THR B N 1
ATOM 2648 C CA . THR B 1 101 ? 5.75 -26.984 -9.789 1 98.44 101 THR B CA 1
ATOM 2649 C C . THR B 1 101 ? 5.074 -26.172 -8.688 1 98.44 101 THR B C 1
ATOM 2651 O O . THR B 1 101 ? 5.141 -24.938 -8.695 1 98.44 101 THR B O 1
ATOM 2654 N N . GLY B 1 102 ? 4.391 -26.844 -7.758 1 98.25 102 GLY B N 1
ATOM 2655 C CA . GLY B 1 102 ? 3.82 -26.188 -6.598 1 98.25 102 GLY B CA 1
ATOM 2656 C C . GLY B 1 102 ? 4.758 -26.156 -5.406 1 98.25 102 GLY B C 1
ATOM 2657 O O . GLY B 1 102 ? 5.422 -27.156 -5.105 1 98.25 102 GLY B O 1
ATOM 2658 N N . VAL B 1 103 ? 4.883 -25 -4.793 1 98.69 103 VAL B N 1
ATOM 2659 C CA . VAL B 1 103 ? 5.68 -24.828 -3.584 1 98.69 103 VAL B CA 1
ATOM 2660 C C . VAL B 1 103 ? 4.801 -24.281 -2.461 1 98.69 103 VAL B C 1
ATOM 2662 O O . VAL B 1 103 ? 4.117 -23.266 -2.637 1 98.69 103 VAL B O 1
ATOM 2665 N N . ASP B 1 104 ? 4.793 -24.984 -1.386 1 97.69 104 ASP B N 1
ATOM 2666 C CA . ASP B 1 104 ? 3.988 -24.531 -0.256 1 97.69 104 ASP B CA 1
ATOM 2667 C C . ASP B 1 104 ? 4.48 -25.156 1.052 1 97.69 104 ASP B C 1
ATOM 2669 O O . ASP B 1 104 ? 5.109 -26.203 1.046 1 97.69 104 ASP B O 1
ATOM 2673 N N . ILE B 1 105 ? 4.234 -24.438 2.139 1 96.81 105 ILE B N 1
ATOM 2674 C CA . ILE B 1 105 ? 4.512 -25 3.459 1 96.81 105 ILE B CA 1
ATOM 2675 C C . ILE B 1 105 ? 3.445 -26.031 3.816 1 96.81 105 ILE B C 1
ATOM 2677 O O . ILE B 1 105 ? 3.68 -26.906 4.645 1 96.81 105 ILE B O 1
ATOM 2681 N N . SER B 1 106 ? 2.287 -25.984 3.254 1 96.25 106 SER B N 1
ATOM 2682 C CA . SER B 1 106 ? 1.19 -26.906 3.508 1 96.25 106 SER B CA 1
ATOM 2683 C C . SER B 1 106 ? 1.333 -28.172 2.67 1 96.25 106 SER B C 1
ATOM 2685 O O . SER B 1 106 ? 1.091 -28.156 1.461 1 96.25 106 SER B O 1
ATOM 2687 N N . GLU B 1 107 ? 1.641 -29.266 3.365 1 96.12 107 GLU B N 1
ATOM 2688 C CA . GLU B 1 107 ? 1.73 -30.547 2.684 1 96.12 107 GLU B CA 1
ATOM 2689 C C . GLU B 1 107 ? 0.388 -30.953 2.078 1 96.12 107 GLU B C 1
ATOM 2691 O O . GLU B 1 107 ? 0.338 -31.516 0.983 1 96.12 107 GLU B O 1
ATOM 2696 N N . ASN B 1 108 ? -0.644 -30.641 2.748 1 93.88 108 ASN B N 1
ATOM 2697 C CA . ASN B 1 108 ? -1.978 -31 2.275 1 93.88 108 ASN B CA 1
ATOM 2698 C C . ASN B 1 108 ? -2.33 -30.266 0.986 1 93.88 108 ASN B C 1
ATOM 2700 O O . ASN B 1 108 ? -2.877 -30.859 0.055 1 93.88 108 ASN B O 1
ATOM 2704 N N . ALA B 1 109 ? -1.988 -29.016 0.914 1 94.31 109 ALA B N 1
ATOM 2705 C CA . ALA B 1 109 ? -2.25 -28.25 -0.301 1 94.31 109 ALA B CA 1
ATOM 2706 C C . ALA B 1 109 ? -1.497 -28.828 -1.492 1 94.31 109 ALA B C 1
ATOM 2708 O O . ALA B 1 109 ? -2.045 -28.938 -2.592 1 94.31 109 ALA B O 1
ATOM 2709 N N . LEU B 1 110 ? -0.281 -29.297 -1.194 1 95.88 110 LEU B N 1
ATOM 2710 C CA . LEU B 1 110 ? 0.563 -29.859 -2.24 1 95.88 110 LEU B CA 1
ATOM 2711 C C . LEU B 1 110 ? 0.016 -31.203 -2.717 1 95.88 110 LEU B C 1
ATOM 2713 O O . LEU B 1 110 ? -0.077 -31.438 -3.922 1 95.88 110 LEU B O 1
ATOM 2717 N N . GLN B 1 111 ? -0.379 -31.969 -1.785 1 93.38 111 GLN B N 1
ATOM 2718 C CA . GLN B 1 111 ? -0.876 -33.312 -2.133 1 93.38 111 GLN B CA 1
ATOM 2719 C C . GLN B 1 111 ? -2.184 -33.219 -2.916 1 93.38 111 GLN B C 1
ATOM 2721 O O . GLN B 1 111 ? -2.404 -33.969 -3.855 1 93.38 111 GLN B O 1
ATOM 2726 N N . PHE B 1 112 ? -2.965 -32.344 -2.553 1 92.62 112 PHE B N 1
ATOM 2727 C CA . PHE B 1 112 ? -4.199 -32.125 -3.299 1 92.62 112 PHE B CA 1
ATOM 2728 C C . PHE B 1 112 ? -3.898 -31.766 -4.75 1 92.62 112 PHE B C 1
ATOM 2730 O O . PHE B 1 112 ? -4.52 -32.312 -5.668 1 92.62 112 PHE B O 1
ATOM 2737 N N . GLY B 1 113 ? -2.998 -30.859 -4.926 1 93 113 GLY B N 1
ATOM 2738 C CA . GLY B 1 113 ? -2.67 -30.391 -6.266 1 93 113 GLY B CA 1
ATOM 2739 C C . GLY B 1 113 ? -1.987 -31.453 -7.109 1 93 113 GLY B C 1
ATOM 2740 O O . GLY B 1 113 ? -2.096 -31.453 -8.336 1 93 113 GLY B O 1
ATOM 2741 N N . LEU B 1 114 ? -1.244 -32.281 -6.367 1 91.38 114 LEU B N 1
ATOM 2742 C CA . LEU B 1 114 ? -0.494 -33.312 -7.055 1 91.38 114 LEU B CA 1
ATOM 2743 C C . LEU B 1 114 ? -1.42 -34.438 -7.504 1 91.38 114 LEU B C 1
ATOM 2745 O O . LEU B 1 114 ? -1.123 -35.156 -8.469 1 91.38 114 LEU B O 1
ATOM 2749 N N . LYS B 1 115 ? -2.451 -34.594 -6.629 1 79.75 115 LYS B N 1
ATOM 2750 C CA . LYS B 1 115 ? -3.293 -35.781 -6.82 1 79.75 115 LYS B CA 1
ATOM 2751 C C . LYS B 1 115 ? -3.73 -35.906 -8.273 1 79.75 115 LYS B C 1
ATOM 2753 O O . LYS B 1 115 ? -4.16 -34.938 -8.891 1 79.75 115 LYS B O 1
ATOM 2758 N N . MET B 1 116 ? -3.283 -37.031 -8.734 1 62.75 116 MET B N 1
ATOM 2759 C CA . MET B 1 116 ? -3.488 -37.562 -10.078 1 62.75 116 MET B CA 1
ATOM 2760 C C . MET B 1 116 ? -4.898 -38.125 -10.242 1 62.75 116 MET B C 1
ATOM 2762 O O . MET B 1 116 ? -5.469 -38.656 -9.297 1 62.75 116 MET B O 1
ATOM 2766 N N . ASP B 1 117 ? -5.684 -37.375 -10.922 1 54.97 117 ASP B N 1
ATOM 2767 C CA . ASP B 1 117 ? -6.91 -38.094 -11.242 1 54.97 117 ASP B CA 1
ATOM 2768 C C . ASP B 1 117 ? -6.613 -39.5 -11.727 1 54.97 117 ASP B C 1
ATOM 2770 O O . ASP B 1 117 ? -6.09 -39.719 -12.82 1 54.97 117 ASP B O 1
ATOM 2774 N N . VAL B 1 118 ? -6.562 -40.531 -10.727 1 51.44 118 VAL B N 1
ATOM 2775 C CA . VAL B 1 118 ? -6.273 -41.938 -10.977 1 51.44 118 VAL B CA 1
ATOM 2776 C C . VAL B 1 118 ? -7.098 -42.406 -12.156 1 51.44 118 VAL B C 1
ATOM 2778 O O . VAL B 1 118 ? -6.66 -43.312 -12.906 1 51.44 118 VAL B O 1
ATOM 2781 N N . ASP B 1 119 ? -8.312 -42.031 -12.156 1 52.19 119 ASP B N 1
ATOM 2782 C CA . ASP B 1 119 ? -9.172 -42.625 -13.172 1 52.19 119 ASP B CA 1
ATOM 2783 C C . ASP B 1 119 ? -8.695 -42.25 -14.578 1 52.19 119 ASP B C 1
ATOM 2785 O O . ASP B 1 119 ? -8.984 -42.969 -15.547 1 52.19 119 ASP B O 1
ATOM 2789 N N . HIS B 1 120 ? -8.039 -41.156 -14.633 1 52.97 120 HIS B N 1
ATOM 2790 C CA . HIS B 1 120 ? -7.734 -40.75 -15.992 1 52.97 120 HIS B CA 1
ATOM 2791 C C . HIS B 1 120 ? -6.227 -40.656 -16.219 1 52.97 120 HIS B C 1
ATOM 2793 O O . HIS B 1 120 ? -5.773 -40.125 -17.234 1 52.97 120 HIS B O 1
ATOM 2799 N N . ASP B 1 121 ? -5.465 -41.406 -15.461 1 52.72 121 ASP B N 1
ATOM 2800 C CA . ASP B 1 121 ? -4.02 -41.406 -15.656 1 52.72 121 ASP B CA 1
ATOM 2801 C C . ASP B 1 121 ? -3.502 -40 -15.914 1 52.72 121 ASP B C 1
ATOM 2803 O O . ASP B 1 121 ? -2.58 -39.812 -16.703 1 52.72 121 ASP B O 1
ATOM 2807 N N . GLN B 1 122 ? -4.324 -38.969 -15.547 1 56.25 122 GLN B N 1
ATOM 2808 C CA . GLN B 1 122 ? -3.941 -37.625 -15.898 1 56.25 122 GLN B CA 1
ATOM 2809 C C . GLN B 1 122 ? -3.305 -36.906 -14.711 1 56.25 122 GLN B C 1
ATOM 2811 O O . GLN B 1 122 ? -3.641 -37.188 -13.562 1 56.25 122 GLN B O 1
ATOM 2816 N N . ALA B 1 123 ? -2.203 -36.188 -15.086 1 62.97 123 ALA B N 1
ATOM 2817 C CA . ALA B 1 123 ? -1.512 -35.344 -14.133 1 62.97 123 ALA B CA 1
ATOM 2818 C C . ALA B 1 123 ? -2.482 -34.375 -13.469 1 62.97 123 ALA B C 1
ATOM 2820 O O . ALA B 1 123 ? -3.512 -34 -14.055 1 62.97 123 ALA B O 1
ATOM 2821 N N . GLY B 1 124 ? -2.248 -34.188 -12.219 1 88.5 124 GLY B N 1
ATOM 2822 C CA . GLY B 1 124 ? -3.023 -33.219 -11.469 1 88.5 124 GLY B CA 1
ATOM 2823 C C . GLY B 1 124 ? -2.715 -31.797 -11.844 1 88.5 124 GLY B C 1
ATOM 2824 O O . GLY B 1 124 ? -2.42 -31.5 -13.008 1 88.5 124 GLY B O 1
ATOM 2825 N N . ILE B 1 125 ? -2.928 -30.906 -11.07 1 93.62 125 ILE B N 1
ATOM 2826 C CA . ILE B 1 125 ? -2.602 -29.5 -11.258 1 93.62 125 ILE B CA 1
ATOM 2827 C C . ILE B 1 125 ? -1.085 -29.328 -11.312 1 93.62 125 ILE B C 1
ATOM 2829 O O . ILE B 1 125 ? -0.565 -28.641 -12.203 1 93.62 125 ILE B O 1
ATOM 2833 N N . PHE B 1 126 ? -0.44 -30.078 -10.438 1 96.12 126 PHE B N 1
ATOM 2834 C CA . PHE B 1 126 ? 1.014 -29.984 -10.367 1 96.12 126 PHE B CA 1
ATOM 2835 C C . PHE B 1 126 ? 1.66 -31.25 -10.906 1 96.12 126 PHE B C 1
ATOM 2837 O O . PHE B 1 126 ? 1.172 -32.344 -10.656 1 96.12 126 PHE B O 1
ATOM 2844 N N . THR B 1 127 ? 2.744 -31.062 -11.672 1 94.62 127 THR B N 1
ATOM 2845 C CA . THR B 1 127 ? 3.59 -32.156 -12.094 1 94.62 127 THR B CA 1
ATOM 2846 C C . THR B 1 127 ? 4.613 -32.5 -11.016 1 94.62 127 THR B C 1
ATOM 2848 O O . THR B 1 127 ? 5.059 -33.656 -10.922 1 94.62 127 THR B O 1
ATOM 2851 N N . LYS B 1 128 ? 5.035 -31.531 -10.227 1 95.88 128 LYS B N 1
ATOM 2852 C CA . LYS B 1 128 ? 5.98 -31.641 -9.117 1 95.88 128 LYS B CA 1
ATOM 2853 C C . LYS B 1 128 ? 5.562 -30.734 -7.957 1 95.88 128 LYS B C 1
ATOM 2855 O O . LYS B 1 128 ? 4.941 -29.703 -8.164 1 95.88 128 LYS B O 1
ATOM 2860 N N . VAL B 1 129 ? 5.879 -31.219 -6.711 1 97.38 129 VAL B N 1
ATOM 2861 C CA . VAL B 1 129 ? 5.59 -30.391 -5.543 1 97.38 129 VAL B CA 1
ATOM 2862 C C . VAL B 1 129 ? 6.812 -30.344 -4.629 1 97.38 129 VAL B C 1
ATOM 2864 O O . VAL B 1 129 ? 7.605 -31.297 -4.598 1 97.38 129 VAL B O 1
ATOM 2867 N N . ILE B 1 130 ? 6.996 -29.234 -3.986 1 98.62 130 ILE B N 1
ATOM 2868 C CA . ILE B 1 130 ? 8.07 -29.016 -3.025 1 98.62 130 ILE B CA 1
ATOM 2869 C C . ILE B 1 130 ? 7.5 -28.453 -1.725 1 98.62 130 ILE B C 1
ATOM 2871 O O . ILE B 1 130 ? 6.957 -27.344 -1.704 1 98.62 130 ILE B O 1
ATOM 2875 N N . ASN B 1 131 ? 7.598 -29.234 -0.656 1 98.12 131 ASN B N 1
ATOM 2876 C CA . ASN B 1 131 ? 7.238 -28.734 0.668 1 98.12 131 ASN B CA 1
ATOM 2877 C C . ASN B 1 131 ? 8.328 -27.844 1.249 1 98.12 131 ASN B C 1
ATOM 2879 O O . ASN B 1 131 ? 9.414 -28.312 1.587 1 98.12 131 ASN B O 1
ATOM 2883 N N . GLN B 1 132 ? 8.055 -26.531 1.289 1 97.81 132 GLN B N 1
ATOM 2884 C CA . GLN B 1 132 ? 9.078 -25.531 1.59 1 97.81 132 GLN B CA 1
ATOM 2885 C C . GLN B 1 132 ? 8.516 -24.391 2.43 1 97.81 132 GLN B C 1
ATOM 2887 O O . GLN B 1 132 ? 7.488 -23.812 2.084 1 97.81 132 GLN B O 1
ATOM 2892 N N . ASP B 1 133 ? 9.133 -24.141 3.547 1 96.12 133 ASP B N 1
ATOM 2893 C CA . ASP B 1 133 ? 8.984 -22.875 4.266 1 96.12 133 ASP B CA 1
ATOM 2894 C C . ASP B 1 133 ? 9.953 -21.828 3.727 1 96.12 133 ASP B C 1
ATOM 2896 O O . ASP B 1 133 ? 11.172 -21.969 3.881 1 96.12 133 ASP B O 1
ATOM 2900 N N . LEU B 1 134 ? 9.438 -20.797 3.15 1 95.25 134 LEU B N 1
ATOM 2901 C CA . LEU B 1 134 ? 10.297 -19.781 2.551 1 95.25 134 LEU B CA 1
ATOM 2902 C C . LEU B 1 134 ? 11.094 -19.047 3.619 1 95.25 134 LEU B C 1
ATOM 2904 O O . LEU B 1 134 ? 12.102 -18.391 3.312 1 95.25 134 LEU B O 1
ATOM 2908 N N . ASN B 1 135 ? 10.617 -19.078 4.82 1 94.25 135 ASN B N 1
ATOM 2909 C CA . ASN B 1 135 ? 11.312 -18.391 5.902 1 94.25 135 ASN B CA 1
ATOM 2910 C C . ASN B 1 135 ? 12.414 -19.25 6.5 1 94.25 135 ASN B C 1
ATOM 2912 O O . ASN B 1 135 ? 13.164 -18.797 7.371 1 94.25 135 ASN B O 1
ATOM 2916 N N . GLY B 1 136 ? 12.484 -20.469 6.082 1 94.75 136 GLY B N 1
ATOM 2917 C CA . GLY B 1 136 ? 13.562 -21.359 6.465 1 94.75 136 GLY B CA 1
ATOM 2918 C C . GLY B 1 136 ? 14.633 -21.484 5.398 1 94.75 136 GLY B C 1
ATOM 2919 O O . GLY B 1 136 ? 14.664 -20.719 4.441 1 94.75 136 GLY B O 1
ATOM 2920 N N . ALA B 1 137 ? 15.523 -22.438 5.68 1 96.12 137 ALA B N 1
ATOM 2921 C CA . ALA B 1 137 ? 16.531 -22.734 4.664 1 96.12 137 ALA B CA 1
ATOM 2922 C C . ALA B 1 137 ? 15.883 -23.266 3.391 1 96.12 137 ALA B C 1
ATOM 2924 O O . ALA B 1 137 ? 15.094 -24.219 3.438 1 96.12 137 ALA B O 1
ATOM 2925 N N . LEU B 1 138 ? 16.219 -22.625 2.293 1 97.19 138 LEU B N 1
ATOM 2926 C CA . LEU B 1 138 ? 15.648 -23.062 1.021 1 97.19 138 LEU B CA 1
ATOM 2927 C C . LEU B 1 138 ? 16.375 -24.297 0.502 1 97.19 138 LEU B C 1
ATOM 2929 O O . LEU B 1 138 ? 17.609 -24.375 0.561 1 97.19 138 LEU B O 1
ATOM 2933 N N . SER B 1 139 ? 15.672 -25.266 0.019 1 97.94 139 SER B N 1
ATOM 2934 C CA . SER B 1 139 ? 16.203 -26.578 -0.34 1 97.94 139 SER B CA 1
ATOM 2935 C C . SER B 1 139 ? 16.812 -26.562 -1.731 1 97.94 139 SER B C 1
ATOM 2937 O O . SER B 1 139 ? 16.547 -25.672 -2.527 1 97.94 139 SER B O 1
ATOM 2939 N N . ARG B 1 140 ? 17.594 -27.609 -1.981 1 98 140 ARG B N 1
ATOM 2940 C CA . ARG B 1 140 ? 18.172 -27.797 -3.311 1 98 140 ARG B CA 1
ATOM 2941 C C . ARG B 1 140 ? 17.078 -27.984 -4.359 1 98 140 ARG B C 1
ATOM 2943 O O . ARG B 1 140 ? 17.188 -27.469 -5.477 1 98 140 ARG B O 1
ATOM 2950 N N . ASP B 1 141 ? 16 -28.672 -3.975 1 98.19 141 ASP B N 1
ATOM 2951 C CA . ASP B 1 141 ? 14.883 -28.891 -4.883 1 98.19 141 ASP B CA 1
ATOM 2952 C C . ASP B 1 141 ? 14.211 -27.578 -5.254 1 98.19 141 ASP B C 1
ATOM 2954 O O . ASP B 1 141 ? 13.82 -27.375 -6.402 1 98.19 141 ASP B O 1
ATOM 2958 N N . PHE B 1 142 ? 14.102 -26.734 -4.301 1 98.62 142 PHE B N 1
ATOM 2959 C CA . PHE B 1 142 ? 13.523 -25.422 -4.551 1 98.62 142 PHE B CA 1
ATOM 2960 C C . PHE B 1 142 ? 14.367 -24.641 -5.543 1 98.62 142 PHE B C 1
ATOM 2962 O O . PHE B 1 142 ? 13.852 -24.125 -6.535 1 98.62 142 PHE B O 1
ATOM 2969 N N . TYR B 1 143 ? 15.641 -24.594 -5.316 1 98.31 143 TYR B N 1
ATOM 2970 C CA . TYR B 1 143 ? 16.531 -23.844 -6.188 1 98.31 143 TYR B CA 1
ATOM 2971 C C . TYR B 1 143 ? 16.547 -24.438 -7.594 1 98.31 143 TYR B C 1
ATOM 2973 O O . TYR B 1 143 ? 16.578 -23.703 -8.586 1 98.31 143 TYR B O 1
ATOM 2981 N N . HIS B 1 144 ? 16.562 -25.703 -7.668 1 98.5 144 HIS B N 1
ATOM 2982 C CA . HIS B 1 144 ? 16.531 -26.344 -8.977 1 98.5 144 HIS B CA 1
ATOM 2983 C C . HIS B 1 144 ? 15.281 -25.953 -9.758 1 98.5 144 HIS B C 1
ATOM 2985 O O . HIS B 1 144 ? 15.359 -25.625 -10.938 1 98.5 144 HIS B O 1
ATOM 2991 N N . ALA B 1 145 ? 14.172 -26.047 -9.102 1 98.69 145 ALA B N 1
ATOM 2992 C CA . ALA B 1 145 ? 12.914 -25.672 -9.734 1 98.69 145 ALA B CA 1
ATOM 2993 C C . ALA B 1 145 ? 12.93 -24.203 -10.156 1 98.69 145 ALA B C 1
ATOM 2995 O O . ALA B 1 145 ? 12.508 -23.859 -11.266 1 98.69 145 ALA B O 1
ATOM 2996 N N . LEU B 1 146 ? 13.453 -23.375 -9.281 1 98.75 146 LEU B N 1
ATOM 2997 C CA . LEU B 1 146 ? 13.531 -21.938 -9.523 1 98.75 146 LEU B CA 1
ATOM 2998 C C . LEU B 1 146 ? 14.414 -21.641 -10.727 1 98.75 146 LEU B C 1
ATOM 3000 O O . LEU B 1 146 ? 14.031 -20.859 -11.602 1 98.75 146 LEU B O 1
ATOM 3004 N N . ASP B 1 147 ? 15.516 -22.297 -10.82 1 98.62 147 ASP B N 1
ATOM 3005 C CA . ASP B 1 147 ? 16.516 -22.062 -11.852 1 98.62 147 ASP B CA 1
ATOM 3006 C C . ASP B 1 147 ? 16.016 -22.516 -13.227 1 98.62 147 ASP B C 1
ATOM 3008 O O . ASP B 1 147 ? 16.531 -22.078 -14.258 1 98.62 147 ASP B O 1
ATOM 3012 N N . ASN B 1 148 ? 15.039 -23.344 -13.258 1 98.56 148 ASN B N 1
ATOM 3013 C CA . ASN B 1 148 ? 14.617 -23.938 -14.516 1 98.56 148 ASN B CA 1
ATOM 3014 C C . ASN B 1 148 ? 13.227 -23.469 -14.922 1 98.56 148 ASN B C 1
ATOM 3016 O O . ASN B 1 148 ? 12.719 -23.859 -15.984 1 98.56 148 ASN B O 1
ATOM 3020 N N . ALA B 1 149 ? 12.633 -22.641 -14.148 1 98.88 149 ALA B N 1
ATOM 3021 C CA . ALA B 1 149 ? 11.289 -22.172 -14.453 1 98.88 149 ALA B CA 1
ATOM 3022 C C . ALA B 1 149 ? 11.32 -21.031 -15.469 1 98.88 149 ALA B C 1
ATOM 3024 O O . ALA B 1 149 ? 12.25 -20.219 -15.469 1 98.88 149 ALA B O 1
ATOM 3025 N N . ASP B 1 150 ? 10.258 -20.969 -16.297 1 98.88 150 ASP B N 1
ATOM 3026 C CA . ASP B 1 150 ? 10.047 -19.859 -17.219 1 98.88 150 ASP B CA 1
ATOM 3027 C C . ASP B 1 150 ? 9.219 -18.766 -16.578 1 98.88 150 ASP B C 1
ATOM 3029 O O . ASP B 1 150 ? 9.414 -17.578 -16.875 1 98.88 150 ASP B O 1
ATOM 3033 N N . ALA B 1 151 ? 8.305 -19.156 -15.75 1 98.94 151 ALA B N 1
ATOM 3034 C CA . ALA B 1 151 ? 7.434 -18.203 -15.07 1 98.94 151 ALA B CA 1
ATOM 3035 C C . ALA B 1 151 ? 7.344 -18.516 -13.578 1 98.94 151 ALA B C 1
ATOM 3037 O O . ALA B 1 151 ? 7.402 -19.672 -13.18 1 98.94 151 ALA B O 1
ATOM 3038 N N . LEU B 1 152 ? 7.273 -17.469 -12.797 1 98.94 152 LEU B N 1
ATOM 3039 C CA . LEU B 1 152 ? 7.145 -17.547 -11.352 1 98.94 152 LEU B CA 1
ATOM 3040 C C . LEU B 1 152 ? 5.852 -16.891 -10.883 1 98.94 152 LEU B C 1
ATOM 3042 O O . LEU B 1 152 ? 5.578 -15.734 -11.227 1 98.94 152 LEU B O 1
ATOM 3046 N N . LEU B 1 153 ? 5.02 -17.641 -10.227 1 98.94 153 LEU B N 1
ATOM 3047 C CA . LEU B 1 153 ? 3.836 -17.125 -9.547 1 98.94 153 LEU B CA 1
ATOM 3048 C C . LEU B 1 153 ? 4.047 -17.078 -8.039 1 98.94 153 LEU B C 1
ATOM 3050 O O . LEU B 1 153 ? 4.617 -18 -7.461 1 98.94 153 LEU B O 1
ATOM 3054 N N . CYS B 1 154 ? 3.707 -16.031 -7.422 1 98.75 154 CYS B N 1
ATOM 3055 C CA . CYS B 1 154 ? 3.701 -15.883 -5.969 1 98.75 154 CYS B CA 1
ATOM 3056 C C . CYS B 1 154 ? 2.572 -14.961 -5.516 1 98.75 154 CYS B C 1
ATOM 3058 O O . CYS B 1 154 ? 2.814 -13.812 -5.137 1 98.75 154 CYS B O 1
ATOM 3060 N N . MET B 1 155 ? 1.372 -15.57 -5.504 1 98.06 155 MET B N 1
ATOM 3061 C CA . MET B 1 155 ? 0.172 -14.789 -5.219 1 98.06 155 MET B CA 1
ATOM 3062 C C . MET B 1 155 ? -0.264 -14.969 -3.77 1 98.06 155 MET B C 1
ATOM 3064 O O . MET B 1 155 ? -0.307 -16.094 -3.264 1 98.06 155 MET B O 1
ATOM 3068 N N . MET B 1 156 ? -0.611 -13.867 -3.1 1 95 156 MET B N 1
ATOM 3069 C CA . MET B 1 156 ? -1.21 -13.844 -1.768 1 95 156 MET B CA 1
ATOM 3070 C C . MET B 1 156 ? -0.301 -14.523 -0.748 1 95 156 MET B C 1
ATOM 3072 O O . MET B 1 156 ? -0.779 -15.102 0.229 1 95 156 MET B O 1
ATOM 3076 N N . CYS B 1 157 ? 0.999 -14.477 -0.932 1 94.56 157 CYS B N 1
ATOM 3077 C CA . CYS B 1 157 ? 1.924 -15.25 -0.11 1 94.56 157 CYS B CA 1
ATOM 3078 C C . CYS B 1 157 ? 2.918 -14.336 0.597 1 94.56 157 CYS B C 1
ATOM 3080 O O . CYS B 1 157 ? 3.338 -14.617 1.721 1 94.56 157 CYS B O 1
ATOM 3082 N N . LEU B 1 158 ? 3.207 -13.234 0.101 1 94.62 158 LEU B N 1
ATOM 3083 C CA . LEU B 1 158 ? 4.367 -12.438 0.488 1 94.62 158 LEU B CA 1
ATOM 3084 C C . LEU B 1 158 ? 4.188 -11.859 1.886 1 94.62 158 LEU B C 1
ATOM 3086 O O . LEU B 1 158 ? 5.168 -11.625 2.598 1 94.62 158 LEU B O 1
ATOM 3090 N N . SER B 1 159 ? 2.945 -11.617 2.285 1 89.75 159 SER B N 1
ATOM 3091 C CA . SER B 1 159 ? 2.703 -11.086 3.621 1 89.75 159 SER B CA 1
ATOM 3092 C C . SER B 1 159 ? 3.205 -12.039 4.699 1 89.75 159 SER B C 1
ATOM 3094 O O . SER B 1 159 ? 3.389 -11.648 5.852 1 89.75 159 SER B O 1
ATOM 3096 N N . TYR B 1 160 ? 3.457 -13.297 4.316 1 89.62 160 TYR B N 1
ATOM 3097 C CA . TYR B 1 160 ? 3.881 -14.32 5.258 1 89.62 160 TYR B CA 1
ATOM 3098 C C . TYR B 1 160 ? 5.375 -14.586 5.137 1 89.62 160 TYR B C 1
ATOM 3100 O O . TYR B 1 160 ? 5.918 -15.461 5.824 1 89.62 160 TYR B O 1
ATOM 3108 N N . VAL B 1 161 ? 6.012 -13.906 4.309 1 93.19 161 VAL B N 1
ATOM 3109 C CA . VAL B 1 161 ? 7.422 -14.141 4.008 1 93.19 161 VAL B CA 1
ATOM 3110 C C . VAL B 1 161 ? 8.266 -13.016 4.602 1 93.19 161 VAL B C 1
ATOM 3112 O O . VAL B 1 161 ? 7.922 -11.836 4.473 1 93.19 161 VAL B O 1
ATOM 3115 N N . ARG B 1 162 ? 9.336 -13.359 5.199 1 92.12 162 ARG B N 1
ATOM 3116 C CA . ARG B 1 162 ? 10.211 -12.375 5.836 1 92.12 162 ARG B CA 1
ATOM 3117 C C . ARG B 1 162 ? 10.82 -11.43 4.805 1 92.12 162 ARG B C 1
ATOM 3119 O O . ARG B 1 162 ? 10.977 -11.797 3.637 1 92.12 162 ARG B O 1
ATOM 3126 N N . ASP B 1 163 ? 11.18 -10.305 5.336 1 88.88 163 ASP B N 1
ATOM 3127 C CA . ASP B 1 163 ? 11.773 -9.266 4.504 1 88.88 163 ASP B CA 1
ATOM 3128 C C . ASP B 1 163 ? 13.039 -9.766 3.812 1 88.88 163 ASP B C 1
ATOM 3130 O O . ASP B 1 163 ? 13.859 -10.445 4.434 1 88.88 163 ASP B O 1
ATOM 3134 N N . GLY B 1 164 ? 13.141 -9.469 2.562 1 91.38 164 GLY B N 1
ATOM 3135 C CA . GLY B 1 164 ? 14.352 -9.75 1.808 1 91.38 164 GLY B CA 1
ATOM 3136 C C . GLY B 1 164 ? 14.328 -11.117 1.139 1 91.38 164 GLY B C 1
ATOM 3137 O O . GLY B 1 164 ? 15.047 -11.344 0.162 1 91.38 164 GLY B O 1
ATOM 3138 N N . VAL B 1 165 ? 13.555 -12.062 1.638 1 94.5 165 VAL B N 1
ATOM 3139 C CA . VAL B 1 165 ? 13.555 -13.43 1.121 1 94.5 165 VAL B CA 1
ATOM 3140 C C . VAL B 1 165 ? 13.07 -13.43 -0.328 1 94.5 165 VAL B C 1
ATOM 3142 O O . VAL B 1 165 ? 13.758 -13.953 -1.214 1 94.5 165 VAL B O 1
ATOM 3145 N N . PHE B 1 166 ? 11.984 -12.852 -0.549 1 96.44 166 PHE B N 1
ATOM 3146 C CA . PHE B 1 166 ? 11.43 -12.883 -1.896 1 96.44 166 PHE B CA 1
ATOM 3147 C C . PHE B 1 166 ? 12.336 -12.141 -2.873 1 96.44 166 PHE B C 1
ATOM 3149 O O . PHE B 1 166 ? 12.461 -12.531 -4.035 1 96.44 166 PHE B O 1
ATOM 3156 N N . ALA B 1 167 ? 12.898 -11.023 -2.43 1 95.94 167 ALA B N 1
ATOM 3157 C CA . ALA B 1 167 ? 13.82 -10.289 -3.291 1 95.94 167 ALA B CA 1
ATOM 3158 C C . ALA B 1 167 ? 14.945 -11.195 -3.787 1 95.94 167 ALA B C 1
ATOM 3160 O O . ALA B 1 167 ? 15.305 -11.164 -4.965 1 95.94 167 ALA B O 1
ATOM 3161 N N . SER B 1 168 ? 15.461 -12.008 -2.916 1 97.06 168 SER B N 1
ATOM 3162 C CA . SER B 1 168 ? 16.531 -12.938 -3.283 1 97.06 168 SER B CA 1
ATOM 3163 C C . SER B 1 168 ? 16.016 -14 -4.258 1 97.06 168 SER B C 1
ATOM 3165 O O . SER B 1 168 ? 16.703 -14.344 -5.219 1 97.06 168 SER B O 1
ATOM 3167 N N . VAL B 1 169 ? 14.891 -14.469 -4.02 1 98.31 169 VAL B N 1
ATOM 3168 C CA . VAL B 1 169 ? 14.266 -15.477 -4.871 1 98.31 169 VAL B CA 1
ATOM 3169 C C . VAL B 1 169 ? 14.055 -14.906 -6.27 1 98.31 169 VAL B C 1
ATOM 3171 O O . VAL B 1 169 ? 14.438 -15.531 -7.266 1 98.31 169 VAL B O 1
ATOM 3174 N N . LEU B 1 170 ? 13.508 -13.75 -6.309 1 98.44 170 LEU B N 1
ATOM 3175 C CA . LEU B 1 170 ? 13.195 -13.125 -7.59 1 98.44 170 LEU B CA 1
ATOM 3176 C C . LEU B 1 170 ? 14.469 -12.797 -8.359 1 98.44 170 LEU B C 1
ATOM 3178 O O . LEU B 1 170 ? 14.523 -12.961 -9.578 1 98.44 170 LEU B O 1
ATOM 3182 N N . ARG B 1 171 ? 15.469 -12.344 -7.664 1 97.94 171 ARG B N 1
ATOM 3183 C CA . ARG B 1 171 ? 16.75 -12.055 -8.297 1 97.94 171 ARG B CA 1
ATOM 3184 C C . ARG B 1 171 ? 17.344 -13.305 -8.93 1 97.94 171 ARG B C 1
ATOM 3186 O O . ARG B 1 171 ? 17.812 -13.266 -10.07 1 97.94 171 ARG B O 1
ATOM 3193 N N . ARG B 1 172 ? 17.344 -14.32 -8.18 1 98.31 172 ARG B N 1
ATOM 3194 C CA . ARG B 1 172 ? 17.891 -15.57 -8.703 1 98.31 172 ARG B CA 1
ATOM 3195 C C . ARG B 1 172 ? 17.094 -16.031 -9.922 1 98.31 172 ARG B C 1
ATOM 3197 O O . ARG B 1 172 ? 17.688 -16.438 -10.93 1 98.31 172 ARG B O 1
ATOM 3204 N N . PHE B 1 173 ? 15.836 -16.016 -9.789 1 98.75 173 PHE B N 1
ATOM 3205 C CA . PHE B 1 173 ? 14.977 -16.375 -10.906 1 98.75 173 PHE B CA 1
ATOM 3206 C C . PHE B 1 173 ? 15.336 -15.586 -12.156 1 98.75 173 PHE B C 1
ATOM 3208 O O . PHE B 1 173 ? 15.5 -16.156 -13.234 1 98.75 173 PHE B O 1
ATOM 3215 N N . ALA B 1 174 ? 15.43 -14.289 -11.984 1 98.06 174 ALA B N 1
ATOM 3216 C CA . ALA B 1 174 ? 15.75 -13.391 -13.094 1 98.06 174 ALA B CA 1
ATOM 3217 C C . ALA B 1 174 ? 17.125 -13.719 -13.688 1 98.06 174 ALA B C 1
ATOM 3219 O O . ALA B 1 174 ? 17.297 -13.719 -14.906 1 98.06 174 ALA B O 1
ATOM 3220 N N . GLN B 1 175 ? 18.016 -14.078 -12.906 1 97.62 175 GLN B N 1
ATOM 3221 C CA . GLN B 1 175 ? 19.406 -14.305 -13.312 1 97.62 175 GLN B CA 1
ATOM 3222 C C . GLN B 1 175 ? 19.547 -15.641 -14.039 1 97.62 175 GLN B C 1
ATOM 3224 O O . GLN B 1 175 ? 20.516 -15.844 -14.781 1 97.62 175 GLN B O 1
ATOM 3229 N N . ASN B 1 176 ? 18.625 -16.5 -13.82 1 98.19 176 ASN B N 1
ATOM 3230 C CA . ASN B 1 176 ? 18.75 -17.828 -14.398 1 98.19 176 ASN B CA 1
ATOM 3231 C C . ASN B 1 176 ? 17.766 -18.031 -15.555 1 98.19 176 ASN B C 1
ATOM 3233 O O . ASN B 1 176 ? 17.281 -19.141 -15.781 1 98.19 176 ASN B O 1
ATOM 3237 N N . GLY B 1 177 ? 17.375 -16.938 -16.156 1 97.19 177 GLY B N 1
ATOM 3238 C CA . GLY B 1 177 ? 16.672 -17.047 -17.422 1 97.19 177 GLY B CA 1
ATOM 3239 C C . GLY B 1 177 ? 15.164 -16.984 -17.281 1 97.19 177 GLY B C 1
ATOM 3240 O O . GLY B 1 177 ? 14.43 -17.234 -18.234 1 97.19 177 GLY B O 1
ATOM 3241 N N . GLY B 1 178 ? 14.672 -16.688 -16.109 1 98.5 178 GLY B N 1
ATOM 3242 C CA . GLY B 1 178 ? 13.242 -16.484 -15.953 1 98.5 178 GLY B CA 1
ATOM 3243 C C . GLY B 1 178 ? 12.672 -15.477 -16.938 1 98.5 178 GLY B C 1
ATOM 3244 O O . GLY B 1 178 ? 13.312 -14.469 -17.234 1 98.5 178 GLY B O 1
ATOM 3245 N N . LYS B 1 179 ? 11.422 -15.75 -17.375 1 98.56 179 LYS B N 1
ATOM 3246 C CA . LYS B 1 179 ? 10.812 -14.883 -18.375 1 98.56 179 LYS B CA 1
ATOM 3247 C C . LYS B 1 179 ? 9.797 -13.938 -17.734 1 98.56 179 LYS B C 1
ATOM 3249 O O . LYS B 1 179 ? 9.836 -12.727 -17.969 1 98.56 179 LYS B O 1
ATOM 3254 N N . PHE B 1 180 ? 8.875 -14.492 -16.984 1 98.81 180 PHE B N 1
ATOM 3255 C CA . PHE B 1 180 ? 7.801 -13.703 -16.391 1 98.81 180 PHE B CA 1
ATOM 3256 C C . PHE B 1 180 ? 7.66 -14 -14.906 1 98.81 180 PHE B C 1
ATOM 3258 O O . PHE B 1 180 ? 7.836 -15.148 -14.484 1 98.81 180 PHE B O 1
ATOM 3265 N N . ALA B 1 181 ? 7.414 -13.023 -14.133 1 98.88 181 ALA B N 1
ATOM 3266 C CA . ALA B 1 181 ? 6.996 -13.195 -12.742 1 98.88 181 ALA B CA 1
ATOM 3267 C C . ALA B 1 181 ? 5.688 -12.453 -12.477 1 98.88 181 ALA B C 1
ATOM 3269 O O . ALA B 1 181 ? 5.496 -11.328 -12.938 1 98.88 181 ALA B O 1
ATOM 3270 N N . ILE B 1 182 ? 4.762 -13.102 -11.82 1 98.81 182 ILE B N 1
ATOM 3271 C CA . ILE B 1 182 ? 3.5 -12.539 -11.352 1 98.81 182 ILE B CA 1
ATOM 3272 C C . ILE B 1 182 ? 3.371 -12.758 -9.844 1 98.81 182 ILE B C 1
ATOM 3274 O O . ILE B 1 182 ? 3.357 -13.891 -9.367 1 98.81 182 ILE B O 1
ATOM 3278 N N . TYR B 1 183 ? 3.369 -11.695 -9.133 1 98.62 183 TYR B N 1
ATOM 3279 C CA . TYR B 1 183 ? 3.293 -11.789 -7.676 1 98.62 183 TYR B CA 1
ATOM 3280 C C . TYR B 1 183 ? 2.48 -10.641 -7.098 1 98.62 183 TYR B C 1
ATOM 3282 O O . TYR B 1 183 ? 2.166 -9.68 -7.801 1 98.62 183 TYR B O 1
ATOM 3290 N N . SER B 1 184 ? 2.045 -10.836 -5.828 1 97.5 184 SER B N 1
ATOM 3291 C CA . SER B 1 184 ? 1.128 -9.828 -5.309 1 97.5 184 SER B CA 1
ATOM 3292 C C . SER B 1 184 ? 1.434 -9.5 -3.85 1 97.5 184 SER B C 1
ATOM 3294 O O . SER B 1 184 ? 2.121 -10.266 -3.168 1 97.5 184 SER B O 1
ATOM 3296 N N . THR B 1 185 ? 0.998 -8.344 -3.459 1 95.5 185 THR B N 1
ATOM 3297 C CA . THR B 1 185 ? 0.961 -7.906 -2.068 1 95.5 185 THR B CA 1
ATOM 3298 C C . THR B 1 185 ? -0.449 -7.48 -1.674 1 95.5 185 THR B C 1
ATOM 3300 O O . THR B 1 185 ? -1.309 -7.285 -2.535 1 95.5 185 THR B O 1
ATOM 3303 N N . ILE B 1 186 ? -0.691 -7.496 -0.406 1 95.19 186 ILE B N 1
ATOM 3304 C CA . ILE B 1 186 ? -1.884 -6.895 0.179 1 95.19 186 ILE B CA 1
ATOM 3305 C C . ILE B 1 186 ? -1.494 -5.664 0.992 1 95.19 186 ILE B C 1
ATOM 3307 O O . ILE B 1 186 ? -1.238 -5.762 2.195 1 95.19 186 ILE B O 1
ATOM 3311 N N . PRO B 1 187 ? -1.589 -4.504 0.392 1 93.94 187 PRO B N 1
ATOM 3312 C CA . PRO B 1 187 ? -0.965 -3.303 0.957 1 93.94 187 PRO B CA 1
ATOM 3313 C C . PRO B 1 187 ? -1.547 -2.918 2.314 1 93.94 187 PRO B C 1
ATOM 3315 O O . PRO B 1 187 ? -0.85 -2.328 3.145 1 93.94 187 PRO B O 1
ATOM 3318 N N . MET B 1 188 ? -2.793 -3.225 2.586 1 94 188 MET B N 1
ATOM 3319 C CA . MET B 1 188 ? -3.396 -2.883 3.871 1 94 188 MET B CA 1
ATOM 3320 C C . MET B 1 188 ? -2.648 -3.555 5.02 1 94 188 MET B C 1
ATOM 3322 O O . MET B 1 188 ? -2.504 -2.975 6.098 1 94 188 MET B O 1
ATOM 3326 N N . PHE B 1 189 ? -2.045 -4.695 4.727 1 92.12 189 PHE B N 1
ATOM 3327 C CA . PHE B 1 189 ? -1.483 -5.496 5.809 1 92.12 189 PHE B CA 1
ATOM 3328 C C . PHE B 1 189 ? 0.031 -5.598 5.68 1 92.12 189 PHE B C 1
ATOM 3330 O O . PHE B 1 189 ? 0.698 -6.16 6.551 1 92.12 189 PHE B O 1
ATOM 3337 N N . ASP B 1 190 ? 0.522 -5.168 4.648 1 89.69 190 ASP B N 1
ATOM 3338 C CA . ASP B 1 190 ? 1.946 -5.227 4.336 1 89.69 190 ASP B CA 1
ATOM 3339 C C . ASP B 1 190 ? 2.402 -3.965 3.609 1 89.69 190 ASP B C 1
ATOM 3341 O O . ASP B 1 190 ? 2.092 -3.773 2.432 1 89.69 190 ASP B O 1
ATOM 3345 N N . ASP B 1 191 ? 3.176 -3.143 4.203 1 86.19 191 ASP B N 1
ATOM 3346 C CA . ASP B 1 191 ? 3.529 -1.854 3.615 1 86.19 191 ASP B CA 1
ATOM 3347 C C . ASP B 1 191 ? 4.848 -1.941 2.85 1 86.19 191 ASP B C 1
ATOM 3349 O O . ASP B 1 191 ? 5.402 -0.92 2.441 1 86.19 191 ASP B O 1
ATOM 3353 N N . ARG B 1 192 ? 5.422 -3.117 2.709 1 88.5 192 ARG B N 1
ATOM 3354 C CA . ARG B 1 192 ? 6.648 -3.271 1.936 1 88.5 192 ARG B CA 1
ATOM 3355 C C . ARG B 1 192 ? 6.391 -3.07 0.446 1 88.5 192 ARG B C 1
ATOM 3357 O O . ARG B 1 192 ? 5.312 -3.41 -0.053 1 88.5 192 ARG B O 1
ATOM 3364 N N . CYS B 1 193 ? 7.34 -2.508 -0.158 1 86.31 193 CYS B N 1
ATOM 3365 C CA . CYS B 1 193 ? 7.25 -2.281 -1.596 1 86.31 193 CYS B CA 1
ATOM 3366 C C . CYS B 1 193 ? 7.965 -3.385 -2.367 1 86.31 193 CYS B C 1
ATOM 3368 O O . CYS B 1 193 ? 9.141 -3.67 -2.109 1 86.31 193 CYS B O 1
ATOM 3370 N N . TYR B 1 194 ? 7.242 -3.924 -3.391 1 92.12 194 TYR B N 1
ATOM 3371 C CA . TYR B 1 194 ? 7.809 -5.051 -4.125 1 92.12 194 TYR B CA 1
ATOM 3372 C C . TYR B 1 194 ? 7.891 -4.738 -5.617 1 92.12 194 TYR B C 1
ATOM 3374 O O . TYR B 1 194 ? 7.93 -5.652 -6.445 1 92.12 194 TYR B O 1
ATOM 3382 N N . SER B 1 195 ? 7.852 -3.447 -5.906 1 91.38 195 SER B N 1
ATOM 3383 C CA . SER B 1 195 ? 8.141 -3.123 -7.301 1 91.38 195 SER B CA 1
ATOM 3384 C C . SER B 1 195 ? 9.539 -3.57 -7.695 1 91.38 195 SER B C 1
ATOM 3386 O O . SER B 1 195 ? 10.453 -3.566 -6.867 1 91.38 195 SER B O 1
ATOM 3388 N N . PRO B 1 196 ? 9.719 -3.973 -8.992 1 93.88 196 PRO B N 1
ATOM 3389 C CA . PRO B 1 196 ? 11.07 -4.348 -9.406 1 93.88 196 PRO B CA 1
ATOM 3390 C C . PRO B 1 196 ? 12.102 -3.266 -9.102 1 93.88 196 PRO B C 1
ATOM 3392 O O . PRO B 1 196 ? 13.219 -3.572 -8.672 1 93.88 196 PRO B O 1
ATOM 3395 N N . LYS B 1 197 ? 11.742 -2.004 -9.258 1 88.38 197 LYS B N 1
ATOM 3396 C CA . LYS B 1 197 ? 12.633 -0.898 -8.922 1 88.38 197 LYS B CA 1
ATOM 3397 C C . LYS B 1 197 ? 13.016 -0.926 -7.449 1 88.38 197 LYS B C 1
ATOM 3399 O O . LYS B 1 197 ? 14.195 -0.824 -7.105 1 88.38 197 LYS B O 1
ATOM 3404 N N . ALA B 1 198 ? 12.062 -1.089 -6.629 1 87.44 198 ALA B N 1
ATOM 3405 C CA . ALA B 1 198 ? 12.312 -1.122 -5.191 1 87.44 198 ALA B CA 1
ATOM 3406 C C . ALA B 1 198 ? 13.172 -2.326 -4.812 1 87.44 198 ALA B C 1
ATOM 3408 O O . ALA B 1 198 ? 13.953 -2.264 -3.857 1 87.44 198 ALA B O 1
ATOM 3409 N N . LEU B 1 199 ? 13.039 -3.381 -5.57 1 92.06 199 LEU B N 1
ATOM 3410 C CA . LEU B 1 199 ? 13.773 -4.605 -5.281 1 92.06 199 LEU B CA 1
ATOM 3411 C C . LEU B 1 199 ? 15.156 -4.566 -5.922 1 92.06 199 LEU B C 1
ATOM 3413 O O . LEU B 1 199 ? 15.961 -5.484 -5.734 1 92.06 199 LEU B O 1
ATOM 3417 N N . GLY B 1 200 ? 15.422 -3.584 -6.684 1 91.56 200 GLY B N 1
ATOM 3418 C CA . GLY B 1 200 ? 16.703 -3.453 -7.355 1 91.56 200 GLY B CA 1
ATOM 3419 C C . GLY B 1 200 ? 16.891 -4.441 -8.484 1 91.56 200 GLY B C 1
ATOM 3420 O O . GLY B 1 200 ? 17.984 -4.945 -8.703 1 91.56 200 GLY B O 1
ATOM 3421 N N . ILE B 1 201 ? 15.812 -4.77 -9.125 1 95.25 201 ILE B N 1
ATOM 3422 C CA . ILE B 1 201 ? 15.867 -5.754 -10.203 1 95.25 201 ILE B CA 1
ATOM 3423 C C . ILE B 1 201 ? 15.562 -5.078 -11.539 1 95.25 201 ILE B C 1
ATOM 3425 O O . ILE B 1 201 ? 14.523 -4.426 -11.688 1 95.25 201 ILE B O 1
ATOM 3429 N N . GLU B 1 202 ? 16.453 -5.211 -12.484 1 94.69 202 GLU B N 1
ATOM 3430 C CA . GLU B 1 202 ? 16.234 -4.695 -13.828 1 94.69 202 GLU B CA 1
ATOM 3431 C C . GLU B 1 202 ? 15.281 -5.598 -14.617 1 94.69 202 GLU B C 1
ATOM 3433 O O . GLU B 1 202 ? 15.406 -6.824 -14.57 1 94.69 202 GLU B O 1
ATOM 3438 N N . VAL B 1 203 ? 14.375 -5 -15.281 1 97.38 203 VAL B N 1
ATOM 3439 C CA . VAL B 1 203 ? 13.383 -5.781 -16 1 97.38 203 VAL B CA 1
ATOM 3440 C C . VAL B 1 203 ? 13.141 -5.172 -17.375 1 97.38 203 VAL B C 1
ATOM 3442 O O . VAL B 1 203 ? 13.484 -4.012 -17.625 1 97.38 203 VAL B O 1
ATOM 3445 N N . LYS B 1 204 ? 12.641 -5.891 -18.312 1 96.88 204 LYS B N 1
ATOM 3446 C CA . LYS B 1 204 ? 12.25 -5.41 -19.641 1 96.88 204 LYS B CA 1
ATOM 3447 C C . LYS B 1 204 ? 10.953 -4.602 -19.562 1 96.88 204 LYS B C 1
ATOM 3449 O O . LYS B 1 204 ? 10.812 -3.598 -20.266 1 96.88 204 LYS B O 1
ATOM 3454 N N . TRP B 1 205 ? 10.07 -5.09 -18.781 1 96.38 205 TRP B N 1
ATOM 3455 C CA . TRP B 1 205 ? 8.75 -4.5 -18.656 1 96.38 205 TRP B CA 1
ATOM 3456 C C . TRP B 1 205 ? 8.117 -4.871 -17.312 1 96.38 205 TRP B C 1
ATOM 3458 O O . TRP B 1 205 ? 8.336 -5.973 -16.797 1 96.38 205 TRP B O 1
ATOM 3468 N N . SER B 1 206 ? 7.434 -3.969 -16.734 1 95.44 206 SER B N 1
ATOM 3469 C CA . SER B 1 206 ? 6.641 -4.277 -15.547 1 95.44 206 SER B CA 1
ATOM 3470 C C . SER B 1 206 ? 5.434 -3.355 -15.438 1 95.44 206 SER B C 1
ATOM 3472 O O . SER B 1 206 ? 5.449 -2.238 -15.953 1 95.44 206 SER B O 1
ATOM 3474 N N . LYS B 1 207 ? 4.398 -3.852 -14.82 1 93.25 207 LYS B N 1
ATOM 3475 C CA . LYS B 1 207 ? 3.236 -3.064 -14.422 1 93.25 207 LYS B CA 1
ATOM 3476 C C . LYS B 1 207 ? 2.58 -3.643 -13.172 1 93.25 207 LYS B C 1
ATOM 3478 O O . LYS B 1 207 ? 2.771 -4.816 -12.852 1 93.25 207 LYS B O 1
ATOM 3483 N N . SER B 1 208 ? 1.962 -2.83 -12.445 1 92.88 208 SER B N 1
ATOM 3484 C CA . SER B 1 208 ? 1.169 -3.299 -11.312 1 92.88 208 SER B CA 1
ATOM 3485 C C . SER B 1 208 ? -0.304 -2.941 -11.484 1 92.88 208 SER B C 1
ATOM 3487 O O . SER B 1 208 ? -0.632 -1.891 -12.039 1 92.88 208 SER B O 1
ATOM 3489 N N . VAL B 1 209 ? -1.166 -3.816 -11.031 1 93.88 209 VAL B N 1
ATOM 3490 C CA . VAL B 1 209 ? -2.615 -3.678 -11.141 1 93.88 209 VAL B CA 1
ATOM 3491 C C . VAL B 1 209 ? -3.26 -3.904 -9.773 1 93.88 209 VAL B C 1
ATOM 3493 O O . VAL B 1 209 ? -2.822 -4.762 -9.008 1 93.88 209 VAL B O 1
ATOM 3496 N N . VAL B 1 210 ? -4.266 -3.049 -9.523 1 95.56 210 VAL B 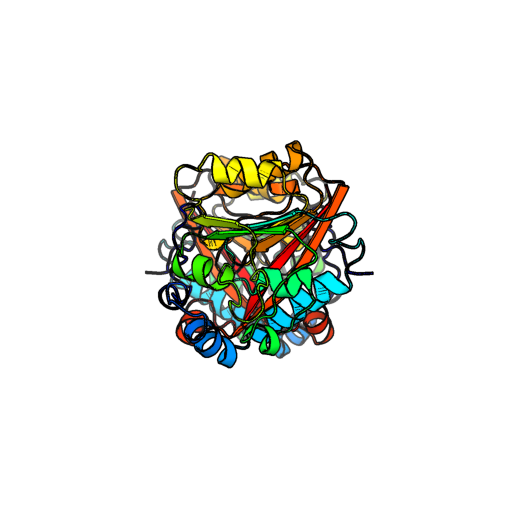N 1
ATOM 3497 C CA . VAL B 1 210 ? -5.035 -3.221 -8.289 1 95.56 210 VAL B CA 1
ATOM 3498 C C . VAL B 1 210 ? -6.277 -4.062 -8.57 1 95.56 210 VAL B C 1
ATOM 3500 O O . VAL B 1 210 ? -7.016 -3.791 -9.523 1 95.56 210 VAL B O 1
ATOM 3503 N N . LEU B 1 211 ? -6.484 -5.078 -7.762 1 97 211 LEU B N 1
ATOM 3504 C CA . LEU B 1 211 ? -7.699 -5.887 -7.773 1 97 211 LEU B CA 1
ATOM 3505 C C . LEU B 1 211 ? -8.375 -5.875 -6.406 1 97 211 LEU B C 1
ATOM 3507 O O . LEU B 1 211 ? -7.695 -5.863 -5.375 1 97 211 LEU B O 1
ATOM 3511 N N . ARG B 1 212 ? -9.727 -5.891 -6.465 1 96.94 212 ARG B N 1
ATOM 3512 C CA . ARG B 1 212 ? -10.414 -6.043 -5.184 1 96.94 212 ARG B CA 1
ATOM 3513 C C . ARG B 1 212 ? -10.086 -7.387 -4.543 1 96.94 212 ARG B C 1
ATOM 3515 O O . ARG B 1 212 ? -10.18 -8.43 -5.191 1 96.94 212 ARG B O 1
ATOM 3522 N N . HIS B 1 213 ? -9.672 -7.383 -3.309 1 96.62 213 HIS B N 1
ATOM 3523 C CA . HIS B 1 213 ? -9.289 -8.578 -2.57 1 96.62 213 HIS B CA 1
ATOM 3524 C C . HIS B 1 213 ? -10.523 -9.312 -2.041 1 96.62 213 HIS B C 1
ATOM 3526 O O . HIS B 1 213 ? -10.992 -10.273 -2.652 1 96.62 213 HIS B O 1
ATOM 3532 N N . ARG B 1 214 ? -11.047 -8.852 -1.004 1 96.38 214 ARG B N 1
ATOM 3533 C CA . ARG B 1 214 ? -12.227 -9.375 -0.324 1 96.38 214 ARG B CA 1
ATOM 3534 C C . ARG B 1 214 ? -12.805 -8.352 0.647 1 96.38 214 ARG B C 1
ATOM 3536 O O . ARG B 1 214 ? -12.148 -7.355 0.97 1 96.38 214 ARG B O 1
ATOM 3543 N N . ALA B 1 215 ? -14.102 -8.641 1.018 1 95.94 215 ALA B N 1
ATOM 3544 C CA . ALA B 1 215 ? -14.648 -7.867 2.129 1 95.94 215 ALA B CA 1
ATOM 3545 C C . ALA B 1 215 ? -13.867 -8.125 3.414 1 95.94 215 ALA B C 1
ATOM 3547 O O . ALA B 1 215 ? -13.445 -9.25 3.678 1 95.94 215 ALA B O 1
ATOM 3548 N N . LEU B 1 216 ? -13.672 -7.066 4.164 1 94.81 216 LEU B N 1
ATOM 3549 C CA . LEU B 1 216 ? -13.086 -7.219 5.492 1 94.81 216 LEU B CA 1
ATOM 3550 C C . LEU B 1 216 ? -14.125 -7.746 6.48 1 94.81 216 LEU B C 1
ATOM 3552 O O . LEU B 1 216 ? -15.312 -7.434 6.375 1 94.81 216 LEU B O 1
ATOM 3556 N N . THR B 1 217 ? -13.625 -8.602 7.375 1 92.75 217 THR B N 1
ATOM 3557 C CA . THR B 1 217 ? -14.492 -8.938 8.5 1 92.75 217 THR B CA 1
ATOM 3558 C C . THR B 1 217 ? -14.812 -7.691 9.32 1 92.75 217 THR B C 1
ATOM 3560 O O . THR B 1 217 ? -14.141 -6.664 9.188 1 92.75 217 THR B O 1
ATOM 3563 N N . ASP B 1 218 ? -15.812 -7.816 10.203 1 92.25 218 ASP B N 1
ATOM 3564 C CA . ASP B 1 218 ? -16.188 -6.684 11.047 1 92.25 218 ASP B CA 1
ATOM 3565 C C . ASP B 1 218 ? -15.008 -6.227 11.898 1 92.25 218 ASP B C 1
ATOM 3567 O O . ASP B 1 218 ? -14.758 -5.027 12.031 1 92.25 218 ASP B O 1
ATOM 3571 N N . ASP B 1 219 ? -14.297 -7.18 12.438 1 91.25 219 ASP B N 1
ATOM 3572 C CA . ASP B 1 219 ? -13.141 -6.855 13.273 1 91.25 219 ASP B CA 1
ATOM 3573 C C . ASP B 1 219 ? -12.047 -6.18 12.453 1 91.25 219 ASP B C 1
ATOM 3575 O O . ASP B 1 219 ? -11.453 -5.191 12.898 1 91.25 219 ASP B O 1
ATOM 3579 N N . GLU B 1 220 ? -11.766 -6.695 11.281 1 91.88 220 GLU B N 1
ATOM 3580 C CA . GLU B 1 220 ? -10.773 -6.07 10.406 1 91.88 220 GLU B CA 1
ATOM 3581 C C . GLU B 1 220 ? -11.172 -4.637 10.062 1 91.88 220 GLU B C 1
ATOM 3583 O O . GLU B 1 220 ? -10.336 -3.73 10.094 1 91.88 220 GLU B O 1
ATOM 3588 N N . ALA B 1 221 ? -12.422 -4.512 9.703 1 92.5 221 ALA B N 1
ATOM 3589 C CA . ALA B 1 221 ? -12.906 -3.182 9.328 1 92.5 221 ALA B CA 1
ATOM 3590 C C . ALA B 1 221 ? -12.727 -2.191 10.477 1 92.5 221 ALA B C 1
ATOM 3592 O O . ALA B 1 221 ? -12.242 -1.074 10.266 1 92.5 221 ALA B O 1
ATOM 3593 N N . ARG B 1 222 ? -13.047 -2.559 11.641 1 90.94 222 ARG B N 1
ATOM 3594 C CA . ARG B 1 222 ? -12.914 -1.708 12.82 1 90.94 222 ARG B CA 1
ATOM 3595 C C . ARG B 1 222 ? -11.461 -1.334 13.07 1 90.94 222 ARG B C 1
ATOM 3597 O O . ARG B 1 222 ? -11.148 -0.176 13.359 1 90.94 222 ARG B O 1
ATOM 3604 N N . MET B 1 223 ? -10.602 -2.293 12.867 1 90.56 223 MET B N 1
ATOM 3605 C CA . MET B 1 223 ? -9.188 -2.092 13.172 1 90.56 223 MET B CA 1
ATOM 3606 C C . MET B 1 223 ? -8.5 -1.3 12.07 1 90.56 223 MET B C 1
ATOM 3608 O O . MET B 1 223 ? -7.395 -0.789 12.258 1 90.56 223 MET B O 1
ATOM 3612 N N . ASN B 1 224 ? -9.117 -1.276 10.945 1 92.62 224 ASN B N 1
ATOM 3613 C CA . ASN B 1 224 ? -8.5 -0.604 9.805 1 92.62 224 ASN B CA 1
ATOM 3614 C C . ASN B 1 224 ? -9.352 0.575 9.328 1 92.62 224 ASN B C 1
ATOM 3616 O O . ASN B 1 224 ? -9.578 0.731 8.125 1 92.62 224 ASN B O 1
ATOM 3620 N N . GLY B 1 225 ? -9.789 1.374 10.266 1 91.75 225 GLY B N 1
ATOM 3621 C CA . GLY B 1 225 ? -10.352 2.686 9.992 1 91.75 225 GLY B CA 1
ATOM 3622 C C . GLY B 1 225 ? -11.727 2.621 9.352 1 91.75 225 GLY B C 1
ATOM 3623 O O . GLY B 1 225 ? -12.195 3.607 8.773 1 91.75 225 GLY B O 1
ATOM 3624 N N . GLY B 1 226 ? -12.344 1.485 9.281 1 92.69 226 GLY B N 1
ATOM 3625 C CA . GLY B 1 226 ? -13.688 1.365 8.734 1 92.69 226 GLY B CA 1
ATOM 3626 C C . GLY B 1 226 ? -13.711 1.089 7.246 1 92.69 226 GLY B C 1
ATOM 3627 O O . GLY B 1 226 ? -14.742 1.256 6.59 1 92.69 226 GLY B O 1
ATOM 3628 N N . VAL B 1 227 ? -12.586 0.735 6.707 1 93.81 227 VAL B N 1
ATOM 3629 C CA . VAL B 1 227 ? -12.516 0.367 5.297 1 93.81 227 VAL B CA 1
ATOM 3630 C C . VAL B 1 227 ? -13.32 -0.91 5.055 1 93.81 227 VAL B C 1
ATOM 3632 O O . VAL B 1 227 ? -13.273 -1.842 5.863 1 93.81 227 VAL B O 1
ATOM 3635 N N . ALA B 1 228 ? -14.039 -0.952 3.928 1 91.94 228 ALA B N 1
ATOM 3636 C CA . ALA B 1 228 ? -14.953 -2.062 3.678 1 91.94 228 ALA B CA 1
ATOM 3637 C C . ALA B 1 228 ? -14.227 -3.238 3.035 1 91.94 228 ALA B C 1
ATOM 3639 O O . ALA B 1 228 ? -14.516 -4.398 3.338 1 91.94 228 ALA B O 1
ATOM 3640 N N . ASP B 1 229 ? -13.375 -2.963 2.133 1 94.81 229 ASP B N 1
ATOM 3641 C CA . ASP B 1 229 ? -12.656 -4.004 1.403 1 94.81 229 ASP B CA 1
ATOM 3642 C C . ASP B 1 229 ? -11.156 -3.707 1.351 1 94.81 229 ASP B C 1
ATOM 3644 O O . ASP B 1 229 ? -10.75 -2.545 1.383 1 94.81 229 ASP B O 1
ATOM 3648 N N . SER B 1 230 ? -10.406 -4.766 1.343 1 95.19 230 SER B N 1
ATOM 3649 C CA . SER B 1 230 ? -8.992 -4.617 1.003 1 95.19 230 SER B CA 1
ATOM 3650 C C . SER B 1 230 ? -8.758 -4.84 -0.487 1 95.19 230 SER B C 1
ATOM 3652 O O . SER B 1 230 ? -9.672 -5.238 -1.213 1 95.19 230 SER B O 1
ATOM 3654 N N . PHE B 1 231 ? -7.602 -4.492 -0.922 1 96.44 231 PHE B N 1
ATOM 3655 C CA . PHE B 1 231 ? -7.238 -4.762 -2.309 1 96.44 231 PHE B CA 1
ATOM 3656 C C . PHE B 1 231 ? -5.871 -5.43 -2.389 1 96.44 231 PHE B C 1
ATOM 3658 O O . PHE B 1 231 ? -5.102 -5.402 -1.426 1 96.44 231 PHE B O 1
ATOM 3665 N N . VAL B 1 232 ? -5.664 -6.082 -3.52 1 96.38 232 VAL B N 1
ATOM 3666 C CA . VAL B 1 232 ? -4.402 -6.723 -3.875 1 96.38 232 VAL B CA 1
ATOM 3667 C C . VAL B 1 232 ? -3.705 -5.918 -4.969 1 96.38 232 VAL B C 1
ATOM 3669 O O . VAL B 1 232 ? -4.355 -5.414 -5.891 1 96.38 232 VAL B O 1
ATOM 3672 N N . ARG B 1 233 ? -2.422 -5.734 -4.719 1 95.81 233 ARG B N 1
ATOM 3673 C CA . ARG B 1 233 ? -1.605 -5.234 -5.82 1 95.81 233 ARG B CA 1
ATOM 3674 C C . ARG B 1 233 ? -0.864 -6.371 -6.516 1 95.81 233 ARG B C 1
ATOM 3676 O O . ARG B 1 233 ? -0.066 -7.07 -5.891 1 95.81 233 ARG B O 1
ATOM 3683 N N . VAL B 1 234 ? -1.159 -6.535 -7.785 1 97.38 234 VAL B N 1
ATOM 3684 C CA . VAL B 1 234 ? -0.515 -7.578 -8.578 1 97.38 234 VAL B CA 1
ATOM 3685 C C . VAL B 1 234 ? 0.592 -6.969 -9.438 1 97.38 234 VAL B C 1
ATOM 3687 O O . VAL B 1 234 ? 0.356 -6.012 -10.172 1 97.38 234 VAL B O 1
ATOM 3690 N N . TYR B 1 235 ? 1.78 -7.531 -9.289 1 97 235 TYR B N 1
ATOM 3691 C CA . TYR B 1 235 ? 2.906 -7.137 -10.125 1 97 235 TYR B CA 1
ATOM 3692 C C . TYR B 1 235 ? 3.08 -8.102 -11.297 1 97 235 TYR B C 1
ATOM 3694 O O . TYR B 1 235 ? 3.104 -9.32 -11.102 1 97 235 TYR B O 1
ATOM 3702 N N . LEU B 1 236 ? 3.066 -7.578 -12.492 1 98.12 236 LEU B N 1
ATOM 3703 C CA . LEU B 1 236 ? 3.391 -8.297 -13.719 1 98.12 236 LEU B CA 1
ATOM 3704 C C . LEU B 1 236 ? 4.758 -7.887 -14.242 1 98.12 236 LEU B C 1
ATOM 3706 O O . LEU B 1 236 ? 4.992 -6.707 -14.523 1 98.12 236 LEU B O 1
ATOM 3710 N N . VAL B 1 237 ? 5.648 -8.891 -14.383 1 98.19 237 VAL B N 1
ATOM 3711 C CA . VAL B 1 237 ? 7.031 -8.531 -14.688 1 98.19 237 VAL B CA 1
ATOM 3712 C C . VAL B 1 237 ? 7.547 -9.406 -15.828 1 98.19 237 VAL B C 1
ATOM 3714 O O . VAL B 1 237 ? 7.371 -10.625 -15.812 1 98.19 237 VAL B O 1
ATOM 3717 N N . GLU B 1 238 ? 8.117 -8.781 -16.797 1 98.5 238 GLU B N 1
ATOM 3718 C CA . GLU B 1 238 ? 8.859 -9.461 -17.859 1 98.5 238 GLU B CA 1
ATOM 3719 C C . GLU B 1 238 ? 10.359 -9.188 -17.75 1 98.5 238 GLU B C 1
ATOM 3721 O O . GLU B 1 238 ? 10.781 -8.031 -17.609 1 98.5 238 GLU B O 1
ATOM 3726 N N . PHE B 1 239 ? 11.102 -10.258 -17.859 1 97.62 239 PHE B N 1
ATOM 3727 C CA . PHE B 1 239 ? 12.555 -10.125 -17.734 1 97.62 239 PHE B CA 1
ATOM 3728 C C . PHE B 1 239 ? 13.219 -10.219 -19.094 1 97.62 239 PHE B C 1
ATOM 3730 O O . PHE B 1 239 ? 12.664 -10.805 -20.031 1 97.62 239 PHE B O 1
#

pLDDT: mean 90.06, std 14.89, range [18.28, 98.94]

Secondary structure (DSSP, 8-state):
----GGGGGTTPPPTTSPP-GGGGSSSSTHHHHHHHGGGTHHHHHHHHHHHHHH-SS-TTTT--EEEEES-GGGHHHHHHHH---HHHHSSPPPP-SSEEEEEES-HHHHHHHH--BGGGTB--S-SEEEE--TTSPPPHHHHHHHHH-SEEEE-S-GGGS-TTHHHHHHHHHHHTT--EEEEEE-TTT------HHHHT---SEEEEEEEEEEEPPHHHHHHTTT--EEEEEEEEEE-/----GGGGGTTPPPTTSPP-GGGGSSSSTHHHHHHHGGGTHHHHHHHHHHHHHH-SS-TTTT--EEEEES-GGGHHHHHHHH---HHHHSSPPPP-SSEEEEEES-HHHHHHHH--BGGGTB--S-SEEEE--TTSPPPHHHHHHHHH-SEEEE-S-GGGS-TTHHHHHHHHHHHTT--EEEEEE-TTT------HHHHT---SEEEEEEEEEEEPPHHHHHHTTT-SEEEEEEEEEE-

Nearest PDB structures (foldseek):
  4qdj-assembly1_A  TM=6.047E-01  e=2.322E-07  Synechocystis sp. PCC 6803 substr. Kazusa
  6gfn-assembly1_A  TM=4.863E-01  e=8.793E-04  Homo sapiens
  7uch-assembly1_A  TM=4.571E-01  e=1.398E-02  Moorena bouillonii
  1tiq-assembly1_A  TM=4.388E-01  e=5.819E-01  Bacillus subtilis
  5kmq-assembly1_B  TM=2.487E-01  e=2.320E+00  Caldalkalibacillus thermarum TA2.A1

Foldseek 3Di:
DLQPLVVLFALDWRPLADDPPVCQQDLANPSVLVVFVVQVQQQLLLVLLVCQVPDPPNQCVPFAAEEEEQCSLVSNLQSNQPVDGSVASNPDDARDRHAYEYEELHPSSQCSQQDQPVVVNTGGSHPHYDNDDLQDDDDPVRLVSLLPGQEYEAEPHCSNHHPPSVLVSVQNSVVNNHFKYKYKDFCLSHVDDDDCVSSVHDFPDKDKDKDWRTFGDPSSCVSRVNDGTTIMIMMITGD/DLQPLVVLFALDFRPLADDPPVCQQDLANPSVLVVFVVQVQQQQLLVLLVCQVPDPPNQCVPFAAEEEAQCSLVSNLQSNQPVDGSVQSNPDDARDRHAYEYEELHPSSQCSQQDDPVVVNTGGSHPHYDNDDLQDDDDPVRLVSLLPGQEYEAEPHCSNHHPPSVLVSVQNSVVNNHFKYKYKDFCLSHVDDDPCVSSVHDFPDKDKDKDWRTFGDPSSCVSRVNDGTTIMIMMITGD

InterPro domains:
  IPR029063 S-adenosyl-L-methionine-dependent methyltransferase superfamily [G3DSA:3.40.50.150] (42-195)
  IPR029063 S-adenosyl-L-methionine-dependent methyltransferase superfamily [SSF53335] (45-175)

Sequence (478 aa):
MCAIADKSGDGELNPNKASFQHIYSEPTPLGYYKTLTPLGYGDYHDQFAQLIDTNKPNLRLGVRRVIDIGCLYGSTAIAYAQGARWTQSIQPQAISHLDMTGVDISENALQFGLKMDVDHDQAGIFTKVINQDLNGALSRDFYHALDNADALLCMMCLSYVRDGVFASVLRRFAQNGGKFAIYSTIPMFDDRCYSPKALGIEVKWSKSVVLRHRALTDDEARMNGGVADSFVRVYLVEFMCAIADKSGDGELNPNKASFQHIYSEPTPLGYYKTLTPLGYGDYHDQFAQLIDTNKPNLRLGVRRVIDIGCLYGSTAIAYAQGARWTQSIQPQAISHLDMTGVDISENALQFGLKMDVDHDQAGIFTKVINQDLNGALSRDFYHALDNADALLCMMCLSYVRDGVFASVLRRFAQNGGKFAIYSTIPMFDDRCYSPKALGIEVKWSKSVVLRHRALTDDEARMNGGVADSFVRVYLVEF

Organism: Metarhizium robertsii (strain ARSEF 23 / ATCC MYA-3075) (NCBI:txid655844)